Protein AF-0000000084674406 (afdb_homodimer)

Radius of gyration: 26.88 Å; Cα contacts (8 Å, |Δi|>4): 931; chains: 2; bounding box: 112×102×49 Å

pLDDT: mean 89.93, std 14.16, range [32.0, 98.81]

Solvent-accessible surface area (backbone atoms only — not comparable to full-atom values): 25819 Å² total; per-residue (Å²): 137,86,86,68,73,73,71,65,62,62,66,61,62,66,65,69,70,65,56,77,74,70,78,77,63,32,39,34,29,35,40,78,44,54,61,41,24,33,77,40,94,86,65,47,65,38,37,60,52,43,53,51,48,52,54,34,31,57,72,40,70,49,61,67,44,76,45,78,37,50,49,45,59,35,56,52,48,21,68,74,34,50,64,22,29,28,56,69,36,62,63,43,60,76,48,48,56,63,35,33,77,39,68,74,76,42,71,45,51,29,27,34,24,25,46,58,85,52,84,70,71,35,49,46,74,74,70,46,58,94,42,42,26,27,20,50,42,70,37,48,68,43,52,51,43,41,76,73,71,39,49,70,48,68,35,82,41,67,67,56,44,51,52,36,38,74,68,60,76,22,63,30,35,50,44,38,57,63,42,56,70,55,48,82,58,83,72,46,67,34,75,21,30,47,54,33,26,40,47,17,18,33,41,23,11,64,74,38,58,64,68,58,53,45,35,41,38,52,34,48,43,50,34,44,60,72,41,50,53,55,52,50,29,47,75,70,76,43,73,79,78,136,83,86,70,72,73,73,64,63,62,65,62,64,66,65,69,69,65,56,77,76,68,76,77,62,32,41,35,31,36,41,78,44,53,61,40,23,32,75,38,95,86,64,45,66,38,38,61,52,43,55,50,48,52,54,36,31,57,71,39,68,47,61,67,45,76,44,78,37,50,49,45,58,37,57,54,48,20,68,73,33,51,64,22,30,27,54,71,36,61,64,42,60,78,48,47,55,64,35,33,76,39,66,74,77,42,69,45,52,29,26,35,24,26,46,57,86,52,84,71,71,35,48,47,75,73,72,43,58,92,43,43,26,29,20,50,41,69,36,48,65,42,51,53,42,41,76,73,69,38,48,68,49,68,36,81,40,67,68,57,46,51,51,34,40,74,68,60,76,23,63,29,34,48,43,39,57,63,42,56,70,56,48,84,57,84,74,45,66,33,76,22,29,47,53,33,26,39,47,18,17,32,39,23,11,64,73,39,58,63,69,58,53,47,35,41,39,53,36,47,43,48,34,45,60,72,40,50,52,55,52,50,30,47,76,71,75,44,75,79,76

Secondary structure (DSSP, 8-state):
----GGGSHHHHHTTTT--------EEEEE--BTTTBEE-TTS-EESHHHHHHHHHHHHHT--EEEEE--HHHHHHHHHH-TTEEEEEEE--GGGGGG-EEEEEEEEEEEEEEE-TT-----SSGGGGTTSEEEEETT-HHHHHHHHTT-EEEEES-HHHHHHHHHTTS-SEEEEEHHHHHH---SSPPEEEEEEEEEEEEEEE-TTS-HHHHHHHHHHHHHHHHTTHHHHHHHHTT----/----GGGSHHHHTTTTT--------EEEEE--BTTTBEE-TTS-EESHHHHHHHHHHHHHT--EEEEE--HHHHHHHHHH-TTEEEEEEE--GGGGGG-EEEEEEEEEEEEEEE-TT-----SSGGGGTTSEEEEETT-HHHHHHHHTT-EEEEES-HHHHHHHHHTTS-SEEEEEHHHHHH---SSPPEEEEEEEEEEEEEEE-TTS-HHHHHHHHHHHHHHHHTTHHHHHHHHTT----

Sequence (482 aa):
MRRPCVRGISLLLLVLLSGPLAAAELQLFAWERAPLVQQRPDGGAAGLVPEMADELFRRAGLAYRLSFLPLQRALHQVQQQERSCVLLVERQQEREPLFAWVGPLLVSRLGLYAKADDDLQLGSLEQARGLRILSHQGSGAGEYLQTLGLEVIYSNKESLNLSMLQRSRARLWATSSAVVASLSASPAPREVLPFLTLMEDIACHPRMDPGELRRLQDSLRQMYREGWVQALHRKHGLELRMRRPCVRGISLLLLVLLSGPLAAAELQLFAWERAPLVQQRPDGGAAGLVPEMADELFRRAGLAYRLSFLPLQRALHQVQQQERSCVLLVERQQEREPLFAWVGPLLVSRLGLYAKADDDLQLGSLEQARGLRILSHQGSGAGEYLQTLGLEVIYSNKESLNLSMLQRSRARLWATSSAVVASLSASPAPREVLPFLTLMEDIACHPRMDPGELRRLQDSLRQMYREGWVQALHRKHGLELR

Organism: Aquipseudomonas alcaligenes (strain ATCC 14909 / DSM 50342 / CCUG 1425 / JCM 20561 / NBRC 14159 / NCIMB 9945 / NCTC 10367 / 1577) (NCBI:txid1215092)

Foldseek 3Di:
DDPDDPVVVVVVVVVPPPDPPPPPAFEEEEEDQPPQWDADPVRDIDHLFSVLVVQLCVQLVGHHDYDYDQQVVQLVVQLVDQRYKYFWAFDDPVCVVRFDWADQLAKFWKFKWFAPPDPDADPDLVVCAPFEEEEEPRHPQQVVSVVVVHHYDYDRDPVVVVVCRVVPVTGIYIDTPNRQVRDPDVPTTGGRGTDDITGITMTHHHNHDVSSSVSSNVSVVVCVVVCVSQVSQVVNPHGHD/DDPDDPVVVVVVVVPPPPDPPPPPAFEEEEEDQPPQWDADPVRDIDHLFSVLVVQLCVQLVGHHDYDYDQQVVQLVVQLVDQRYKYFWAFDDPVCVVRFDWADQLAKFWKFKWFAPPDPDADPDLVVCAPFEEEEEPRHPQQVVSVVVVHHYDYDRDPVVVVVCRVVPVTGIYIDTPNRQVRDPDVPTTDGRGTDDITGITMTHHHNHDVSSSVSSNVSVVVCVVVCVSQVSQVVNVHGHD

Nearest PDB structures (foldseek):
  3h7m-assembly1_A  TM=8.933E-01  e=1.076E-13  Geobacter sulfurreducens
  3zsf-assembly8_H  TM=6.003E-01  e=3.892E-12  Neisseria gonorrhoeae
  3zsf-assembly2_B  TM=6.055E-01  e=6.001E-12  Neisseria gonorrhoeae
  3zsf-assembly7_G  TM=5.731E-01  e=2.373E-12  Neisseria gonorrhoeae
  3zsf-assembly4_D  TM=5.989E-01  e=6.001E-12  Neisseria gonorrhoeae

Structure (mmCIF, N/CA/C/O backbone):
data_AF-0000000084674406-model_v1
#
loop_
_entity.id
_entity.type
_entity.pdbx_description
1 polymer 'Uncharacterized protein'
#
loop_
_atom_site.group_PDB
_atom_site.id
_atom_site.type_symbol
_atom_site.label_atom_id
_atom_site.label_alt_id
_atom_site.label_comp_id
_atom_site.label_asym_id
_atom_site.label_entity_id
_atom_site.label_seq_id
_atom_site.pdbx_PDB_ins_code
_atom_site.Cartn_x
_atom_site.Cartn_y
_atom_site.Cartn_z
_atom_site.occupancy
_atom_site.B_iso_or_equiv
_atom_site.auth_seq_id
_atom_site.auth_comp_id
_atom_site.auth_asym_id
_atom_site.auth_atom_id
_atom_site.pdbx_PDB_model_num
ATOM 1 N N . MET A 1 1 ? 81.5 19.484 -1.697 1 32 1 MET A N 1
ATOM 2 C CA . MET A 1 1 ? 80.438 19.219 -2.625 1 32 1 MET A CA 1
ATOM 3 C C . MET A 1 1 ? 79.125 19.016 -1.874 1 32 1 MET A C 1
ATOM 5 O O . MET A 1 1 ? 79 18.188 -0.966 1 32 1 MET A O 1
ATOM 9 N N . ARG A 1 2 ? 78.125 20.062 -1.913 1 36.19 2 ARG A N 1
ATOM 10 C CA . ARG A 1 2 ? 76.875 20.484 -1.233 1 36.19 2 ARG A CA 1
ATOM 11 C C . ARG A 1 2 ? 75.812 19.453 -1.423 1 36.19 2 ARG A C 1
ATOM 13 O O . ARG A 1 2 ? 75.5 19.031 -2.549 1 36.19 2 ARG A O 1
ATOM 20 N N . ARG A 1 3 ? 75.562 18.656 -0.378 1 48.19 3 ARG A N 1
ATOM 21 C CA . ARG A 1 3 ? 74.562 17.594 -0.065 1 48.19 3 ARG A CA 1
ATOM 22 C C . ARG A 1 3 ? 73.125 18.109 -0.123 1 48.19 3 ARG A C 1
ATOM 24 O O . ARG A 1 3 ? 72.375 17.891 0.805 1 48.19 3 ARG A O 1
ATOM 31 N N . PRO A 1 4 ? 72.938 19.219 -1.051 1 41.12 4 PRO A N 1
ATOM 32 C CA . PRO A 1 4 ? 71.75 19.969 -0.731 1 41.12 4 PRO A CA 1
ATOM 33 C C . PRO A 1 4 ? 70.5 19.094 -0.76 1 41.12 4 PRO A C 1
ATOM 35 O O . PRO A 1 4 ? 69.688 19.094 0.197 1 41.12 4 PRO A O 1
ATOM 38 N N . CYS A 1 5 ? 69.688 19.016 -1.957 1 42.62 5 CYS A N 1
ATOM 39 C CA . CYS A 1 5 ? 68.312 19.312 -2.242 1 42.62 5 CYS A CA 1
ATOM 40 C C . CYS A 1 5 ? 67.438 18.047 -2.182 1 42.62 5 CYS A C 1
ATOM 42 O O . CYS A 1 5 ? 66.438 17.938 -2.895 1 42.62 5 CYS A O 1
ATOM 44 N N . VAL A 1 6 ? 67.875 16.938 -1.739 1 44.81 6 VAL A N 1
ATOM 45 C CA . VAL A 1 6 ? 67.062 15.75 -1.929 1 44.81 6 VAL A CA 1
ATOM 46 C C . VAL A 1 6 ? 65.812 15.812 -1.015 1 44.81 6 VAL A C 1
ATOM 48 O O . VAL A 1 6 ? 65 14.922 -1.045 1 44.81 6 VAL A O 1
ATOM 51 N N . ARG A 1 7 ? 65.812 16.859 -0.11 1 51.28 7 ARG A N 1
ATOM 52 C CA . ARG A 1 7 ? 64.688 16.781 0.831 1 51.28 7 ARG A CA 1
ATOM 53 C C . ARG A 1 7 ? 63.406 17.25 0.178 1 51.28 7 ARG A C 1
ATOM 55 O O . ARG A 1 7 ? 62.312 17.078 0.745 1 51.28 7 ARG A O 1
ATOM 62 N N . GLY A 1 8 ? 63.625 18.016 -0.985 1 47.69 8 GLY A N 1
ATOM 63 C CA . GLY A 1 8 ? 62.375 18.609 -1.486 1 47.69 8 GLY A CA 1
ATOM 64 C C . GLY A 1 8 ? 61.5 17.594 -2.203 1 47.69 8 GLY A C 1
ATOM 65 O O . GLY A 1 8 ? 60.312 17.828 -2.379 1 47.69 8 GLY A O 1
ATOM 66 N N . ILE A 1 9 ? 62.125 16.531 -2.729 1 53.81 9 ILE A N 1
ATOM 67 C CA . ILE A 1 9 ? 61.344 15.703 -3.643 1 53.81 9 ILE A CA 1
ATOM 68 C C . ILE A 1 9 ? 60.406 14.805 -2.848 1 53.81 9 ILE A C 1
ATOM 70 O O . ILE A 1 9 ? 59.406 14.32 -3.383 1 53.81 9 ILE A O 1
ATOM 74 N N . SER A 1 10 ? 60.625 14.688 -1.521 1 55.5 10 SER A N 1
ATOM 75 C CA . SER A 1 10 ? 59.844 13.664 -0.85 1 55.5 10 SER A CA 1
ATOM 76 C C . SER A 1 10 ? 58.438 14.156 -0.564 1 55.5 10 SER A C 1
ATOM 78 O O . SER A 1 10 ? 57.5 13.359 -0.501 1 55.5 10 SER A O 1
ATOM 80 N N . LEU A 1 11 ? 58.344 15.531 -0.465 1 53.19 11 LEU A N 1
ATOM 81 C CA . LEU A 1 11 ? 57.031 16 -0.031 1 53.19 11 LEU A CA 1
ATOM 82 C C . LEU A 1 11 ? 56.031 15.953 -1.182 1 53.19 11 LEU A C 1
ATOM 84 O O . LEU A 1 11 ? 54.812 15.867 -0.955 1 53.19 11 LEU A O 1
ATOM 88 N N . LEU A 1 12 ? 56.562 15.961 -2.463 1 52.88 12 LEU A N 1
ATOM 89 C CA . LEU A 1 12 ? 55.594 16.047 -3.568 1 52.88 12 LEU A CA 1
ATOM 90 C C . LEU A 1 12 ? 54.938 14.711 -3.824 1 52.88 12 LEU A C 1
ATOM 92 O O . LEU A 1 12 ? 53.781 14.664 -4.238 1 52.88 12 LEU A O 1
ATOM 96 N N . LEU A 1 13 ? 55.594 13.656 -3.432 1 52.75 13 LEU A N 1
ATOM 97 C CA . LEU A 1 13 ? 55.031 12.367 -3.832 1 52.75 13 LEU A CA 1
ATOM 98 C C . LEU A 1 13 ? 53.812 12.016 -2.967 1 52.75 13 LEU A C 1
ATOM 100 O O . LEU A 1 13 ? 52.969 11.188 -3.357 1 52.75 13 LEU A O 1
ATOM 104 N N . LEU A 1 14 ? 53.656 12.695 -1.82 1 52.94 14 LEU A N 1
ATOM 105 C CA . LEU A 1 14 ? 52.562 12.242 -0.954 1 52.94 14 LEU A CA 1
ATOM 106 C C . LEU A 1 14 ? 51.219 12.742 -1.465 1 52.94 14 LEU A C 1
ATOM 108 O O . LEU A 1 14 ? 50.156 12.242 -1.047 1 52.94 14 LEU A O 1
ATOM 112 N N . VAL A 1 15 ? 51.25 13.812 -2.275 1 52.47 15 VAL A N 1
ATOM 113 C CA . VAL A 1 15 ? 49.938 14.383 -2.613 1 52.47 15 VAL A CA 1
ATOM 114 C C . VAL A 1 15 ? 49.25 13.484 -3.631 1 52.47 15 VAL A C 1
ATOM 116 O O . VAL A 1 15 ? 48 13.492 -3.723 1 52.47 15 VAL A O 1
ATOM 119 N N . LEU A 1 16 ? 49.938 12.742 -4.465 1 49.84 16 LEU A N 1
ATOM 120 C CA . LEU A 1 16 ? 49.281 12.195 -5.645 1 49.84 16 LEU A CA 1
ATOM 121 C C . LEU A 1 16 ? 48.406 10.992 -5.273 1 49.84 16 LEU A C 1
ATOM 123 O O . LEU A 1 16 ? 47.625 10.5 -6.098 1 49.84 16 LEU A O 1
ATOM 127 N N . LEU A 1 17 ? 48.719 10.383 -4.18 1 47.44 17 LEU A N 1
ATOM 128 C CA . LEU A 1 17 ? 48.031 9.109 -4.09 1 47.44 17 LEU A CA 1
ATOM 129 C C . LEU A 1 17 ? 46.594 9.312 -3.551 1 47.44 17 LEU A C 1
ATOM 131 O O . LEU A 1 17 ? 46.031 8.406 -2.941 1 47.44 17 LEU A O 1
ATOM 135 N N . SER A 1 18 ? 46.219 10.555 -3.273 1 46.12 18 SER A N 1
ATOM 136 C CA . SER A 1 18 ? 44.812 10.523 -2.889 1 46.12 18 SER A CA 1
ATOM 137 C C . SER A 1 18 ? 43.938 10.148 -4.07 1 46.12 18 SER A C 1
ATOM 139 O O . SER A 1 18 ? 43.5 11.023 -4.828 1 46.12 18 SER A O 1
ATOM 141 N N . GLY A 1 19 ? 44.094 9.125 -4.809 1 45.44 19 GLY A N 1
ATOM 142 C CA . GLY A 1 19 ? 43.062 8.719 -5.75 1 45.44 19 GLY A CA 1
ATOM 143 C C . GLY A 1 19 ? 41.656 8.898 -5.207 1 45.44 19 GLY A C 1
ATOM 144 O O . GLY A 1 19 ? 41.469 8.938 -3.99 1 45.44 19 GLY A O 1
ATOM 145 N N . PRO A 1 20 ? 40.844 9.586 -5.953 1 47.06 20 PRO A N 1
ATOM 146 C CA . PRO A 1 20 ? 39.5 9.648 -5.434 1 47.06 20 PRO A CA 1
ATOM 147 C C . PRO A 1 20 ? 39.031 8.336 -4.809 1 47.06 20 PRO A C 1
ATOM 149 O O . PRO A 1 20 ? 39.312 7.258 -5.348 1 47.06 20 PRO A O 1
ATOM 152 N N . LEU A 1 21 ? 39.156 8.07 -3.543 1 44.91 21 LEU A N 1
ATOM 153 C CA . LEU A 1 21 ? 38.438 6.949 -2.959 1 44.91 21 LEU A CA 1
ATOM 154 C C . LEU A 1 21 ? 37.156 6.68 -3.723 1 44.91 21 LEU A C 1
ATOM 156 O O . LEU A 1 21 ? 36.219 7.488 -3.682 1 44.91 21 LEU A O 1
ATOM 160 N N . ALA A 1 22 ? 37.156 6.262 -4.984 1 47.94 22 ALA A N 1
ATOM 161 C CA . ALA A 1 22 ? 35.938 5.801 -5.652 1 47.94 22 ALA A CA 1
ATOM 162 C C . ALA A 1 22 ? 34.938 5.254 -4.645 1 47.94 22 ALA A C 1
ATOM 164 O O . ALA A 1 22 ? 35.25 4.363 -3.852 1 47.94 22 ALA A O 1
ATOM 165 N N . ALA A 1 23 ? 34 6.035 -4.129 1 59.66 23 ALA A N 1
ATOM 166 C CA . ALA A 1 23 ? 32.969 5.527 -3.229 1 59.66 23 ALA A CA 1
ATOM 167 C C . ALA A 1 23 ? 32.594 4.09 -3.58 1 59.66 23 ALA A C 1
ATOM 169 O O . ALA A 1 23 ? 32.406 3.76 -4.754 1 59.66 23 ALA A O 1
ATOM 170 N N . ALA A 1 24 ? 32.906 2.959 -2.756 1 77.44 24 ALA A N 1
ATOM 171 C CA . ALA A 1 24 ? 32.625 1.533 -2.928 1 77.44 24 ALA A CA 1
ATOM 172 C C . ALA A 1 24 ? 31.234 1.293 -3.482 1 77.44 24 ALA A C 1
ATOM 174 O O . ALA A 1 24 ? 30.281 1.978 -3.1 1 77.44 24 ALA A O 1
ATOM 175 N N . GLU A 1 25 ? 31.109 0.521 -4.609 1 92.44 25 GLU A N 1
ATOM 176 C CA . GLU A 1 25 ? 29.844 0.151 -5.258 1 92.44 25 GLU A CA 1
ATOM 177 C C . GLU A 1 25 ? 28.828 -0.364 -4.246 1 92.44 25 GLU A C 1
ATOM 179 O O . GLU A 1 25 ? 29.188 -1.093 -3.316 1 92.44 25 GLU A O 1
ATOM 184 N N . LEU A 1 26 ? 27.641 0.152 -4.344 1 97.25 26 LEU A N 1
ATOM 185 C CA . LEU A 1 26 ? 26.531 -0.345 -3.543 1 97.25 26 LEU A CA 1
ATOM 186 C C . LEU A 1 26 ? 26.125 -1.743 -3.992 1 97.25 26 LEU A C 1
ATOM 188 O O . LEU A 1 26 ? 26.031 -2.014 -5.191 1 97.25 26 LEU A O 1
ATOM 192 N N . GLN A 1 27 ? 26 -2.662 -3.07 1 98.19 27 GLN A N 1
ATOM 193 C CA . GLN A 1 27 ? 25.469 -3.979 -3.412 1 98.19 27 GLN A CA 1
ATOM 194 C C . GLN A 1 27 ? 23.953 -3.934 -3.584 1 98.19 27 GLN A C 1
ATOM 196 O O . GLN A 1 27 ? 23.219 -3.652 -2.631 1 98.19 27 GLN A O 1
ATOM 201 N N . LEU A 1 28 ? 23.5 -4.199 -4.777 1 98.38 28 LEU A N 1
ATOM 202 C CA . LEU A 1 28 ? 22.062 -4.242 -5.074 1 98.38 28 LEU A CA 1
ATOM 203 C C . LEU A 1 28 ? 21.609 -5.668 -5.359 1 98.38 28 LEU A C 1
ATOM 205 O O . LEU A 1 28 ? 22.078 -6.289 -6.32 1 98.38 28 LEU A O 1
ATOM 209 N N . PHE A 1 29 ? 20.719 -6.148 -4.52 1 98.44 29 PHE A N 1
ATOM 210 C CA . PHE A 1 29 ? 20.188 -7.488 -4.727 1 98.44 29 PHE A CA 1
ATOM 211 C C . PHE A 1 29 ? 18.891 -7.438 -5.504 1 98.44 29 PHE A C 1
ATOM 213 O O . PHE A 1 29 ? 18.109 -6.488 -5.367 1 98.44 29 PHE A O 1
ATOM 220 N N . ALA A 1 30 ? 18.688 -8.453 -6.309 1 97.75 30 ALA A N 1
ATOM 221 C CA . ALA A 1 30 ? 17.438 -8.703 -7.02 1 97.75 30 ALA A CA 1
ATOM 222 C C . ALA A 1 30 ? 17.031 -10.172 -6.918 1 97.75 30 ALA A C 1
ATOM 224 O O . ALA A 1 30 ? 17.844 -11.016 -6.504 1 97.75 30 ALA A O 1
ATOM 225 N N . TRP A 1 31 ? 15.852 -10.43 -7.145 1 96.25 31 TRP A N 1
ATOM 226 C CA . TRP A 1 31 ? 15.305 -11.781 -7.176 1 96.25 31 TRP A CA 1
ATOM 227 C C . TRP A 1 31 ? 14.375 -11.961 -8.375 1 96.25 31 TRP A C 1
ATOM 229 O O . TRP A 1 31 ? 13.797 -10.992 -8.875 1 96.25 31 TRP A O 1
ATOM 239 N N . GLU A 1 32 ? 14.305 -13.203 -8.797 1 93.69 32 GLU A N 1
ATOM 240 C CA . GLU A 1 32 ? 13.562 -13.492 -10.023 1 93.69 32 GLU A CA 1
ATOM 241 C C . GLU A 1 32 ? 12.062 -13.352 -9.797 1 93.69 32 GLU A C 1
ATOM 243 O O . GLU A 1 32 ? 11.484 -14.07 -8.977 1 93.69 32 GLU A O 1
ATOM 248 N N . ARG A 1 33 ? 11.469 -12.453 -10.57 1 93.19 33 ARG A N 1
ATOM 249 C CA . ARG A 1 33 ? 10.023 -12.242 -10.602 1 93.19 33 ARG A CA 1
ATOM 250 C C . ARG A 1 33 ? 9.562 -11.828 -12 1 93.19 33 ARG A C 1
ATOM 252 O O . ARG A 1 33 ? 9.125 -10.695 -12.203 1 93.19 33 ARG A O 1
ATOM 259 N N . ALA A 1 34 ? 9.633 -12.773 -12.844 1 91.12 34 ALA A N 1
ATOM 260 C CA . ALA A 1 34 ? 9.258 -12.477 -14.227 1 91.12 34 ALA A CA 1
ATOM 261 C C . ALA A 1 34 ? 7.82 -11.977 -14.312 1 91.12 34 ALA A C 1
ATOM 263 O O . ALA A 1 34 ? 6.945 -12.461 -13.586 1 91.12 34 ALA A O 1
ATOM 264 N N . PRO A 1 35 ? 7.461 -11.039 -15.211 1 91.31 35 PRO A N 1
ATOM 265 C CA . PRO A 1 35 ? 8.422 -10.43 -16.141 1 91.31 35 PRO A CA 1
ATOM 266 C C . PRO A 1 35 ? 9.078 -9.18 -15.57 1 91.31 35 PRO A C 1
ATOM 268 O O . PRO A 1 35 ? 9.844 -8.508 -16.266 1 91.31 35 PRO A O 1
ATOM 271 N N . LEU A 1 36 ? 8.812 -8.844 -14.359 1 94.44 36 LEU A N 1
ATOM 272 C CA . LEU A 1 36 ? 9.195 -7.562 -13.789 1 94.44 36 LEU A CA 1
ATOM 273 C C . LEU A 1 36 ? 10.695 -7.523 -13.508 1 94.44 36 LEU A C 1
ATOM 275 O O . LEU A 1 36 ? 11.328 -6.469 -13.617 1 94.44 36 LEU A O 1
ATOM 279 N N . VAL A 1 37 ? 11.188 -8.633 -13.148 1 96.12 37 VAL A N 1
ATOM 280 C CA . VAL A 1 37 ? 12.609 -8.812 -12.867 1 96.12 37 VAL A CA 1
ATOM 281 C C . VAL A 1 37 ? 13.07 -10.164 -13.406 1 96.12 37 VAL A C 1
ATOM 283 O O . VAL A 1 37 ? 12.602 -11.211 -12.961 1 96.12 37 VAL A O 1
ATOM 286 N N . GLN A 1 38 ? 13.977 -10.117 -14.297 1 95.38 38 GLN A N 1
ATOM 287 C CA . GLN A 1 38 ? 14.5 -11.344 -14.891 1 95.38 38 GLN A CA 1
ATOM 288 C C . GLN A 1 38 ? 16.031 -11.312 -14.953 1 95.38 38 GLN A C 1
ATOM 290 O O . GLN A 1 38 ? 16.609 -10.281 -15.273 1 95.38 38 GLN A O 1
ATOM 295 N N . GLN A 1 39 ? 16.531 -12.43 -14.586 1 95 39 GLN A N 1
ATOM 296 C CA . GLN A 1 39 ? 17.984 -12.562 -14.727 1 95 39 GLN A CA 1
ATOM 297 C C . GLN A 1 39 ? 18.359 -12.938 -16.156 1 95 39 GLN A C 1
ATOM 299 O O . GLN A 1 39 ? 17.781 -13.844 -16.75 1 95 39 GLN A O 1
ATOM 304 N N . ARG A 1 40 ? 19.328 -12.172 -16.641 1 94.62 40 ARG A N 1
ATOM 305 C CA . ARG A 1 40 ? 19.844 -12.492 -17.969 1 94.62 40 ARG A CA 1
ATOM 306 C C . ARG A 1 40 ? 21.016 -13.477 -17.875 1 94.62 40 ARG A C 1
ATOM 308 O O . ARG A 1 40 ? 21.656 -13.578 -16.828 1 94.62 40 ARG A O 1
ATOM 315 N N . PRO A 1 41 ? 21.219 -14.109 -19.031 1 91.94 41 PRO A N 1
ATOM 316 C CA . PRO A 1 41 ? 22.344 -15.062 -19.047 1 91.94 41 PRO A CA 1
ATOM 317 C C . PRO A 1 41 ? 23.688 -14.406 -18.75 1 91.94 41 PRO A C 1
ATOM 319 O O . PRO A 1 41 ? 24.578 -15.047 -18.172 1 91.94 41 PRO A O 1
ATOM 322 N N . ASP A 1 42 ? 23.844 -13.148 -19 1 90.31 42 ASP A N 1
ATOM 323 C CA . ASP A 1 42 ? 25.109 -12.461 -18.781 1 90.31 42 ASP A CA 1
ATOM 324 C C . ASP A 1 42 ? 25.234 -11.945 -17.359 1 90.31 42 ASP A C 1
ATOM 326 O O . ASP A 1 42 ? 26.188 -11.242 -17.016 1 90.31 42 ASP A O 1
ATOM 330 N N . GLY A 1 43 ? 24.281 -12.234 -16.625 1 87.56 43 GLY A N 1
ATOM 331 C CA . GLY A 1 43 ? 24.312 -11.82 -15.234 1 87.56 43 GLY A CA 1
ATOM 332 C C . GLY A 1 43 ? 23.578 -10.516 -14.984 1 87.56 43 GLY A C 1
ATOM 333 O O . GLY A 1 43 ? 23.375 -10.117 -13.836 1 87.56 43 GLY A O 1
ATOM 334 N N . GLY A 1 44 ? 23.172 -9.961 -16.062 1 92.62 44 GLY A N 1
ATOM 335 C CA . GLY A 1 44 ? 22.406 -8.727 -15.945 1 92.62 44 GLY A CA 1
ATOM 336 C C . GLY A 1 44 ? 20.938 -8.969 -15.664 1 92.62 44 GLY A C 1
ATOM 337 O O . GLY A 1 44 ? 20.531 -10.086 -15.328 1 92.62 44 GLY A O 1
ATOM 338 N N . ALA A 1 45 ? 20.266 -7.883 -15.57 1 96.44 45 ALA A N 1
ATOM 339 C CA . ALA A 1 45 ? 18.828 -7.961 -15.266 1 96.44 45 ALA A CA 1
ATOM 340 C C . ALA A 1 45 ? 18 -7.293 -16.344 1 96.44 45 ALA A C 1
ATOM 342 O O . ALA A 1 45 ? 18.453 -6.348 -17 1 96.44 45 ALA A O 1
ATOM 343 N N . ALA A 1 46 ? 16.891 -7.855 -16.594 1 96.25 46 ALA A N 1
ATOM 344 C CA . ALA A 1 46 ? 15.906 -7.293 -17.531 1 96.25 46 ALA A CA 1
ATOM 345 C C . ALA A 1 46 ? 14.547 -7.133 -16.859 1 96.25 46 ALA A C 1
ATOM 347 O O . ALA A 1 46 ? 14.273 -7.754 -15.828 1 96.25 46 ALA A O 1
ATOM 348 N N . GLY A 1 47 ? 13.672 -6.293 -17.516 1 96.56 47 GLY A N 1
ATOM 349 C CA . GLY A 1 47 ? 12.328 -6.039 -17 1 96.56 47 GLY A CA 1
ATOM 350 C C . GLY A 1 47 ? 12.125 -4.617 -16.516 1 96.56 47 GLY A C 1
ATOM 351 O O . GLY A 1 47 ? 13.07 -3.822 -16.5 1 96.56 47 GLY A O 1
ATOM 352 N N . LEU A 1 48 ? 10.945 -4.328 -16.172 1 96.75 48 LEU A N 1
ATOM 353 C CA . LEU A 1 48 ? 10.555 -2.977 -15.781 1 96.75 48 LEU A CA 1
ATOM 354 C C . LEU A 1 48 ? 11.398 -2.49 -14.602 1 96.75 48 LEU A C 1
ATOM 356 O O . LEU A 1 48 ? 11.938 -1.383 -14.641 1 96.75 48 LEU A O 1
ATOM 360 N N . VAL A 1 49 ? 11.562 -3.355 -13.633 1 97.69 49 VAL A N 1
ATOM 361 C CA . VAL A 1 49 ? 12.133 -2.926 -12.359 1 97.69 49 VAL A CA 1
ATOM 362 C C . VAL A 1 49 ? 13.641 -2.699 -12.516 1 97.69 49 VAL A C 1
ATOM 364 O O . VAL A 1 49 ? 14.156 -1.654 -12.117 1 97.69 49 VAL A O 1
ATOM 367 N N . PRO A 1 50 ? 14.375 -3.602 -13.164 1 98 50 PRO A N 1
ATOM 368 C CA . PRO A 1 50 ? 15.797 -3.326 -13.383 1 98 50 PRO A CA 1
ATOM 369 C C . PRO A 1 50 ? 16.031 -2.1 -14.258 1 98 50 PRO A C 1
ATOM 371 O O . PRO A 1 50 ? 16.984 -1.343 -14.031 1 98 50 PRO A O 1
ATOM 374 N N . GLU A 1 51 ? 15.188 -1.907 -15.25 1 98.19 51 GLU A N 1
ATOM 375 C CA . GLU A 1 51 ? 15.32 -0.717 -16.078 1 98.19 51 GLU A CA 1
ATOM 376 C C . GLU A 1 51 ? 15.109 0.556 -15.266 1 98.19 51 GLU A C 1
ATOM 378 O O . GLU A 1 51 ? 15.859 1.526 -15.422 1 98.19 51 GLU A O 1
ATOM 383 N N . MET A 1 52 ? 14.148 0.527 -14.445 1 98.38 52 MET A N 1
ATOM 384 C CA . MET A 1 52 ? 13.883 1.662 -13.57 1 98.38 52 MET A CA 1
ATOM 385 C C . MET A 1 52 ? 15.039 1.887 -12.602 1 98.38 52 MET A C 1
ATOM 387 O O . MET A 1 52 ? 15.453 3.025 -12.383 1 98.38 52 MET A O 1
ATOM 391 N N . ALA A 1 53 ? 15.539 0.814 -12.055 1 98.31 53 ALA A N 1
ATOM 392 C CA . ALA A 1 53 ? 16.641 0.897 -11.102 1 98.31 53 ALA A CA 1
ATOM 393 C C . ALA A 1 53 ? 17.891 1.465 -11.75 1 98.31 53 ALA A C 1
ATOM 395 O O . ALA A 1 53 ? 18.594 2.293 -11.164 1 98.31 53 ALA A O 1
ATOM 396 N N . ASP A 1 54 ? 18.156 1.043 -12.938 1 98.12 54 ASP A N 1
ATOM 397 C CA . ASP A 1 54 ? 19.328 1.532 -13.656 1 98.12 54 ASP A CA 1
ATOM 398 C C . ASP A 1 54 ? 19.281 3.049 -13.82 1 98.12 54 ASP A C 1
ATOM 400 O O . ASP A 1 54 ? 20.25 3.746 -13.523 1 98.12 54 ASP A O 1
ATOM 404 N N . GLU A 1 55 ? 18.172 3.553 -14.297 1 98.69 55 GLU A N 1
ATOM 405 C CA . GLU A 1 55 ? 18 4.992 -14.484 1 98.69 55 GLU A CA 1
ATOM 406 C C . GLU A 1 55 ? 18.062 5.73 -13.148 1 98.69 55 GLU A C 1
ATOM 408 O O . GLU A 1 55 ? 18.703 6.781 -13.039 1 98.69 55 GLU A O 1
ATOM 413 N N . LEU A 1 56 ? 17.422 5.16 -12.164 1 98.69 56 LEU A N 1
ATOM 414 C CA . LEU A 1 56 ? 17.359 5.75 -10.828 1 98.69 56 LEU A CA 1
ATOM 415 C C . LEU A 1 56 ? 18.766 5.91 -10.25 1 98.69 56 LEU A C 1
ATOM 417 O O . LEU A 1 56 ? 19.141 6.996 -9.789 1 98.69 56 LEU A O 1
ATOM 421 N N . PHE A 1 57 ? 19.547 4.855 -10.289 1 98.5 57 PHE A N 1
ATOM 422 C CA . PHE A 1 57 ? 20.891 4.883 -9.719 1 98.5 57 PHE A CA 1
ATOM 423 C C . PHE A 1 57 ? 21.797 5.789 -10.531 1 98.5 57 PHE A C 1
ATOM 425 O O . PHE A 1 57 ? 22.641 6.496 -9.969 1 98.5 57 PHE A O 1
ATOM 432 N N . ARG A 1 58 ? 21.641 5.785 -11.836 1 98.44 58 ARG A N 1
ATOM 433 C CA . ARG A 1 58 ? 22.406 6.695 -12.688 1 98.44 58 ARG A CA 1
ATOM 434 C C . ARG A 1 58 ? 22.156 8.148 -12.289 1 98.44 58 ARG A C 1
ATOM 436 O O . ARG A 1 58 ? 23.109 8.906 -12.07 1 98.44 58 ARG A O 1
ATOM 443 N N . ARG A 1 59 ? 20.953 8.523 -12.133 1 98.38 59 ARG A N 1
ATOM 444 C CA . ARG A 1 59 ? 20.594 9.898 -11.797 1 98.38 59 ARG A CA 1
ATOM 445 C C . ARG A 1 59 ? 21.062 10.258 -10.391 1 98.38 59 ARG A C 1
ATOM 447 O O . ARG A 1 59 ? 21.422 11.406 -10.133 1 98.38 59 ARG A O 1
ATOM 454 N N . ALA A 1 60 ? 21 9.289 -9.539 1 98.06 60 ALA A N 1
ATOM 455 C CA . ALA A 1 60 ? 21.406 9.523 -8.156 1 98.06 60 ALA A CA 1
ATOM 456 C C . ALA A 1 60 ? 22.922 9.562 -8.031 1 98.06 60 ALA A C 1
ATOM 458 O O . ALA A 1 60 ? 23.469 9.875 -6.961 1 98.06 60 ALA A O 1
ATOM 459 N N . GLY A 1 61 ? 23.625 9.211 -9.07 1 97.75 61 GLY A N 1
ATOM 460 C CA . GLY A 1 61 ? 25.078 9.195 -9.047 1 97.75 61 GLY A CA 1
ATOM 461 C C . GLY A 1 61 ? 25.641 8.078 -8.195 1 97.75 61 GLY A C 1
ATOM 462 O O . GLY A 1 61 ? 26.656 8.258 -7.516 1 97.75 61 GLY A O 1
ATOM 463 N N . LEU A 1 62 ? 25 6.965 -8.18 1 97.69 62 LEU A N 1
ATOM 464 C CA . LEU A 1 62 ? 25.438 5.828 -7.379 1 97.69 62 LEU A CA 1
ATOM 465 C C . LEU A 1 62 ? 25.75 4.625 -8.266 1 97.69 62 LEU A C 1
ATOM 467 O O . LEU A 1 62 ? 24.891 4.191 -9.047 1 97.69 62 LEU A O 1
ATOM 471 N N . ALA A 1 63 ? 26.969 4.176 -8.164 1 97.25 63 ALA A N 1
ATOM 472 C CA . ALA A 1 63 ? 27.312 2.914 -8.812 1 97.25 63 ALA A CA 1
ATOM 473 C C . ALA A 1 63 ? 26.859 1.725 -7.965 1 97.25 63 ALA A C 1
ATOM 475 O O . ALA A 1 63 ? 26.844 1.801 -6.734 1 97.25 63 ALA A O 1
ATOM 476 N N . TYR A 1 64 ? 26.438 0.675 -8.695 1 97.19 64 TYR A N 1
ATOM 477 C CA . TYR A 1 64 ? 26.016 -0.513 -7.957 1 97.19 64 TYR A CA 1
ATOM 478 C C . TYR A 1 64 ? 26.5 -1.782 -8.648 1 97.19 64 TYR A C 1
ATOM 480 O O . TYR A 1 64 ? 26.828 -1.76 -9.836 1 97.19 64 TYR A O 1
ATOM 488 N N . ARG A 1 65 ? 26.609 -2.814 -7.84 1 96.75 65 ARG A N 1
ATOM 489 C CA . ARG A 1 65 ? 26.781 -4.184 -8.32 1 96.75 65 ARG A CA 1
ATOM 490 C C . ARG A 1 65 ? 25.516 -5.012 -8.086 1 96.75 65 ARG A C 1
ATOM 492 O O . ARG A 1 65 ? 25.031 -5.094 -6.957 1 96.75 65 ARG A O 1
ATOM 499 N N . LEU A 1 66 ? 25.094 -5.68 -9.172 1 97.12 66 LEU A N 1
ATOM 500 C CA . LEU A 1 66 ? 23.844 -6.426 -9.109 1 97.12 66 LEU A CA 1
ATOM 501 C C . LEU A 1 66 ? 24.109 -7.902 -8.828 1 97.12 66 LEU A C 1
ATOM 503 O O . LEU A 1 66 ? 25.016 -8.5 -9.406 1 97.12 66 LEU A O 1
ATOM 507 N N . SER A 1 67 ? 23.359 -8.461 -7.883 1 96.75 67 SER A N 1
ATOM 508 C CA . SER A 1 67 ? 23.391 -9.891 -7.617 1 96.75 67 SER A CA 1
ATOM 509 C C . SER A 1 67 ? 21.984 -10.438 -7.383 1 96.75 67 SER A C 1
ATOM 511 O O . SER A 1 67 ? 21.156 -9.789 -6.723 1 96.75 67 SER A O 1
ATOM 513 N N . PHE A 1 68 ? 21.812 -11.625 -7.926 1 97.19 68 PHE A N 1
ATOM 514 C CA . PHE A 1 68 ? 20.531 -12.281 -7.723 1 97.19 68 PHE A CA 1
ATOM 515 C C . PHE A 1 68 ? 20.594 -13.25 -6.543 1 97.19 68 PHE A C 1
ATOM 517 O O . PHE A 1 68 ? 21.531 -14.039 -6.434 1 97.19 68 PHE A O 1
ATOM 524 N N . LEU A 1 69 ? 19.641 -13.156 -5.66 1 96.5 69 LEU A N 1
ATOM 525 C CA . LEU A 1 69 ? 19.406 -14.07 -4.539 1 96.5 69 LEU A CA 1
ATOM 526 C C . LEU A 1 69 ? 17.922 -14.312 -4.332 1 96.5 69 LEU A C 1
ATOM 528 O O . LEU A 1 69 ? 17.094 -13.461 -4.668 1 96.5 69 LEU A O 1
ATOM 532 N N . PRO A 1 70 ? 17.594 -15.516 -3.779 1 96.25 70 PRO A N 1
ATOM 533 C CA . PRO A 1 70 ? 16.203 -15.625 -3.328 1 96.25 70 PRO A CA 1
ATOM 534 C C . PRO A 1 70 ? 15.805 -14.5 -2.377 1 96.25 70 PRO A C 1
ATOM 536 O O . PRO A 1 70 ? 16.609 -14.055 -1.567 1 96.25 70 PRO A O 1
ATOM 539 N N . LEU A 1 71 ? 14.625 -14.094 -2.385 1 97.56 71 LEU A N 1
ATOM 540 C CA . LEU A 1 71 ? 14.18 -12.875 -1.728 1 97.56 71 LEU A CA 1
ATOM 541 C C . LEU A 1 71 ? 14.508 -12.906 -0.238 1 97.56 71 LEU A C 1
ATOM 543 O O . LEU A 1 71 ? 15.094 -11.961 0.295 1 97.56 71 LEU A O 1
ATOM 547 N N . GLN A 1 72 ? 14.148 -13.977 0.408 1 97.5 72 GLN A N 1
ATOM 548 C CA . GLN A 1 72 ? 14.391 -14.047 1.845 1 97.5 72 GLN A CA 1
ATOM 549 C C . GLN A 1 72 ? 15.883 -13.922 2.152 1 97.5 72 GLN A C 1
ATOM 551 O O . GLN A 1 72 ? 16.266 -13.281 3.131 1 97.5 72 GLN A O 1
ATOM 556 N N . ARG A 1 73 ? 16.656 -14.547 1.362 1 97.69 73 ARG A N 1
ATOM 557 C CA . ARG A 1 73 ? 18.109 -14.453 1.545 1 97.69 73 ARG A CA 1
ATOM 558 C C . ARG A 1 73 ? 18.594 -13.023 1.293 1 97.69 73 ARG A C 1
ATOM 560 O O . ARG A 1 73 ? 19.453 -12.523 2.018 1 97.69 73 ARG A O 1
ATOM 567 N N . ALA A 1 74 ? 18.062 -12.406 0.288 1 98.25 74 ALA A N 1
ATOM 568 C CA . ALA A 1 74 ? 18.422 -11.023 -0.011 1 98.25 74 ALA A CA 1
ATOM 569 C C . ALA A 1 74 ? 18.062 -10.102 1.151 1 98.25 74 ALA A C 1
ATOM 571 O O . ALA A 1 74 ? 18.859 -9.242 1.536 1 98.25 74 ALA A O 1
ATOM 572 N N . LEU A 1 75 ? 16.875 -10.258 1.694 1 98.12 75 LEU A N 1
ATOM 573 C CA . LEU A 1 75 ? 16.438 -9.461 2.834 1 98.12 75 LEU A CA 1
ATOM 574 C C . LEU A 1 75 ? 17.391 -9.633 4.016 1 98.12 75 LEU A C 1
ATOM 576 O O . LEU A 1 75 ? 17.766 -8.648 4.648 1 98.12 75 LEU A O 1
ATOM 580 N N . HIS A 1 76 ? 17.766 -10.844 4.273 1 97.88 76 HIS A N 1
ATOM 581 C CA . HIS A 1 76 ? 18.688 -11.117 5.363 1 97.88 76 HIS A CA 1
ATOM 582 C C . HIS A 1 76 ? 20.062 -10.484 5.094 1 97.88 76 HIS A C 1
ATOM 584 O O . HIS A 1 76 ? 20.656 -9.891 5.992 1 97.88 76 HIS A O 1
ATOM 590 N N . GLN A 1 77 ? 20.531 -10.578 3.871 1 98.19 77 GLN A N 1
ATOM 591 C CA . GLN A 1 77 ? 21.828 -10.023 3.516 1 98.19 77 GLN A CA 1
ATOM 592 C C . GLN A 1 77 ? 21.844 -8.508 3.707 1 98.19 77 GLN A C 1
ATOM 594 O O . GLN A 1 77 ? 22.828 -7.957 4.223 1 98.19 77 GLN A O 1
ATOM 599 N N . VAL A 1 78 ? 20.766 -7.863 3.309 1 98.31 78 VAL A N 1
ATOM 600 C CA . VAL A 1 78 ? 20.688 -6.41 3.43 1 98.31 78 VAL A CA 1
ATOM 601 C C . VAL A 1 78 ? 20.766 -6.012 4.898 1 98.31 78 VAL A C 1
ATOM 603 O O . VAL A 1 78 ? 21.375 -4.996 5.242 1 98.31 78 VAL A O 1
ATOM 606 N N . GLN A 1 79 ? 20.188 -6.801 5.762 1 96.81 79 GLN A N 1
ATOM 607 C CA . GLN A 1 79 ? 20.203 -6.504 7.191 1 96.81 79 GLN A CA 1
ATOM 608 C C . GLN A 1 79 ? 21.609 -6.637 7.758 1 96.81 79 GLN A C 1
ATOM 610 O O . GLN A 1 79 ? 21.938 -6.027 8.781 1 96.81 79 GLN A O 1
ATOM 615 N N . GLN A 1 80 ? 22.516 -7.332 7.074 1 96.62 80 GLN A N 1
ATOM 616 C CA . GLN A 1 80 ? 23.844 -7.629 7.598 1 96.62 80 GLN A CA 1
ATOM 617 C C . GLN A 1 80 ? 24.906 -6.746 6.945 1 96.62 80 GLN A C 1
ATOM 619 O O . GLN A 1 80 ? 26 -6.59 7.48 1 96.62 80 GLN A O 1
ATOM 624 N N . GLN A 1 81 ? 24.531 -6.18 5.824 1 96.44 81 GLN A N 1
ATOM 625 C CA . GLN A 1 81 ? 25.5 -5.426 5.047 1 96.44 81 GLN A CA 1
ATOM 626 C C . GLN A 1 81 ? 25.078 -3.969 4.887 1 96.44 81 GLN A C 1
ATOM 628 O O . GLN A 1 81 ? 24.156 -3.666 4.121 1 96.44 81 GLN A O 1
ATOM 633 N N . GLU A 1 82 ? 25.719 -3.064 5.492 1 93.75 82 GLU A N 1
ATOM 634 C CA . GLU A 1 82 ? 25.312 -1.663 5.59 1 93.75 82 GLU A CA 1
ATOM 635 C C . GLU A 1 82 ? 25.141 -1.042 4.207 1 93.75 82 GLU A C 1
ATOM 637 O O . GLU A 1 82 ? 24.219 -0.269 3.979 1 93.75 82 GLU A O 1
ATOM 642 N N . ARG A 1 83 ? 25.969 -1.183 3.221 1 95.38 83 ARG A N 1
ATOM 643 C CA . ARG A 1 83 ? 25.844 -0.554 1.91 1 95.38 83 ARG A CA 1
ATOM 644 C C . ARG A 1 83 ? 25.234 -1.515 0.898 1 95.38 83 ARG A C 1
ATOM 646 O O . ARG A 1 83 ? 25.875 -1.867 -0.097 1 95.38 83 ARG A O 1
ATOM 653 N N . SER A 1 84 ? 23.953 -1.882 1.233 1 98.44 84 SER A N 1
ATOM 654 C CA . SER A 1 84 ? 23.25 -2.846 0.393 1 98.44 84 SER A CA 1
ATOM 655 C C . SER A 1 84 ? 21.75 -2.574 0.375 1 98.44 84 SER A C 1
ATOM 657 O O . SER A 1 84 ? 21.203 -2.002 1.322 1 98.44 84 SER A O 1
ATOM 659 N N . CYS A 1 85 ? 21.141 -2.916 -0.747 1 98.81 85 CYS A N 1
ATOM 660 C CA . CYS A 1 85 ? 19.703 -2.803 -0.955 1 98.81 85 CYS A CA 1
ATOM 661 C C . CYS A 1 85 ? 19.172 -4.012 -1.712 1 98.81 85 CYS A C 1
ATOM 663 O O . CYS A 1 85 ? 19.922 -4.734 -2.355 1 98.81 85 CYS A O 1
ATOM 665 N N . VAL A 1 86 ? 17.922 -4.234 -1.622 1 98.69 86 VAL A N 1
ATOM 666 C CA . VAL A 1 86 ? 17.234 -5.238 -2.428 1 98.69 86 VAL A CA 1
ATOM 667 C C . VAL A 1 86 ? 16.047 -4.609 -3.133 1 98.69 86 VAL A C 1
ATOM 669 O O . VAL A 1 86 ? 15.32 -3.797 -2.545 1 98.69 86 VAL A O 1
ATOM 672 N N . LEU A 1 87 ? 15.922 -4.949 -4.434 1 97.44 87 LEU A N 1
ATOM 673 C CA . LEU A 1 87 ? 14.844 -4.422 -5.262 1 97.44 87 LEU A CA 1
ATOM 674 C C . LEU A 1 87 ? 13.531 -5.148 -4.977 1 97.44 87 LEU A C 1
ATOM 676 O O . LEU A 1 87 ? 13.523 -6.371 -4.801 1 97.44 87 LEU A O 1
ATOM 680 N N . LEU A 1 88 ? 12.453 -4.309 -5.012 1 96.25 88 LEU A N 1
ATOM 681 C CA . LEU A 1 88 ? 11.086 -4.773 -5.18 1 96.25 88 LEU A CA 1
ATOM 682 C C . LEU A 1 88 ? 10.633 -5.59 -3.973 1 96.25 88 LEU A C 1
ATOM 684 O O . LEU A 1 88 ? 10.328 -6.777 -4.102 1 96.25 88 LEU A O 1
ATOM 688 N N . VAL A 1 89 ? 10.602 -4.988 -2.881 1 96.75 89 VAL A N 1
ATOM 689 C CA . VAL A 1 89 ? 10.141 -5.574 -1.624 1 96.75 89 VAL A CA 1
ATOM 690 C C . VAL A 1 89 ? 8.797 -4.973 -1.23 1 96.75 89 VAL A C 1
ATOM 692 O O . VAL A 1 89 ? 8.625 -3.75 -1.256 1 96.75 89 VAL A O 1
ATOM 695 N N . GLU A 1 90 ? 7.84 -5.883 -0.936 1 94.44 90 GLU A N 1
ATOM 696 C CA . GLU A 1 90 ? 6.559 -5.402 -0.431 1 94.44 90 GLU A CA 1
ATOM 697 C C . GLU A 1 90 ? 6.73 -4.668 0.896 1 94.44 90 GLU A C 1
ATOM 699 O O . GLU A 1 90 ? 7.262 -5.227 1.856 1 94.44 90 GLU A O 1
ATOM 704 N N . ARG A 1 91 ? 6.309 -3.436 0.898 1 92.81 91 ARG A N 1
ATOM 705 C CA . ARG A 1 91 ? 6.434 -2.623 2.104 1 92.81 91 ARG A CA 1
ATOM 706 C C . ARG A 1 91 ? 5.262 -2.857 3.047 1 92.81 91 ARG A C 1
ATOM 708 O O . ARG A 1 91 ? 4.109 -2.932 2.609 1 92.81 91 ARG A O 1
ATOM 715 N N . GLN A 1 92 ? 5.625 -3.09 4.344 1 91.62 92 GLN A N 1
ATOM 716 C CA . GLN A 1 92 ? 4.688 -3.322 5.438 1 91.62 92 GLN A CA 1
ATOM 717 C C . GLN A 1 92 ? 5.102 -2.555 6.688 1 91.62 92 GLN A C 1
ATOM 719 O O . GLN A 1 92 ? 6.273 -2.219 6.859 1 91.62 92 GLN A O 1
ATOM 724 N N . GLN A 1 93 ? 4.113 -2.297 7.582 1 92.75 93 GLN A N 1
ATOM 725 C CA . GLN A 1 93 ? 4.434 -1.573 8.805 1 92.75 93 GLN A CA 1
ATOM 726 C C . GLN A 1 93 ? 5.395 -2.373 9.68 1 92.75 93 GLN A C 1
ATOM 728 O O . GLN A 1 93 ? 6.293 -1.804 10.305 1 92.75 93 GLN A O 1
ATOM 733 N N . GLU A 1 94 ? 5.277 -3.664 9.656 1 90.88 94 GLU A N 1
ATOM 734 C CA . GLU A 1 94 ? 6.102 -4.527 10.5 1 90.88 94 GLU A CA 1
ATOM 735 C C . GLU A 1 94 ? 7.559 -4.508 10.047 1 90.88 94 GLU A C 1
ATOM 737 O O . GLU A 1 94 ? 8.461 -4.797 10.828 1 90.88 94 GLU A O 1
ATOM 742 N N . ARG A 1 95 ? 7.75 -4.102 8.797 1 93.12 95 ARG A N 1
ATOM 743 C CA . ARG A 1 95 ? 9.094 -4.121 8.234 1 93.12 95 ARG A CA 1
ATOM 744 C C . ARG A 1 95 ? 9.75 -2.748 8.328 1 93.12 95 ARG A C 1
ATOM 746 O O . ARG A 1 95 ? 10.961 -2.615 8.117 1 93.12 95 ARG A O 1
ATOM 753 N N . GLU A 1 96 ? 9.008 -1.77 8.734 1 94.19 96 GLU A N 1
ATOM 754 C CA . GLU A 1 96 ? 9.484 -0.39 8.664 1 94.19 96 GLU A CA 1
ATOM 755 C C . GLU A 1 96 ? 10.766 -0.204 9.469 1 94.19 96 GLU A C 1
ATOM 757 O O . GLU A 1 96 ? 11.688 0.474 9.023 1 94.19 96 GLU A O 1
ATOM 762 N N . PRO A 1 97 ? 10.875 -0.854 10.664 1 92.88 97 PRO A N 1
ATOM 763 C CA . PRO A 1 97 ? 12.094 -0.629 11.445 1 92.88 97 PRO A CA 1
ATOM 764 C C . PRO A 1 97 ? 13.297 -1.396 10.891 1 92.88 97 PRO A C 1
ATOM 766 O O . PRO A 1 97 ? 14.43 -1.157 11.312 1 92.88 97 PRO A O 1
ATOM 769 N N . LEU A 1 98 ? 13.086 -2.227 9.969 1 95.38 98 LEU A N 1
ATOM 770 C CA . LEU A 1 98 ? 14.117 -3.184 9.594 1 95.38 98 LEU A CA 1
ATOM 771 C C . LEU A 1 98 ? 14.938 -2.664 8.414 1 95.38 98 LEU A C 1
ATOM 773 O O . LEU A 1 98 ? 16.031 -3.152 8.148 1 95.38 98 LEU A O 1
ATOM 777 N N . PHE A 1 99 ? 14.375 -1.598 7.703 1 97.12 99 PHE A N 1
ATOM 778 C CA . PHE A 1 99 ? 15.023 -1.141 6.477 1 97.12 99 PHE A CA 1
ATOM 779 C C . PHE A 1 99 ? 14.867 0.366 6.309 1 97.12 99 PHE A C 1
ATOM 781 O O . PHE A 1 99 ? 14.031 0.985 6.977 1 97.12 99 PHE A O 1
ATOM 788 N N . ALA A 1 100 ? 15.766 0.909 5.516 1 96 100 ALA A N 1
ATOM 789 C CA . ALA A 1 100 ? 15.531 2.205 4.883 1 96 100 ALA A CA 1
ATOM 790 C C . ALA A 1 100 ? 14.906 2.035 3.498 1 96 100 ALA A C 1
ATOM 792 O O . ALA A 1 100 ? 15.336 1.176 2.721 1 96 100 ALA A O 1
ATOM 793 N N . TRP A 1 101 ? 13.945 2.801 3.232 1 96.75 101 TRP A N 1
ATOM 794 C CA . TRP A 1 101 ? 13.109 2.525 2.066 1 96.75 101 TRP A CA 1
ATOM 795 C C . TRP A 1 101 ? 13.242 3.635 1.028 1 96.75 101 TRP A C 1
ATOM 797 O O . TRP A 1 101 ? 13.32 4.816 1.379 1 96.75 101 TRP A O 1
ATOM 807 N N . VAL A 1 102 ? 13.25 3.254 -0.252 1 97.25 102 VAL A N 1
ATOM 808 C CA . VAL A 1 102 ? 13.133 4.145 -1.401 1 97.25 102 VAL A CA 1
ATOM 809 C C . VAL A 1 102 ? 12.016 3.648 -2.322 1 97.25 102 VAL A C 1
ATOM 811 O O . VAL A 1 102 ? 12.062 2.514 -2.801 1 97.25 102 VAL A O 1
ATOM 814 N N . GLY A 1 103 ? 11.07 4.5 -2.592 1 96.12 103 GLY A N 1
ATOM 815 C CA . GLY A 1 103 ? 9.969 4.051 -3.426 1 96.12 103 GLY A CA 1
ATOM 816 C C . GLY A 1 103 ? 8.891 5.102 -3.613 1 96.12 103 GLY A C 1
ATOM 817 O O . GLY A 1 103 ? 9.086 6.27 -3.268 1 96.12 103 GLY A O 1
ATOM 818 N N . PRO A 1 104 ? 7.758 4.703 -4.195 1 95.88 104 PRO A N 1
ATOM 819 C CA . PRO A 1 104 ? 7.531 3.322 -4.629 1 95.88 104 PRO A CA 1
ATOM 820 C C . PRO A 1 104 ? 8.094 3.041 -6.023 1 95.88 104 PRO A C 1
ATOM 822 O O . PRO A 1 104 ? 8.164 3.947 -6.855 1 95.88 104 PRO A O 1
ATOM 825 N N . LEU A 1 105 ? 8.484 1.746 -6.219 1 96.62 105 LEU A N 1
ATOM 826 C CA . LEU A 1 105 ? 8.836 1.302 -7.566 1 96.62 105 LEU A CA 1
ATOM 827 C C . LEU A 1 105 ? 7.602 0.833 -8.32 1 96.62 105 LEU A C 1
ATOM 829 O O . LEU A 1 105 ? 7.457 1.113 -9.516 1 96.62 105 LEU A O 1
ATOM 833 N N . LEU A 1 106 ? 6.828 0.142 -7.586 1 93.38 106 LEU A N 1
ATOM 834 C CA . LEU A 1 106 ? 5.648 -0.475 -8.18 1 93.38 106 LEU A CA 1
ATOM 835 C C . LEU A 1 106 ? 4.531 -0.614 -7.145 1 93.38 106 LEU A C 1
ATOM 837 O O . LEU A 1 106 ? 4.801 -0.706 -5.945 1 93.38 106 LEU A O 1
ATOM 841 N N . VAL A 1 107 ? 3.322 -0.502 -7.629 1 88.81 107 VAL A N 1
ATOM 842 C CA . VAL A 1 107 ? 2.166 -0.96 -6.863 1 88.81 107 VAL A CA 1
ATOM 843 C C . VAL A 1 107 ? 1.651 -2.275 -7.441 1 88.81 107 VAL A C 1
ATOM 845 O O . VAL A 1 107 ? 1.335 -2.355 -8.633 1 88.81 107 VAL A O 1
ATOM 848 N N . SER A 1 108 ? 1.587 -3.281 -6.586 1 89 108 SER A N 1
ATOM 849 C CA . SER A 1 108 ? 1.206 -4.613 -7.043 1 89 108 SER A CA 1
ATOM 850 C C . SER A 1 108 ? -0.159 -5.02 -6.496 1 89 108 SER A C 1
ATOM 852 O O . SER A 1 108 ? -0.463 -4.77 -5.328 1 89 108 SER A O 1
ATOM 854 N N . ARG A 1 109 ? -0.915 -5.625 -7.41 1 86.94 109 ARG A N 1
ATOM 855 C CA . ARG A 1 109 ? -2.182 -6.234 -7.016 1 86.94 109 ARG A CA 1
ATOM 856 C C . ARG A 1 109 ? -2.023 -7.734 -6.785 1 86.94 109 ARG A C 1
ATOM 858 O O . ARG A 1 109 ? -1.664 -8.469 -7.707 1 86.94 109 ARG A O 1
ATOM 865 N N . LEU A 1 110 ? -2.305 -8.133 -5.562 1 91.75 110 LEU A N 1
ATOM 866 C CA . LEU A 1 110 ? -2.148 -9.531 -5.184 1 91.75 110 LEU A CA 1
ATOM 867 C C . LEU A 1 110 ? -3.508 -10.195 -5.004 1 91.75 110 LEU A C 1
ATOM 869 O O . LEU A 1 110 ? -4.449 -9.57 -4.508 1 91.75 110 LEU A O 1
ATOM 873 N N . GLY A 1 111 ? -3.588 -11.414 -5.426 1 93.31 111 GLY A N 1
ATOM 874 C CA . GLY A 1 111 ? -4.777 -12.234 -5.277 1 93.31 111 GLY A CA 1
ATOM 875 C C . GLY A 1 111 ? -4.465 -13.688 -4.957 1 93.31 111 GLY A C 1
ATOM 876 O O . GLY A 1 111 ? -3.303 -14.094 -4.98 1 93.31 111 GLY A O 1
ATOM 877 N N . LEU A 1 112 ? -5.516 -14.312 -4.504 1 95.88 112 LEU A N 1
ATOM 878 C CA . LEU A 1 112 ? -5.473 -15.773 -4.461 1 95.88 112 LEU A CA 1
ATOM 879 C C . LEU A 1 112 ? -5.914 -16.359 -5.797 1 95.88 112 LEU A C 1
ATOM 881 O O . LEU A 1 112 ? -6.938 -15.961 -6.352 1 95.88 112 LEU A O 1
ATOM 885 N N . TYR A 1 113 ? -5.086 -17.281 -6.273 1 96.94 113 TYR A N 1
ATOM 886 C CA . TYR A 1 113 ? -5.348 -17.906 -7.562 1 96.94 113 TYR A CA 1
ATOM 887 C C . TYR A 1 113 ? -5.492 -19.422 -7.41 1 96.94 113 TYR A C 1
ATOM 889 O O . TYR A 1 113 ? -4.805 -20.031 -6.59 1 96.94 113 TYR A O 1
ATOM 897 N N . ALA A 1 114 ? -6.379 -20 -8.141 1 97.75 114 ALA A N 1
ATOM 898 C CA . ALA A 1 114 ? -6.574 -21.453 -8.242 1 97.75 114 ALA A CA 1
ATOM 899 C C . ALA A 1 114 ? -6.328 -21.938 -9.664 1 97.75 114 ALA A C 1
ATOM 901 O O . ALA A 1 114 ? -6.094 -21.125 -10.57 1 97.75 114 ALA A O 1
ATOM 902 N N . LYS A 1 115 ? -6.344 -23.266 -9.758 1 97.12 115 LYS A N 1
ATOM 903 C CA . LYS A 1 115 ? -6.25 -23.812 -11.109 1 97.12 115 LYS A CA 1
ATOM 904 C C . LYS A 1 115 ? -7.363 -23.281 -12 1 97.12 115 LYS A C 1
ATOM 906 O O . LYS A 1 115 ? -8.445 -22.953 -11.516 1 97.12 115 LYS A O 1
ATOM 911 N N . ALA A 1 116 ? -7.062 -23.281 -13.297 1 93.62 116 ALA A N 1
ATOM 912 C CA . ALA A 1 116 ? -8.008 -22.719 -14.258 1 93.62 116 ALA A CA 1
ATOM 913 C C . ALA A 1 116 ? -9.344 -23.453 -14.211 1 93.62 116 ALA A C 1
ATOM 915 O O . ALA A 1 116 ? -10.406 -22.859 -14.352 1 93.62 116 ALA A O 1
ATOM 916 N N . ASP A 1 117 ? -9.328 -24.703 -13.914 1 94.06 117 ASP A N 1
ATOM 917 C CA . ASP A 1 117 ? -10.531 -25.531 -13.977 1 94.06 117 ASP A CA 1
ATOM 918 C C . ASP A 1 117 ? -11.148 -25.719 -12.594 1 94.06 117 ASP A C 1
ATOM 920 O O . ASP A 1 117 ? -12.109 -26.469 -12.422 1 94.06 117 ASP A O 1
ATOM 924 N N . ASP A 1 118 ? -10.523 -25.078 -11.656 1 94.94 118 ASP A N 1
ATOM 925 C CA . ASP A 1 118 ? -11.078 -25.125 -10.305 1 94.94 118 ASP A CA 1
ATOM 926 C C . ASP A 1 118 ? -12.258 -24.172 -10.156 1 94.94 118 ASP A C 1
ATOM 928 O O . ASP A 1 118 ? -12.133 -22.984 -10.438 1 94.94 118 ASP A O 1
ATOM 932 N N . ASP A 1 119 ? -13.375 -24.562 -9.648 1 93 119 ASP A N 1
ATOM 933 C CA . ASP A 1 119 ? -14.594 -23.75 -9.547 1 93 119 ASP A CA 1
ATOM 934 C C . ASP A 1 119 ? -14.641 -23 -8.219 1 93 119 ASP A C 1
ATOM 936 O O . ASP A 1 119 ? -15.617 -22.312 -7.926 1 93 119 ASP A O 1
ATOM 940 N N . LEU A 1 120 ? -13.609 -23.094 -7.523 1 93.94 120 LEU A N 1
ATOM 941 C CA . LEU A 1 120 ? -13.57 -22.422 -6.223 1 93.94 120 LEU A CA 1
ATOM 942 C C . LEU A 1 120 ? -13.719 -20.922 -6.371 1 93.94 120 LEU A C 1
ATOM 944 O O . LEU A 1 120 ? -13.086 -20.312 -7.23 1 93.94 120 LEU A O 1
ATOM 948 N N . GLN A 1 121 ? -14.656 -20.344 -5.605 1 90.25 121 GLN A N 1
ATOM 949 C CA . GLN A 1 121 ? -14.789 -18.906 -5.441 1 90.25 121 GLN A CA 1
ATOM 950 C C . GLN A 1 121 ? -14.914 -18.531 -3.967 1 90.25 121 GLN A C 1
ATOM 952 O O . GLN A 1 121 ? -15.695 -19.125 -3.229 1 90.25 121 GLN A O 1
ATOM 957 N N . LEU A 1 122 ? -14.039 -17.578 -3.611 1 91.19 122 LEU A N 1
ATOM 958 C CA . LEU A 1 122 ? -14.039 -17.141 -2.219 1 91.19 122 LEU A CA 1
ATOM 959 C C . LEU A 1 122 ? -14.625 -15.734 -2.084 1 91.19 122 LEU A C 1
ATOM 961 O O . LEU A 1 122 ? -14.398 -14.883 -2.941 1 91.19 122 LEU A O 1
ATOM 965 N N . GLY A 1 123 ? -15.367 -15.508 -1.049 1 80.88 123 GLY A N 1
ATOM 966 C CA . GLY A 1 123 ? -15.891 -14.188 -0.747 1 80.88 123 GLY A CA 1
ATOM 967 C C . GLY A 1 123 ? -15.039 -13.422 0.252 1 80.88 123 GLY A C 1
ATOM 968 O O . GLY A 1 123 ? -15.172 -12.203 0.385 1 80.88 123 GLY A O 1
ATOM 969 N N . SER A 1 124 ? -14.234 -14.188 0.989 1 83.56 124 SER A N 1
ATOM 970 C CA . SER A 1 124 ? -13.375 -13.609 2.016 1 83.56 124 SER A CA 1
ATOM 971 C C . SER A 1 124 ? -12.156 -14.492 2.273 1 83.56 124 SER A C 1
ATOM 973 O O . SER A 1 124 ? -12.133 -15.656 1.87 1 83.56 124 SER A O 1
ATOM 975 N N . LEU A 1 125 ? -11.195 -13.883 2.955 1 88.25 125 LEU A N 1
ATOM 976 C CA . LEU A 1 125 ? -10.008 -14.641 3.32 1 88.25 125 LEU A CA 1
ATOM 977 C C . LEU A 1 125 ? -10.336 -15.719 4.344 1 88.25 125 LEU A C 1
ATOM 979 O O . LEU A 1 125 ? -9.711 -16.781 4.359 1 88.25 125 LEU A O 1
ATOM 983 N N . GLU A 1 126 ? -11.305 -15.492 5.152 1 87.62 126 GLU A N 1
ATOM 984 C CA . GLU A 1 126 ? -11.727 -16.469 6.148 1 87.62 126 GLU A CA 1
ATOM 985 C C . GLU A 1 126 ? -12.141 -17.781 5.492 1 87.62 126 GLU A C 1
ATOM 987 O O . GLU A 1 126 ? -11.914 -18.859 6.051 1 87.62 126 GLU A O 1
ATOM 992 N N . GLN A 1 127 ? -12.672 -17.656 4.32 1 91.38 127 GLN A N 1
ATOM 993 C CA . GLN A 1 127 ? -13.148 -18.844 3.602 1 91.38 127 GLN A CA 1
ATOM 994 C C . GLN A 1 127 ? -11.984 -19.656 3.057 1 91.38 127 GLN A C 1
ATOM 996 O O . GLN A 1 127 ? -12.18 -20.766 2.564 1 91.38 127 GLN A O 1
ATOM 1001 N N . ALA A 1 128 ? -10.773 -19.141 3.172 1 95.62 128 ALA A N 1
ATOM 1002 C CA . ALA A 1 128 ? -9.594 -19.875 2.725 1 95.62 128 ALA A CA 1
ATOM 1003 C C . ALA A 1 128 ? -9.031 -20.75 3.844 1 95.62 128 ALA A C 1
ATOM 1005 O O . ALA A 1 128 ? -8.07 -21.484 3.641 1 95.62 128 ALA A O 1
ATOM 1006 N N . ARG A 1 129 ? -9.672 -20.672 5.035 1 96.19 129 ARG A N 1
ATOM 1007 C CA . ARG A 1 129 ? -9.227 -21.516 6.141 1 96.19 129 ARG A CA 1
ATOM 1008 C C . ARG A 1 129 ? -9.289 -22.984 5.766 1 96.19 129 ARG A C 1
ATOM 1010 O O . ARG A 1 129 ? -10.258 -23.438 5.148 1 96.19 129 ARG A O 1
ATOM 1017 N N . GLY A 1 130 ? -8.242 -23.719 6.137 1 96.5 130 GLY A N 1
ATOM 1018 C CA . GLY A 1 130 ? -8.164 -25.141 5.836 1 96.5 130 GLY A CA 1
ATOM 1019 C C . GLY A 1 130 ? -7.543 -25.438 4.484 1 96.5 130 GLY A C 1
ATOM 1020 O O . GLY A 1 130 ? -7.207 -26.594 4.188 1 96.5 130 GLY A O 1
ATOM 1021 N N . LEU A 1 131 ? -7.387 -24.422 3.65 1 97.94 131 LEU A N 1
ATOM 1022 C CA . LEU A 1 131 ? -6.723 -24.578 2.361 1 97.94 131 LEU A CA 1
ATOM 1023 C C . LEU A 1 131 ? -5.25 -24.188 2.451 1 97.94 131 LEU A C 1
ATOM 1025 O O . LEU A 1 131 ? -4.902 -23.234 3.166 1 97.94 131 LEU A O 1
ATOM 1029 N N . ARG A 1 132 ? -4.438 -24.938 1.734 1 98.44 132 ARG A N 1
ATOM 1030 C CA . ARG A 1 132 ? -3.025 -24.578 1.635 1 98.44 132 ARG A CA 1
ATOM 1031 C C . ARG A 1 132 ? -2.805 -23.516 0.57 1 98.44 132 ARG A C 1
ATOM 1033 O O . ARG A 1 132 ? -3.338 -23.609 -0.537 1 98.44 132 ARG A O 1
ATOM 1040 N N . ILE A 1 133 ? -2.021 -22.469 0.94 1 98.75 133 ILE A N 1
ATOM 1041 C CA . ILE A 1 133 ? -1.777 -21.328 0.057 1 98.75 133 ILE A CA 1
ATOM 1042 C C . ILE A 1 133 ? -0.285 -21.234 -0.253 1 98.75 133 ILE A C 1
ATOM 1044 O O . ILE A 1 133 ? 0.539 -21.125 0.658 1 98.75 133 ILE A O 1
ATOM 1048 N N . LEU A 1 134 ? 0.056 -21.281 -1.52 1 98.75 134 LEU A N 1
ATOM 1049 C CA . LEU A 1 134 ? 1.438 -21.094 -1.952 1 98.75 134 LEU A CA 1
ATOM 1050 C C . LEU A 1 134 ? 1.808 -19.625 -1.99 1 98.75 134 LEU A C 1
ATOM 1052 O O . LEU A 1 134 ? 0.979 -18.781 -2.34 1 98.75 134 LEU A O 1
ATOM 1056 N N . SER A 1 135 ? 2.98 -19.25 -1.628 1 97.81 135 SER A N 1
ATOM 1057 C CA . SER A 1 135 ? 3.529 -17.906 -1.724 1 97.81 135 SER A CA 1
ATOM 1058 C C . SER A 1 135 ? 5.047 -17.938 -1.869 1 97.81 135 SER A C 1
ATOM 1060 O O . SER A 1 135 ? 5.684 -18.953 -1.582 1 97.81 135 SER A O 1
ATOM 1062 N N . HIS A 1 136 ? 5.535 -16.906 -2.416 1 96.88 136 HIS A N 1
ATOM 1063 C CA . HIS A 1 136 ? 6.984 -16.781 -2.486 1 96.88 136 HIS A CA 1
ATOM 1064 C C . HIS A 1 136 ? 7.582 -16.5 -1.111 1 96.88 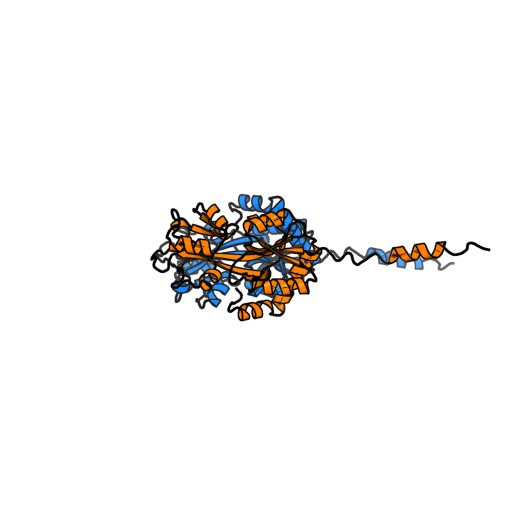136 HIS A C 1
ATOM 1066 O O . HIS A 1 136 ? 7.07 -15.664 -0.369 1 96.88 136 HIS A O 1
ATOM 1072 N N . GLN A 1 137 ? 8.688 -17.219 -0.818 1 97.62 137 GLN A N 1
ATOM 1073 C CA . GLN A 1 137 ? 9.352 -16.984 0.459 1 97.62 137 GLN A CA 1
ATOM 1074 C C . GLN A 1 137 ? 9.891 -15.562 0.542 1 97.62 137 GLN A C 1
ATOM 1076 O O . GLN A 1 137 ? 10.602 -15.109 -0.356 1 97.62 137 GLN A O 1
ATOM 1081 N N . GLY A 1 138 ? 9.508 -14.836 1.63 1 95.81 138 GLY A N 1
ATOM 1082 C CA . GLY A 1 138 ? 9.898 -13.445 1.775 1 95.81 138 GLY A CA 1
ATOM 1083 C C . GLY A 1 138 ? 8.812 -12.477 1.359 1 95.81 138 GLY A C 1
ATOM 1084 O O . GLY A 1 138 ? 8.906 -11.273 1.634 1 95.81 138 GLY A O 1
ATOM 1085 N N . SER A 1 139 ? 7.773 -12.984 0.735 1 94.62 139 SER A N 1
ATOM 1086 C CA . SER A 1 139 ? 6.668 -12.133 0.313 1 94.62 139 SER A CA 1
ATOM 1087 C C . SER A 1 139 ? 5.879 -11.617 1.512 1 94.62 139 SER A C 1
ATOM 1089 O O . SER A 1 139 ? 5.535 -12.391 2.41 1 94.62 139 SER A O 1
ATOM 1091 N N . GLY A 1 140 ? 5.613 -10.383 1.413 1 92.19 140 GLY A N 1
ATOM 1092 C CA . GLY A 1 140 ? 4.742 -9.797 2.422 1 92.19 140 GLY A CA 1
ATOM 1093 C C . GLY A 1 140 ? 3.33 -10.352 2.381 1 92.19 140 GLY A C 1
ATOM 1094 O O . GLY A 1 140 ? 2.672 -10.461 3.418 1 92.19 140 GLY A O 1
ATOM 1095 N N . ALA A 1 141 ? 2.904 -10.727 1.201 1 91.69 141 ALA A N 1
ATOM 1096 C CA . ALA A 1 141 ? 1.567 -11.305 1.061 1 91.69 141 ALA A CA 1
ATOM 1097 C C . ALA A 1 141 ? 1.443 -12.609 1.841 1 91.69 141 ALA A C 1
ATOM 1099 O O . ALA A 1 141 ? 0.465 -12.812 2.562 1 91.69 141 ALA A O 1
ATOM 1100 N N . GLY A 1 142 ? 2.418 -13.438 1.664 1 94.44 142 GLY A N 1
ATOM 1101 C CA . GLY A 1 142 ? 2.416 -14.68 2.428 1 94.44 142 GLY A CA 1
ATOM 1102 C C . GLY A 1 142 ? 2.453 -14.453 3.928 1 94.44 142 GLY A C 1
ATOM 1103 O O . GLY A 1 142 ? 1.71 -15.094 4.676 1 94.44 142 GLY A O 1
ATOM 1104 N N . GLU A 1 143 ? 3.254 -13.578 4.363 1 93.25 143 GLU A N 1
ATOM 1105 C CA . GLU A 1 143 ? 3.373 -13.258 5.785 1 93.25 143 GLU A CA 1
ATOM 1106 C C . GLU A 1 143 ? 2.055 -12.727 6.34 1 93.25 143 GLU A C 1
ATOM 1108 O O . GLU A 1 143 ? 1.641 -13.109 7.438 1 93.25 143 GLU A O 1
ATOM 1113 N N . TYR A 1 144 ? 1.474 -11.891 5.586 1 89.56 144 TYR A N 1
ATOM 1114 C CA . TYR A 1 144 ? 0.183 -11.336 5.98 1 89.56 144 TYR A CA 1
ATOM 1115 C C . TYR A 1 144 ? -0.845 -12.445 6.184 1 89.56 144 TYR A C 1
ATOM 1117 O O . TYR A 1 144 ? -1.544 -12.477 7.199 1 89.56 144 TYR A O 1
ATOM 1125 N N . LEU A 1 145 ? -0.914 -13.359 5.223 1 93.56 145 LEU A N 1
ATOM 1126 C CA . LEU A 1 145 ? -1.854 -14.469 5.312 1 93.56 145 LEU A CA 1
ATOM 1127 C C . LEU A 1 145 ? -1.577 -15.312 6.551 1 93.56 145 LEU A C 1
ATOM 1129 O O . LEU A 1 145 ? -2.51 -15.773 7.219 1 93.56 145 LEU A O 1
ATOM 1133 N N . GLN A 1 146 ? -0.347 -15.445 6.918 1 94.25 146 GLN A N 1
ATOM 1134 C CA . GLN A 1 146 ? 0.022 -16.203 8.109 1 94.25 146 GLN A CA 1
ATOM 1135 C C . GLN A 1 146 ? -0.46 -15.508 9.375 1 94.25 146 GLN A C 1
ATOM 1137 O O . GLN A 1 146 ? -0.89 -16.172 10.328 1 94.25 146 GLN A O 1
ATOM 1142 N N . THR A 1 147 ? -0.373 -14.242 9.406 1 87.81 147 THR A N 1
ATOM 1143 C CA . THR A 1 147 ? -0.818 -13.508 10.586 1 87.81 147 THR A CA 1
ATOM 1144 C C . THR A 1 147 ? -2.318 -13.688 10.797 1 87.81 147 THR A C 1
ATOM 1146 O O . THR A 1 147 ? -2.818 -13.508 11.914 1 87.81 147 THR A O 1
ATOM 1149 N N . LEU A 1 148 ? -3.014 -14.031 9.75 1 87.44 148 LEU A N 1
ATOM 1150 C CA . LEU A 1 148 ? -4.453 -14.266 9.836 1 87.44 148 LEU A CA 1
ATOM 1151 C C . LEU A 1 148 ? -4.75 -15.711 10.203 1 87.44 148 LEU A C 1
ATOM 1153 O O . LEU A 1 148 ? -5.914 -16.109 10.258 1 87.44 148 LEU A O 1
ATOM 1157 N N . GLY A 1 149 ? -3.707 -16.5 10.367 1 94.12 149 GLY A N 1
ATOM 1158 C CA . GLY A 1 149 ? -3.871 -17.891 10.766 1 94.12 149 GLY A CA 1
ATOM 1159 C C . GLY A 1 149 ? -4.059 -18.828 9.594 1 94.12 149 GLY A C 1
ATOM 1160 O O . GLY A 1 149 ? -4.453 -19.984 9.781 1 94.12 149 GLY A O 1
ATOM 1161 N N . LEU A 1 150 ? -3.818 -18.406 8.391 1 96.94 150 LEU A N 1
ATOM 1162 C CA . LEU A 1 150 ? -3.959 -19.25 7.215 1 96.94 150 LEU A CA 1
ATOM 1163 C C . LEU A 1 150 ? -2.686 -20.062 6.969 1 96.94 150 LEU A C 1
ATOM 1165 O O . LEU A 1 150 ? -1.6 -19.656 7.383 1 96.94 150 LEU A O 1
ATOM 1169 N N . GLU A 1 151 ? -2.822 -21.188 6.336 1 98.19 151 GLU A N 1
ATOM 1170 C CA . GLU A 1 151 ? -1.693 -22.078 6.07 1 98.19 151 GLU A CA 1
ATOM 1171 C C . GLU A 1 151 ? -0.972 -21.672 4.785 1 98.19 151 GLU A C 1
ATOM 1173 O O . GLU A 1 151 ? -1.531 -21.797 3.693 1 98.19 151 GLU A O 1
ATOM 1178 N N . VAL A 1 152 ? 0.263 -21.328 4.934 1 98.5 152 VAL A N 1
ATOM 1179 C CA . VAL A 1 152 ? 1.033 -20.875 3.779 1 98.5 152 VAL A CA 1
ATOM 1180 C C . VAL A 1 152 ? 2.229 -21.797 3.561 1 98.5 152 VAL A C 1
ATOM 1182 O O . VAL A 1 152 ? 2.943 -22.125 4.508 1 98.5 152 VAL A O 1
ATOM 1185 N N . ILE A 1 153 ? 2.434 -22.25 2.352 1 98.62 153 ILE A N 1
ATOM 1186 C CA . ILE A 1 153 ? 3.605 -23 1.91 1 98.62 153 ILE A CA 1
ATOM 1187 C C . ILE A 1 153 ? 4.492 -22.109 1.045 1 98.62 153 ILE A C 1
ATOM 1189 O O . ILE A 1 153 ? 4.047 -21.594 0.017 1 98.62 153 ILE A O 1
ATOM 1193 N N . TYR A 1 154 ? 5.707 -22 1.438 1 98.06 154 TYR A N 1
ATOM 1194 C CA . TYR A 1 154 ? 6.602 -21.062 0.773 1 98.06 154 TYR A CA 1
ATOM 1195 C C . TYR A 1 154 ? 7.516 -21.781 -0.211 1 98.06 154 TYR A C 1
ATOM 1197 O O . TYR A 1 154 ? 7.938 -22.906 0.039 1 98.06 154 TYR A O 1
ATOM 1205 N N . SER A 1 155 ? 7.762 -21.125 -1.315 1 97.12 155 SER A N 1
ATOM 1206 C CA . SER A 1 155 ? 8.812 -21.516 -2.246 1 97.12 155 SER A CA 1
ATOM 1207 C C . SER A 1 155 ? 9.68 -20.328 -2.637 1 97.12 155 SER A C 1
ATOM 1209 O O . SER A 1 155 ? 9.367 -19.188 -2.301 1 97.12 155 SER A O 1
ATOM 1211 N N . ASN A 1 156 ? 10.789 -20.672 -3.342 1 95.56 156 ASN A N 1
ATOM 1212 C CA . ASN A 1 156 ? 11.711 -19.609 -3.703 1 95.56 156 ASN A CA 1
ATOM 1213 C C . ASN A 1 156 ? 11.656 -19.297 -5.199 1 95.56 156 ASN A C 1
ATOM 1215 O O . ASN A 1 156 ? 12.477 -18.531 -5.707 1 95.56 156 ASN A O 1
ATOM 1219 N N . LYS A 1 157 ? 10.766 -19.953 -5.84 1 93.5 157 LYS A N 1
ATOM 1220 C CA . LYS A 1 157 ? 10.562 -19.703 -7.266 1 93.5 157 LYS A CA 1
ATOM 1221 C C . LYS A 1 157 ? 9.078 -19.703 -7.617 1 93.5 157 LYS A C 1
ATOM 1223 O O . LYS A 1 157 ? 8.328 -20.578 -7.184 1 93.5 157 LYS A O 1
ATOM 1228 N N . GLU A 1 158 ? 8.75 -18.734 -8.422 1 93.25 158 GLU A N 1
ATOM 1229 C CA . GLU A 1 158 ? 7.355 -18.688 -8.852 1 93.25 158 GLU A CA 1
ATOM 1230 C C . GLU A 1 158 ? 6.98 -19.922 -9.672 1 93.25 158 GLU A C 1
ATOM 1232 O O . GLU A 1 158 ? 5.855 -20.406 -9.578 1 93.25 158 GLU A O 1
ATOM 1237 N N . SER A 1 159 ? 7.965 -20.422 -10.43 1 92.94 159 SER A N 1
ATOM 1238 C CA . SER A 1 159 ? 7.703 -21.609 -11.25 1 92.94 159 SER A CA 1
ATOM 1239 C C . SER A 1 159 ? 7.387 -22.812 -10.391 1 92.94 159 SER A C 1
ATOM 1241 O O . SER A 1 159 ? 6.59 -23.672 -10.781 1 92.94 159 SER A O 1
ATOM 1243 N N . LEU A 1 160 ? 7.992 -22.906 -9.258 1 95.62 160 LEU A N 1
ATOM 1244 C CA . LEU A 1 160 ? 7.703 -23.984 -8.336 1 95.62 160 LEU A CA 1
ATOM 1245 C C . LEU A 1 160 ? 6.293 -23.859 -7.762 1 95.62 160 LEU A C 1
ATOM 1247 O O . LEU A 1 160 ? 5.57 -24.859 -7.648 1 95.62 160 LEU A O 1
ATOM 1251 N N . ASN A 1 161 ? 5.883 -22.656 -7.441 1 96.81 161 ASN A N 1
ATOM 1252 C CA . ASN A 1 161 ? 4.516 -22.422 -6.98 1 96.81 161 ASN A CA 1
ATOM 1253 C C . ASN A 1 161 ? 3.492 -22.844 -8.031 1 96.81 161 ASN A C 1
ATOM 1255 O O . ASN A 1 161 ? 2.521 -23.531 -7.707 1 96.81 161 ASN A O 1
ATOM 1259 N N . LEU A 1 162 ? 3.785 -22.453 -9.258 1 96.06 162 LEU A N 1
ATOM 1260 C CA . LEU A 1 162 ? 2.879 -22.828 -10.344 1 96.06 162 LEU A CA 1
ATOM 1261 C C . LEU A 1 162 ? 2.791 -24.344 -10.484 1 96.06 162 LEU A C 1
ATOM 1263 O O . LEU A 1 162 ? 1.695 -24.891 -10.609 1 96.06 162 LEU A O 1
ATOM 1267 N N . SER A 1 163 ? 3.941 -24.984 -10.438 1 96.25 163 SER A N 1
ATOM 1268 C CA . SER A 1 163 ? 3.979 -26.438 -10.555 1 96.25 163 SER A CA 1
ATOM 1269 C C . SER A 1 163 ? 3.191 -27.094 -9.43 1 96.25 163 SER A C 1
ATOM 1271 O O . SER A 1 163 ? 2.412 -28.016 -9.68 1 96.25 163 SER A O 1
ATOM 1273 N N . MET A 1 164 ? 3.344 -26.625 -8.234 1 97.75 164 MET A N 1
ATOM 1274 C CA . MET A 1 164 ? 2.65 -27.203 -7.082 1 97.75 164 MET A CA 1
ATOM 1275 C C . MET A 1 164 ? 1.147 -26.969 -7.184 1 97.75 164 MET A C 1
ATOM 1277 O O . MET A 1 164 ? 0.354 -27.844 -6.848 1 97.75 164 MET A O 1
ATOM 1281 N N . LEU A 1 165 ? 0.754 -25.797 -7.691 1 97.81 165 LEU A N 1
ATOM 1282 C CA . LEU A 1 165 ? -0.659 -25.5 -7.918 1 97.81 165 LEU A CA 1
ATOM 1283 C C . LEU A 1 165 ? -1.25 -26.469 -8.938 1 97.81 165 LEU A C 1
ATOM 1285 O O . LEU A 1 165 ? -2.311 -27.047 -8.711 1 97.81 165 LEU A O 1
ATOM 1289 N N . GLN A 1 166 ? -0.5 -26.672 -10.016 1 96 166 GLN A N 1
ATOM 1290 C CA . GLN A 1 166 ? -0.968 -27.5 -11.125 1 96 166 GLN A CA 1
ATOM 1291 C C . GLN A 1 166 ? -1.057 -28.969 -10.719 1 96 166 GLN A C 1
ATOM 1293 O O . GLN A 1 166 ? -1.921 -29.703 -11.203 1 96 166 GLN A O 1
ATOM 1298 N N . ARG A 1 167 ? -0.256 -29.375 -9.789 1 96.5 167 ARG A N 1
ATOM 1299 C CA . ARG A 1 167 ? -0.228 -30.75 -9.312 1 96.5 167 ARG A CA 1
ATOM 1300 C C . ARG A 1 167 ? -1.137 -30.922 -8.102 1 96.5 167 ARG A C 1
ATOM 1302 O O . ARG A 1 167 ? -1.166 -32 -7.488 1 96.5 167 ARG A O 1
ATOM 1309 N N . SER A 1 168 ? -1.754 -29.859 -7.676 1 96.81 168 SER A N 1
ATOM 1310 C CA . SER A 1 168 ? -2.75 -29.875 -6.609 1 96.81 168 SER A CA 1
ATOM 1311 C C . SER A 1 168 ? -2.109 -30.172 -5.258 1 96.81 168 SER A C 1
ATOM 1313 O O . SER A 1 168 ? -2.727 -30.797 -4.395 1 96.81 168 SER A O 1
ATOM 1315 N N . ARG A 1 169 ? -0.873 -29.797 -5.121 1 97.88 169 ARG A N 1
ATOM 1316 C CA . ARG A 1 169 ? -0.222 -29.859 -3.816 1 97.88 169 ARG A CA 1
ATOM 1317 C C . ARG A 1 169 ? -0.776 -28.797 -2.875 1 97.88 169 ARG A C 1
ATOM 1319 O O . ARG A 1 169 ? -0.758 -28.969 -1.654 1 97.88 169 ARG A O 1
ATOM 1326 N N . ALA A 1 170 ? -1.192 -27.719 -3.416 1 98.44 170 ALA A N 1
ATOM 1327 C CA . ALA A 1 170 ? -1.958 -26.656 -2.766 1 98.44 170 ALA A CA 1
ATOM 1328 C C . ALA A 1 170 ? -3.061 -26.141 -3.682 1 98.44 170 ALA A C 1
ATOM 1330 O O . ALA A 1 170 ? -2.896 -26.094 -4.902 1 98.44 170 ALA A O 1
ATOM 1331 N N . ARG A 1 171 ? -4.07 -25.719 -3.072 1 98.38 171 ARG A N 1
ATOM 1332 C CA . ARG A 1 171 ? -5.219 -25.344 -3.889 1 98.38 171 ARG A CA 1
ATOM 1333 C C . ARG A 1 171 ? -5.145 -23.875 -4.293 1 98.38 171 ARG A C 1
ATOM 1335 O O . ARG A 1 171 ? -5.777 -23.453 -5.266 1 98.38 171 ARG A O 1
ATOM 1342 N N . LEU A 1 172 ? -4.395 -23.125 -3.488 1 98.56 172 LEU A N 1
ATOM 1343 C CA . LEU A 1 172 ? -4.348 -21.688 -3.73 1 98.56 172 LEU A CA 1
ATOM 1344 C C . LEU A 1 172 ? -2.906 -21.203 -3.861 1 98.56 172 LEU A C 1
ATOM 1346 O O . LEU A 1 172 ? -1.997 -21.781 -3.264 1 98.56 172 LEU A O 1
ATOM 1350 N N . TRP A 1 173 ? -2.732 -20.141 -4.656 1 98.44 173 TRP A N 1
ATOM 1351 C CA . TRP A 1 173 ? -1.467 -19.453 -4.852 1 98.44 173 TRP A CA 1
ATOM 1352 C C . TRP A 1 173 ? -1.643 -17.938 -4.668 1 98.44 173 TRP A C 1
ATOM 1354 O O . TRP A 1 173 ? -2.41 -17.312 -5.398 1 98.44 173 TRP A O 1
ATOM 1364 N N . ALA A 1 174 ? -0.965 -17.422 -3.627 1 97.06 174 ALA A N 1
ATOM 1365 C CA . ALA A 1 174 ? -0.937 -15.977 -3.426 1 97.06 174 ALA A CA 1
ATOM 1366 C C . ALA A 1 174 ? 0.153 -15.328 -4.273 1 97.06 174 ALA A C 1
ATOM 1368 O O . ALA A 1 174 ? 1.344 -15.508 -4.016 1 97.06 174 ALA A O 1
ATOM 1369 N N . THR A 1 175 ? -0.285 -14.586 -5.254 1 95.25 175 THR A N 1
ATOM 1370 C CA . THR A 1 175 ? 0.663 -13.938 -6.152 1 95.25 175 THR A CA 1
ATOM 1371 C C . THR A 1 175 ? 0.034 -12.711 -6.805 1 95.25 175 THR A C 1
ATOM 1373 O O . THR A 1 175 ? -1.073 -12.305 -6.441 1 95.25 175 THR A O 1
ATOM 1376 N N . SER A 1 176 ? 0.821 -12.07 -7.637 1 92.12 176 SER A N 1
ATOM 1377 C CA . SER A 1 176 ? 0.34 -10.852 -8.281 1 92.12 176 SER A CA 1
ATOM 1378 C C . SER A 1 176 ? -0.248 -11.141 -9.656 1 92.12 176 SER A C 1
ATOM 1380 O O . SER A 1 176 ? 0.108 -12.141 -10.289 1 92.12 176 SER A O 1
ATOM 1382 N N . SER A 1 177 ? -1.119 -10.227 -10.102 1 89.75 177 SER A N 1
ATOM 1383 C CA . SER A 1 177 ? -1.696 -10.344 -11.438 1 89.75 177 SER A CA 1
ATOM 1384 C C . SER A 1 177 ? -0.62 -10.258 -12.516 1 89.75 177 SER A C 1
ATOM 1386 O O . SER A 1 177 ? -0.731 -10.891 -13.562 1 89.75 177 SER A O 1
ATOM 1388 N N . ALA A 1 178 ? 0.448 -9.492 -12.234 1 87.88 178 ALA A N 1
ATOM 1389 C CA . ALA A 1 178 ? 1.539 -9.352 -13.195 1 87.88 178 ALA A CA 1
ATOM 1390 C C . ALA A 1 178 ? 2.252 -10.688 -13.406 1 87.88 178 ALA A C 1
ATOM 1392 O O . ALA A 1 178 ? 2.602 -11.039 -14.539 1 87.88 178 ALA A O 1
ATOM 1393 N N . VAL A 1 179 ? 2.428 -11.398 -12.297 1 90.88 179 VAL A N 1
ATOM 1394 C CA . VAL A 1 179 ? 3.074 -12.703 -12.383 1 90.88 179 VAL A CA 1
ATOM 1395 C C . VAL A 1 179 ? 2.201 -13.664 -13.195 1 90.88 179 VAL A C 1
ATOM 1397 O O . VAL A 1 179 ? 2.684 -14.32 -14.117 1 90.88 179 VAL A O 1
ATOM 1400 N N . VAL A 1 180 ? 0.938 -13.742 -12.898 1 92.75 180 VAL A N 1
ATOM 1401 C CA . VAL A 1 180 ? 0.026 -14.664 -13.562 1 92.75 180 VAL A CA 1
ATOM 1402 C C . VAL A 1 180 ? -0.07 -14.32 -15.047 1 92.75 180 VAL A C 1
ATOM 1404 O O . VAL A 1 180 ? -0.081 -15.211 -15.898 1 92.75 180 VAL A O 1
ATOM 1407 N N . ALA A 1 181 ? -0.111 -13.047 -15.367 1 87.81 181 ALA A N 1
ATOM 1408 C CA . ALA A 1 181 ? -0.221 -12.594 -16.75 1 87.81 181 ALA A CA 1
ATOM 1409 C C . ALA A 1 181 ? 1.017 -12.984 -17.562 1 87.81 181 ALA A C 1
ATOM 1411 O O . ALA A 1 181 ? 0.957 -13.109 -18.781 1 87.81 181 ALA A O 1
ATOM 1412 N N . SER A 1 182 ? 2.066 -13.141 -16.875 1 87.31 182 SER A N 1
ATOM 1413 C CA . SER A 1 182 ? 3.33 -13.406 -17.562 1 87.31 182 SER A CA 1
ATOM 1414 C C . SER A 1 182 ? 3.531 -14.898 -17.797 1 87.31 182 SER A C 1
ATOM 1416 O O . SER A 1 182 ? 4.445 -15.305 -18.516 1 87.31 182 SER A O 1
ATOM 1418 N N . LEU A 1 183 ? 2.727 -15.656 -17.156 1 88.88 183 LEU A N 1
ATOM 1419 C CA . LEU A 1 183 ? 2.887 -17.109 -17.25 1 88.88 183 LEU A CA 1
ATOM 1420 C C . LEU A 1 183 ? 2.555 -17.594 -18.656 1 88.88 183 LEU A C 1
ATOM 1422 O O . LEU A 1 183 ? 1.682 -17.031 -19.312 1 88.88 183 LEU A O 1
ATOM 1426 N N . SER A 1 184 ? 3.256 -18.531 -19.125 1 80.06 184 SER A N 1
ATOM 1427 C CA . SER A 1 184 ? 2.98 -19.188 -20.391 1 80.06 184 SER A CA 1
ATOM 1428 C C . SER A 1 184 ? 1.908 -20.266 -20.234 1 80.06 184 SER A C 1
ATOM 1430 O O . SER A 1 184 ? 1.413 -20.797 -21.234 1 80.06 184 SER A O 1
ATOM 1432 N N . ALA A 1 185 ? 1.606 -20.578 -19.047 1 76.62 185 ALA A N 1
ATOM 1433 C CA . ALA A 1 185 ? 0.614 -21.609 -18.766 1 76.62 185 ALA A CA 1
ATOM 1434 C C . ALA A 1 185 ? -0.715 -21.297 -19.438 1 76.62 185 ALA A C 1
ATOM 1436 O O . ALA A 1 185 ? -1.219 -20.172 -19.328 1 76.62 185 ALA A O 1
ATOM 1437 N N . SER A 1 186 ? -1.253 -22.297 -20.188 1 79 186 SER A N 1
ATOM 1438 C CA . SER A 1 186 ? -2.562 -22.219 -20.828 1 79 186 SER A CA 1
ATOM 1439 C C . SER A 1 186 ? -3.402 -23.453 -20.516 1 79 186 SER A C 1
ATOM 1441 O O . SER A 1 186 ? -3.027 -24.578 -20.875 1 79 186 SER A O 1
ATOM 1443 N N . PRO A 1 187 ? -4.469 -23.188 -19.766 1 88 187 PRO A N 1
ATOM 1444 C CA . PRO A 1 187 ? -5.012 -21.906 -19.281 1 88 187 PRO A CA 1
ATOM 1445 C C . PRO A 1 187 ? -4.293 -21.391 -18.047 1 88 187 PRO A C 1
ATOM 1447 O O . PRO A 1 187 ? -3.74 -22.188 -17.266 1 88 187 PRO A O 1
ATOM 1450 N N . ALA A 1 188 ? -4.309 -20.141 -17.766 1 92.81 188 ALA A N 1
ATOM 1451 C CA . ALA A 1 188 ? -3.678 -19.484 -16.625 1 92.81 188 ALA A CA 1
ATOM 1452 C C . ALA A 1 188 ? -4.492 -19.703 -15.352 1 92.81 188 ALA A C 1
ATOM 1454 O O . ALA A 1 188 ? -5.707 -19.906 -15.414 1 92.81 188 ALA A O 1
ATOM 1455 N N . PRO A 1 189 ? -3.783 -19.688 -14.234 1 96.31 189 PRO A N 1
ATOM 1456 C CA . PRO A 1 189 ? -4.531 -19.734 -12.977 1 96.31 189 PRO A CA 1
ATOM 1457 C C . PRO A 1 189 ? -5.594 -18.641 -12.883 1 96.31 189 PRO A C 1
ATOM 1459 O O . PRO A 1 189 ? -5.414 -17.562 -13.438 1 96.31 189 PRO A O 1
ATOM 1462 N N . ARG A 1 190 ? -6.637 -18.969 -12.25 1 94.5 190 ARG A N 1
ATOM 1463 C CA . ARG A 1 190 ? -7.781 -18.062 -12.141 1 94.5 190 ARG A CA 1
ATOM 1464 C C . ARG A 1 190 ? -7.801 -17.375 -10.781 1 94.5 190 ARG A C 1
ATOM 1466 O O . ARG A 1 190 ? -7.645 -18.016 -9.742 1 94.5 190 ARG A O 1
ATOM 1473 N N . GLU A 1 191 ? -8.055 -16.062 -10.844 1 93.69 191 GLU A N 1
ATOM 1474 C CA . GLU A 1 191 ? -8.188 -15.328 -9.586 1 93.69 191 GLU A CA 1
ATOM 1475 C C . GLU A 1 191 ? -9.477 -15.703 -8.859 1 93.69 191 GLU A C 1
ATOM 1477 O O . GLU A 1 191 ? -10.562 -15.664 -9.445 1 93.69 191 GLU A O 1
ATOM 1482 N N . VAL A 1 192 ? -9.32 -16.047 -7.598 1 94.38 192 VAL A N 1
ATOM 1483 C CA . VAL A 1 192 ? -10.523 -16.453 -6.883 1 94.38 192 VAL A CA 1
ATOM 1484 C C . VAL A 1 192 ? -10.844 -15.445 -5.781 1 94.38 192 VAL A C 1
ATOM 1486 O O . VAL A 1 192 ? -11.953 -15.438 -5.246 1 94.38 192 VAL A O 1
ATOM 1489 N N . LEU A 1 193 ? -9.812 -14.594 -5.457 1 92.19 193 LEU A N 1
ATOM 1490 C CA . LEU A 1 193 ? -10.047 -13.555 -4.457 1 92.19 193 LEU A CA 1
ATOM 1491 C C . LEU A 1 193 ? -8.953 -12.492 -4.52 1 92.19 193 LEU A C 1
ATOM 1493 O O . LEU A 1 193 ? -7.816 -12.742 -4.102 1 92.19 193 LEU A O 1
ATOM 1497 N N . PRO A 1 194 ? -9.281 -11.289 -5.105 1 87.88 194 PRO A N 1
ATOM 1498 C CA . PRO A 1 194 ? -8.352 -10.188 -4.836 1 87.88 194 PRO A CA 1
ATOM 1499 C C . PRO A 1 194 ? -8.297 -9.805 -3.355 1 87.88 194 PRO A C 1
ATOM 1501 O O . PRO A 1 194 ? -9.336 -9.781 -2.686 1 87.88 194 PRO A O 1
ATOM 1504 N N . PHE A 1 195 ? -7 -9.555 -2.812 1 81.25 195 PHE A N 1
ATOM 1505 C CA . PHE A 1 195 ? -7.078 -9.312 -1.376 1 81.25 195 PHE A CA 1
ATOM 1506 C C . PHE A 1 195 ? -6.074 -8.258 -0.943 1 81.25 195 PHE A C 1
ATOM 1508 O O . PHE A 1 195 ? -6.191 -7.688 0.143 1 81.25 195 PHE A O 1
ATOM 1515 N N . LEU A 1 196 ? -5.113 -7.984 -1.794 1 77.38 196 LEU A N 1
ATOM 1516 C CA . LEU A 1 196 ? -4.078 -7.078 -1.304 1 77.38 196 LEU A CA 1
ATOM 1517 C C . LEU A 1 196 ? -3.523 -6.227 -2.438 1 77.38 196 LEU A C 1
ATOM 1519 O O . LEU A 1 196 ? -3.322 -6.715 -3.551 1 77.38 196 LEU A O 1
ATOM 1523 N N . THR A 1 197 ? -3.445 -4.941 -2.287 1 81.88 197 THR A N 1
ATOM 1524 C CA . THR A 1 197 ? -2.604 -4.059 -3.084 1 81.88 197 THR A CA 1
ATOM 1525 C C . THR A 1 197 ? -1.483 -3.465 -2.234 1 81.88 197 THR A C 1
ATOM 1527 O O . THR A 1 197 ? -1.732 -2.949 -1.143 1 81.88 197 THR A O 1
ATOM 1530 N N . LEU A 1 198 ? -0.248 -3.672 -2.672 1 85.25 198 LEU A N 1
ATOM 1531 C CA . LEU A 1 198 ? 0.892 -3.229 -1.877 1 85.25 198 LEU A CA 1
ATOM 1532 C C . LEU A 1 198 ? 1.861 -2.414 -2.725 1 85.25 198 LEU A C 1
ATOM 1534 O O . LEU A 1 198 ? 1.996 -2.654 -3.928 1 85.25 198 LEU A O 1
ATOM 1538 N N . MET A 1 199 ? 2.48 -1.464 -1.99 1 90.56 199 MET A N 1
ATOM 1539 C CA . MET A 1 199 ? 3.621 -0.782 -2.596 1 90.56 199 MET A CA 1
ATOM 1540 C C . MET A 1 199 ? 4.891 -1.62 -2.465 1 90.56 199 MET A C 1
ATOM 1542 O O . MET A 1 199 ? 5.125 -2.236 -1.424 1 90.56 199 MET A O 1
ATOM 1546 N N . GLU A 1 200 ? 5.586 -1.687 -3.512 1 95.19 200 GLU A N 1
ATOM 1547 C CA . GLU A 1 200 ? 6.875 -2.371 -3.516 1 95.19 200 GLU A CA 1
ATOM 1548 C C . GLU A 1 200 ? 8.023 -1.389 -3.738 1 95.19 200 GLU A C 1
ATOM 1550 O O . GLU A 1 200 ? 7.984 -0.581 -4.668 1 95.19 200 GLU A O 1
ATOM 1555 N N . ASP A 1 201 ? 8.977 -1.469 -2.869 1 97.19 201 ASP A N 1
ATOM 1556 C CA . ASP A 1 201 ? 10.047 -0.477 -2.766 1 97.19 201 ASP A CA 1
ATOM 1557 C C . ASP A 1 201 ? 11.422 -1.14 -2.83 1 97.19 201 ASP A C 1
ATOM 1559 O O . ASP A 1 201 ? 11.523 -2.361 -2.957 1 97.19 201 ASP A O 1
ATOM 1563 N N . ILE A 1 202 ? 12.398 -0.291 -2.906 1 98.56 202 ILE A N 1
ATOM 1564 C CA . ILE A 1 202 ? 13.758 -0.706 -2.58 1 98.56 202 ILE A CA 1
ATOM 1565 C C . ILE A 1 202 ? 13.953 -0.696 -1.065 1 98.56 202 ILE A C 1
ATOM 1567 O O . ILE A 1 202 ? 13.625 0.289 -0.398 1 98.56 202 ILE A O 1
ATOM 1571 N N . ALA A 1 203 ? 14.359 -1.846 -0.542 1 98.5 203 ALA A N 1
ATOM 1572 C CA . ALA A 1 203 ? 14.711 -1.935 0.872 1 98.5 203 ALA A CA 1
ATOM 1573 C C . ALA A 1 203 ? 16.219 -1.895 1.062 1 98.5 203 ALA A C 1
ATOM 1575 O O . ALA A 1 203 ? 16.938 -2.752 0.544 1 98.5 203 ALA A O 1
ATOM 1576 N N . CYS A 1 204 ? 16.703 -0.902 1.82 1 98.56 204 CYS A N 1
ATOM 1577 C CA . CYS A 1 204 ? 18.125 -0.729 2.066 1 98.56 204 CYS A CA 1
ATOM 1578 C C . CYS A 1 204 ? 18.453 -0.941 3.539 1 98.56 204 CYS A C 1
ATOM 1580 O O . CYS A 1 204 ? 17.562 -0.952 4.387 1 98.56 204 CYS A O 1
ATOM 1582 N N . HIS A 1 205 ? 19.719 -1.178 3.736 1 97.81 205 HIS A N 1
ATOM 1583 C CA . HIS A 1 205 ? 20.156 -1.247 5.125 1 97.81 205 HIS A CA 1
ATOM 1584 C C . HIS A 1 205 ? 19.75 0.008 5.895 1 97.81 205 HIS A C 1
ATOM 1586 O O . HIS A 1 205 ? 19.844 1.119 5.367 1 97.81 205 HIS A O 1
ATOM 1592 N N . PRO A 1 206 ? 19.359 -0.18 7.164 1 93.44 206 PRO A N 1
ATOM 1593 C CA . PRO A 1 206 ? 18.859 0.976 7.918 1 93.44 206 PRO A CA 1
ATOM 1594 C C . PRO A 1 206 ? 19.953 2.018 8.18 1 93.44 206 PRO A C 1
ATOM 1596 O O . PRO A 1 206 ? 19.641 3.184 8.438 1 93.44 206 PRO A O 1
ATOM 1599 N N . ARG A 1 207 ? 21.25 1.695 8.039 1 93.62 207 ARG A N 1
ATOM 1600 C CA . ARG A 1 207 ? 22.344 2.623 8.305 1 93.62 207 ARG A CA 1
ATOM 1601 C C . ARG A 1 207 ? 22.984 3.102 7.004 1 93.62 207 ARG A C 1
ATOM 1603 O O . ARG A 1 207 ? 24.109 3.615 7.004 1 93.62 207 ARG A O 1
ATOM 1610 N N . MET A 1 208 ? 22.312 2.842 5.945 1 94.88 208 MET A N 1
ATOM 1611 C CA . MET A 1 208 ? 22.812 3.416 4.695 1 94.88 208 MET A CA 1
ATOM 1612 C C . MET A 1 208 ? 22.906 4.934 4.797 1 94.88 208 MET A C 1
ATOM 1614 O O . MET A 1 208 ? 22.125 5.566 5.504 1 94.88 208 MET A O 1
ATOM 1618 N N . ASP A 1 209 ? 23.875 5.5 4.113 1 94.69 209 ASP A N 1
ATOM 1619 C CA . ASP A 1 209 ? 24.109 6.941 4.129 1 94.69 209 ASP A CA 1
ATOM 1620 C C . ASP A 1 209 ? 22.844 7.707 3.787 1 94.69 209 ASP A C 1
ATOM 1622 O O . ASP A 1 209 ? 22.266 7.527 2.705 1 94.69 209 ASP A O 1
ATOM 1626 N N . PRO A 1 210 ? 22.391 8.57 4.699 1 91.56 210 PRO A N 1
ATOM 1627 C CA . PRO A 1 210 ? 21.156 9.312 4.453 1 91.56 210 PRO A CA 1
ATOM 1628 C C . PRO A 1 210 ? 21.234 10.18 3.195 1 91.56 210 PRO A C 1
ATOM 1630 O O . PRO A 1 210 ? 20.203 10.398 2.537 1 91.56 210 PRO A O 1
ATOM 1633 N N . GLY A 1 211 ? 22.406 10.68 2.951 1 92.88 211 GLY A N 1
ATOM 1634 C CA . GLY A 1 211 ? 22.562 11.453 1.727 1 92.88 211 GLY A CA 1
ATOM 1635 C C . GLY A 1 211 ? 22.312 10.641 0.472 1 92.88 211 GLY A C 1
ATOM 1636 O O . GLY A 1 211 ? 21.688 11.125 -0.473 1 92.88 211 GLY A O 1
ATOM 1637 N N . GLU A 1 212 ? 22.781 9.406 0.46 1 96 212 GLU A N 1
ATOM 1638 C CA . GLU A 1 212 ? 22.547 8.508 -0.667 1 96 212 GLU A CA 1
ATOM 1639 C C . GLU A 1 212 ? 21.062 8.172 -0.795 1 96 212 GLU A C 1
ATOM 1641 O O . GLU A 1 212 ? 20.516 8.188 -1.896 1 96 212 GLU A O 1
ATOM 1646 N N . LEU A 1 213 ? 20.453 7.891 0.302 1 95.5 213 LEU A N 1
ATOM 1647 C CA . LEU A 1 213 ? 19.031 7.59 0.309 1 95.5 213 LEU A CA 1
ATOM 1648 C C . LEU A 1 213 ? 18.219 8.773 -0.224 1 95.5 213 LEU A C 1
ATOM 1650 O O . LEU A 1 213 ? 17.281 8.586 -1.002 1 95.5 213 LEU A O 1
ATOM 1654 N N . ARG A 1 214 ? 18.625 9.93 0.141 1 92.94 214 ARG A N 1
ATOM 1655 C CA . ARG A 1 214 ? 17.938 11.133 -0.311 1 92.94 214 ARG A CA 1
ATOM 1656 C C . ARG A 1 214 ? 18.078 11.32 -1.817 1 92.94 214 ARG A C 1
ATOM 1658 O O . ARG A 1 214 ? 17.125 11.656 -2.506 1 92.94 214 ARG A O 1
ATOM 1665 N N . ARG A 1 215 ? 19.219 11.141 -2.277 1 96 215 ARG A N 1
ATOM 1666 C CA . ARG A 1 215 ? 19.438 11.289 -3.711 1 96 215 ARG A CA 1
ATOM 1667 C C . ARG A 1 215 ? 18.625 10.273 -4.504 1 96 215 ARG A C 1
ATOM 1669 O O . ARG A 1 215 ? 18.062 10.602 -5.551 1 96 215 ARG A O 1
ATOM 1676 N N . LEU A 1 216 ? 18.547 9.055 -3.965 1 97.56 216 LEU A N 1
ATOM 1677 C CA . LEU A 1 216 ? 17.719 8.039 -4.613 1 97.56 216 LEU A CA 1
ATOM 1678 C C . LEU A 1 216 ? 16.25 8.445 -4.617 1 97.56 216 LEU A C 1
ATOM 1680 O O . LEU A 1 216 ? 15.602 8.438 -5.664 1 97.56 216 LEU A O 1
ATOM 1684 N N . GLN A 1 217 ? 15.773 8.852 -3.49 1 95.62 217 GLN A N 1
ATOM 1685 C CA . GLN A 1 217 ? 14.367 9.211 -3.381 1 95.62 217 GLN A CA 1
ATOM 1686 C C . GLN A 1 217 ? 14.039 10.438 -4.223 1 95.62 217 GLN A C 1
ATOM 1688 O O . GLN A 1 217 ? 13 10.484 -4.887 1 95.62 217 GLN A O 1
ATOM 1693 N N . ASP A 1 218 ? 14.906 11.43 -4.195 1 94.06 218 ASP A N 1
ATOM 1694 C CA . ASP A 1 218 ? 14.695 12.633 -4.988 1 94.06 218 ASP A CA 1
ATOM 1695 C C . ASP A 1 218 ? 14.703 12.32 -6.48 1 94.06 218 ASP A C 1
ATOM 1697 O O . ASP A 1 218 ? 13.906 12.867 -7.246 1 94.06 218 ASP A O 1
ATOM 1701 N N . SER A 1 219 ? 15.602 11.477 -6.859 1 97.88 219 SER A N 1
ATOM 1702 C CA . SER A 1 219 ? 15.672 11.078 -8.258 1 97.88 219 SER A CA 1
ATOM 1703 C C . SER A 1 219 ? 14.406 10.344 -8.688 1 97.88 219 SER A C 1
ATOM 1705 O O . SER A 1 219 ? 13.883 10.578 -9.781 1 97.88 219 SER A O 1
ATOM 1707 N N . LEU A 1 220 ? 13.922 9.461 -7.832 1 97.62 220 LEU A N 1
ATOM 1708 C CA . LEU A 1 220 ? 12.695 8.742 -8.148 1 97.62 220 LEU A CA 1
ATOM 1709 C C . LEU A 1 220 ? 11.523 9.711 -8.281 1 97.62 220 LEU A C 1
ATOM 1711 O O . LEU A 1 220 ? 10.719 9.586 -9.211 1 97.62 220 LEU A O 1
ATOM 1715 N N . ARG A 1 221 ? 11.477 10.656 -7.402 1 94.44 221 ARG A N 1
ATOM 1716 C CA . ARG A 1 221 ? 10.43 11.664 -7.477 1 94.44 221 ARG A CA 1
ATOM 1717 C C . ARG A 1 221 ? 10.492 12.414 -8.805 1 94.44 221 ARG A C 1
ATOM 1719 O O . ARG A 1 221 ? 9.453 12.672 -9.43 1 94.44 221 ARG A O 1
ATOM 1726 N N . GLN A 1 222 ? 11.672 12.758 -9.203 1 96.38 222 GLN A N 1
ATOM 1727 C CA . GLN A 1 222 ? 11.852 13.469 -10.469 1 96.38 222 GLN A CA 1
ATOM 1728 C C . GLN A 1 222 ? 11.414 12.594 -11.641 1 96.38 222 GLN A C 1
ATOM 1730 O O . GLN A 1 222 ? 10.812 13.094 -12.602 1 96.38 222 GLN A O 1
ATOM 1735 N N . MET A 1 223 ? 11.719 11.352 -11.539 1 98.25 223 MET A N 1
ATOM 1736 C CA . MET A 1 223 ? 11.328 10.422 -12.594 1 98.25 223 MET A CA 1
ATOM 1737 C C . MET A 1 223 ? 9.805 10.328 -12.703 1 98.25 223 MET A C 1
ATOM 1739 O O . MET A 1 223 ? 9.273 10.203 -13.805 1 98.25 223 MET A O 1
ATOM 1743 N N . T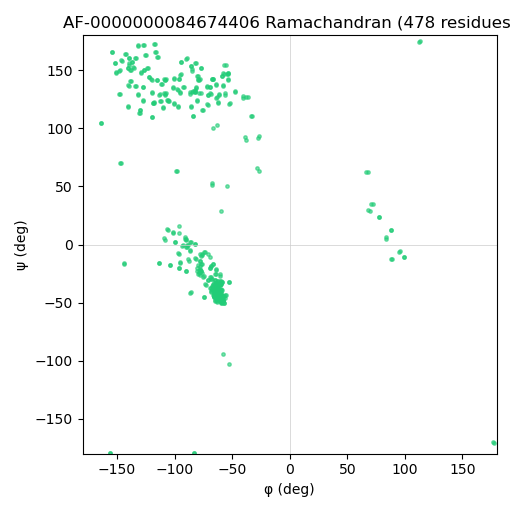YR A 1 224 ? 9.117 10.375 -11.594 1 96.62 224 TYR A N 1
ATOM 1744 C CA . TYR A 1 224 ? 7.66 10.422 -11.609 1 96.62 224 TYR A CA 1
ATOM 1745 C C . TYR A 1 224 ? 7.164 11.734 -12.203 1 96.62 224 TYR A C 1
ATOM 1747 O O . TYR A 1 224 ? 6.273 11.734 -13.055 1 96.62 224 TYR A O 1
ATOM 1755 N N . ARG A 1 225 ? 7.746 12.805 -11.844 1 94.94 225 ARG A N 1
ATOM 1756 C CA . ARG A 1 225 ? 7.297 14.133 -12.242 1 94.94 225 ARG A CA 1
ATOM 1757 C C . ARG A 1 225 ? 7.465 14.344 -13.75 1 94.94 225 ARG A C 1
ATOM 1759 O O . ARG A 1 225 ? 6.625 14.984 -14.391 1 94.94 225 ARG A O 1
ATOM 1766 N N . GLU A 1 226 ? 8.477 13.758 -14.273 1 97 226 GLU A N 1
ATOM 1767 C CA . GLU A 1 226 ? 8.797 13.953 -15.688 1 97 226 GLU A CA 1
ATOM 1768 C C . GLU A 1 226 ? 8.023 12.961 -16.562 1 97 226 GLU A C 1
ATOM 1770 O O . GLU A 1 226 ? 8.102 13.023 -17.797 1 97 226 GLU A O 1
ATOM 1775 N N . GLY A 1 227 ? 7.328 12.078 -15.953 1 96.69 227 GLY A N 1
ATOM 1776 C CA . GLY A 1 227 ? 6.562 11.094 -16.703 1 96.69 227 GLY A CA 1
ATOM 1777 C C . GLY A 1 227 ? 7.391 9.906 -17.141 1 96.69 227 GLY A C 1
ATOM 1778 O O . GLY A 1 227 ? 6.926 9.078 -17.938 1 96.69 227 GLY A O 1
ATOM 1779 N N . TRP A 1 228 ? 8.609 9.875 -16.688 1 98.12 228 TRP A N 1
ATOM 1780 C CA . TRP A 1 228 ? 9.5 8.781 -17.062 1 98.12 228 TRP A CA 1
ATOM 1781 C C . TRP A 1 228 ? 8.945 7.441 -16.594 1 98.12 228 TRP A C 1
ATOM 1783 O O . TRP A 1 228 ? 8.93 6.469 -17.359 1 98.12 228 TRP A O 1
ATOM 1793 N N . VAL A 1 229 ? 8.484 7.32 -15.352 1 97.56 229 VAL A N 1
ATOM 1794 C CA . VAL A 1 229 ? 7.961 6.082 -14.781 1 97.56 229 VAL A CA 1
ATOM 1795 C C . VAL A 1 229 ? 6.719 5.645 -15.555 1 97.56 229 VAL A C 1
ATOM 1797 O O . VAL A 1 229 ? 6.559 4.461 -15.867 1 97.56 229 VAL A O 1
ATOM 1800 N N . GLN A 1 230 ? 5.855 6.574 -15.891 1 95.62 230 GLN A N 1
ATOM 1801 C CA . GLN A 1 230 ? 4.656 6.281 -16.672 1 95.62 230 GLN A CA 1
ATOM 1802 C C . GLN A 1 230 ? 5.016 5.715 -18.031 1 95.62 230 GLN A C 1
ATOM 1804 O O . GLN A 1 230 ? 4.426 4.727 -18.484 1 95.62 230 GLN A O 1
ATOM 1809 N N . ALA A 1 231 ? 5.957 6.395 -18.703 1 97.44 231 ALA A N 1
ATOM 1810 C CA . ALA A 1 231 ? 6.391 5.934 -20.016 1 97.44 231 ALA A CA 1
ATOM 1811 C C . ALA A 1 231 ? 6.973 4.523 -19.938 1 97.44 231 ALA A C 1
ATOM 1813 O O . ALA A 1 231 ? 6.734 3.699 -20.828 1 97.44 231 ALA A O 1
ATOM 1814 N N . LEU A 1 232 ? 7.703 4.262 -18.906 1 97.5 232 LEU A N 1
ATOM 1815 C CA . LEU A 1 232 ? 8.289 2.938 -18.719 1 97.5 232 LEU A CA 1
ATOM 1816 C C . LEU A 1 232 ? 7.199 1.885 -18.531 1 97.5 232 LEU A C 1
ATOM 1818 O O . LEU A 1 232 ? 7.289 0.786 -19.078 1 97.5 232 LEU A O 1
ATOM 1822 N N . HIS A 1 233 ? 6.188 2.188 -17.672 1 94.75 233 HIS A N 1
ATOM 1823 C CA . HIS A 1 233 ? 5.066 1.271 -17.484 1 94.75 233 HIS A CA 1
ATOM 1824 C C . HIS A 1 233 ? 4.395 0.943 -18.812 1 94.75 233 HIS A C 1
ATOM 1826 O O . HIS A 1 233 ? 4.148 -0.226 -19.125 1 94.75 233 HIS A O 1
ATOM 1832 N N . ARG A 1 234 ? 4.191 1.939 -19.625 1 94.19 234 ARG A N 1
ATOM 1833 C CA . ARG A 1 234 ? 3.557 1.751 -20.922 1 94.19 234 ARG A CA 1
ATOM 1834 C C . ARG A 1 234 ? 4.414 0.872 -21.828 1 94.19 234 ARG A C 1
ATOM 1836 O O . ARG A 1 234 ? 3.895 -0.007 -22.516 1 94.19 234 ARG A O 1
ATOM 1843 N N . LYS A 1 235 ? 5.699 1.186 -21.828 1 95.75 235 LYS A N 1
ATOM 1844 C CA . LYS A 1 235 ? 6.633 0.388 -22.609 1 95.75 235 LYS A CA 1
ATOM 1845 C C . LYS A 1 235 ? 6.508 -1.096 -22.281 1 95.75 235 LYS A C 1
ATOM 1847 O O . LYS A 1 235 ? 6.676 -1.95 -23.156 1 95.75 235 LYS A O 1
ATOM 1852 N N . HIS A 1 236 ? 6.18 -1.433 -21.047 1 94.06 236 HIS A N 1
ATOM 1853 C CA . HIS A 1 236 ? 6.102 -2.818 -20.609 1 94.06 236 HIS A CA 1
ATOM 1854 C C . HIS A 1 236 ? 4.656 -3.299 -20.547 1 94.06 236 HIS A C 1
ATOM 1856 O O . HIS A 1 236 ? 4.363 -4.332 -19.953 1 94.06 236 HIS A O 1
ATOM 1862 N N . GLY A 1 237 ? 3.732 -2.539 -21.078 1 89.06 237 GLY A N 1
ATOM 1863 C CA . GLY A 1 237 ? 2.338 -2.934 -21.188 1 89.06 237 GLY A CA 1
ATOM 1864 C C . GLY A 1 237 ? 1.58 -2.809 -19.875 1 89.06 237 GLY A C 1
ATOM 1865 O O . GLY A 1 237 ? 0.625 -3.549 -19.641 1 89.06 237 GLY A O 1
ATOM 1866 N N . LEU A 1 238 ? 2.105 -1.933 -19 1 86.94 238 LEU A N 1
ATOM 1867 C CA . LEU A 1 238 ? 1.473 -1.718 -17.703 1 86.94 238 LEU A CA 1
ATOM 1868 C C . LEU A 1 238 ? 0.981 -0.281 -17.562 1 86.94 238 LEU A C 1
ATOM 1870 O O . LEU A 1 238 ? 1.229 0.549 -18.438 1 86.94 238 LEU A O 1
ATOM 1874 N N . GLU A 1 239 ? 0.133 -0.082 -16.547 1 83.06 239 GLU A N 1
ATOM 1875 C CA . GLU A 1 239 ? -0.325 1.254 -16.172 1 83.06 239 GLU A CA 1
ATOM 1876 C C . GLU A 1 239 ? -0.016 1.559 -14.711 1 83.06 239 GLU A C 1
ATOM 1878 O O . GLU A 1 239 ? 0.066 0.647 -13.883 1 83.06 239 GLU A O 1
ATOM 1883 N N . LEU A 1 240 ? 0.152 2.865 -14.508 1 83.5 240 LEU A N 1
ATOM 1884 C CA . LEU A 1 240 ? 0.344 3.27 -13.125 1 83.5 240 LEU A CA 1
ATOM 1885 C C . LEU A 1 240 ? -0.924 3.039 -12.305 1 83.5 240 LEU A C 1
ATOM 1887 O O . LEU A 1 240 ? -2.033 3.24 -12.805 1 83.5 240 LEU A O 1
ATOM 1891 N N . ARG A 1 241 ? -0.659 2.633 -11.125 1 79.44 241 ARG A N 1
ATOM 1892 C CA . ARG A 1 241 ? -1.784 2.367 -10.234 1 79.44 241 ARG A CA 1
ATOM 1893 C C . ARG A 1 241 ? -1.83 3.377 -9.094 1 79.44 241 ARG A C 1
ATOM 1895 O O . ARG A 1 241 ? -0.792 3.881 -8.664 1 79.44 241 ARG A O 1
ATOM 1902 N N . MET B 1 1 ? 31.812 72.5 26.312 1 33.69 1 MET B N 1
ATOM 1903 C CA . MET B 1 1 ? 30.844 71.5 26.656 1 33.69 1 MET B CA 1
ATOM 1904 C C . MET B 1 1 ? 30.656 70.5 25.516 1 33.69 1 MET B C 1
ATOM 1906 O O . MET B 1 1 ? 30.125 70.875 24.453 1 33.69 1 MET B O 1
ATOM 1910 N N . ARG B 1 2 ? 31.578 69.438 25.359 1 40.72 2 ARG B N 1
ATOM 1911 C CA . AR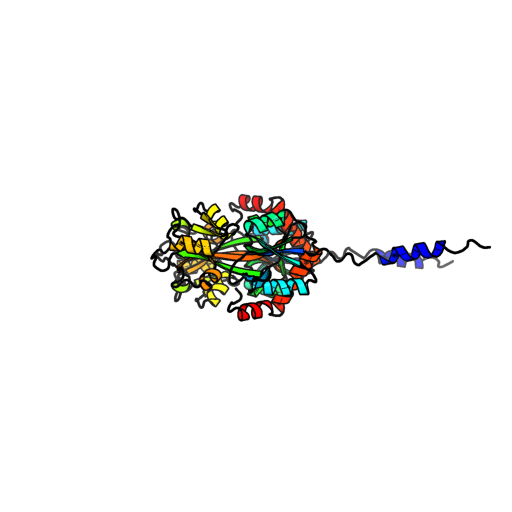G B 1 2 ? 31.891 68.438 24.344 1 40.72 2 ARG B CA 1
ATOM 1912 C C . ARG B 1 2 ? 30.734 67.438 24.172 1 40.72 2 ARG B C 1
ATOM 1914 O O . ARG B 1 2 ? 30.203 66.938 25.156 1 40.72 2 ARG B O 1
ATOM 1921 N N . ARG B 1 3 ? 29.984 67.688 23.141 1 52.25 3 ARG B N 1
ATOM 1922 C CA . ARG B 1 3 ? 28.859 66.938 22.594 1 52.25 3 ARG B CA 1
ATOM 1923 C C . ARG B 1 3 ? 29.234 65.5 22.297 1 52.25 3 ARG B C 1
ATOM 1925 O O . ARG B 1 3 ? 29.719 65.188 21.203 1 52.25 3 ARG B O 1
ATOM 1932 N N . PRO B 1 4 ? 29.875 64.812 23.375 1 43.38 4 PRO B N 1
ATOM 1933 C CA . PRO B 1 4 ? 30.484 63.5 23.062 1 43.38 4 PRO B CA 1
ATOM 1934 C C . PRO B 1 4 ? 29.531 62.531 22.375 1 43.38 4 PRO B C 1
ATOM 1936 O O . PRO B 1 4 ? 29.844 62 21.297 1 43.38 4 PRO B O 1
ATOM 1939 N N . CYS B 1 5 ? 28.969 61.5 23.156 1 45.62 5 CYS B N 1
ATOM 1940 C CA . CYS B 1 5 ? 28.922 60.031 23.078 1 45.62 5 CYS B CA 1
ATOM 1941 C C . CYS B 1 5 ? 27.625 59.562 22.422 1 45.62 5 CYS B C 1
ATOM 1943 O O . CYS B 1 5 ? 27.047 58.562 22.859 1 45.62 5 CYS B O 1
ATOM 1945 N N . VAL B 1 6 ? 26.875 60.375 21.75 1 50 6 VAL B N 1
ATOM 1946 C CA . VAL B 1 6 ? 25.578 59.844 21.328 1 50 6 VAL B CA 1
ATOM 1947 C C . VAL B 1 6 ? 25.781 58.781 20.25 1 50 6 VAL B C 1
ATOM 1949 O O . VAL B 1 6 ? 24.828 58.125 19.844 1 50 6 VAL B O 1
ATOM 1952 N N . ARG B 1 7 ? 27.062 58.688 19.719 1 55.31 7 ARG B N 1
ATOM 1953 C CA . ARG B 1 7 ? 27.141 57.844 18.547 1 55.31 7 ARG B CA 1
ATOM 1954 C C . ARG B 1 7 ? 27.188 56.375 18.953 1 55.31 7 ARG B C 1
ATOM 1956 O O . ARG B 1 7 ? 27.109 55.469 18.109 1 55.31 7 ARG B O 1
ATOM 1963 N N . GLY B 1 8 ? 27.547 56.125 20.312 1 51.06 8 GLY B N 1
ATOM 1964 C CA . GLY B 1 8 ? 27.75 54.719 20.625 1 51.06 8 GLY B CA 1
ATOM 1965 C C . GLY B 1 8 ? 26.453 53.969 20.797 1 51.06 8 GLY B C 1
ATOM 1966 O O . GLY B 1 8 ? 26.438 52.75 20.734 1 51.06 8 GLY B O 1
ATOM 1967 N N . ILE B 1 9 ? 25.359 54.688 21.188 1 54.94 9 ILE B N 1
ATOM 1968 C CA . ILE B 1 9 ? 24.172 53.969 21.625 1 54.94 9 ILE B CA 1
ATOM 1969 C C . ILE B 1 9 ? 23.422 53.438 20.406 1 54.94 9 ILE B C 1
ATOM 1971 O O . ILE B 1 9 ? 22.609 52.531 20.531 1 54.94 9 ILE B O 1
ATOM 1975 N N . SER B 1 10 ? 23.797 53.969 19.156 1 56.09 10 SER B N 1
ATOM 1976 C CA . SER B 1 10 ? 22.922 53.562 18.062 1 56.09 10 SER B CA 1
ATOM 1977 C C . SER B 1 10 ? 23.234 52.156 17.594 1 56.09 10 SER B C 1
ATOM 1979 O O . SER B 1 10 ? 22.344 51.438 17.125 1 56.09 10 SER B O 1
ATOM 1981 N N . LEU B 1 11 ? 24.516 51.75 17.859 1 54.62 11 LEU B N 1
ATOM 1982 C CA . LEU B 1 11 ? 24.875 50.469 17.234 1 54.62 11 LEU B CA 1
ATOM 1983 C C . LEU B 1 11 ? 24.328 49.312 18.062 1 54.62 11 LEU B C 1
ATOM 1985 O O . LEU B 1 11 ? 24.109 48.219 17.531 1 54.62 11 LEU B O 1
ATOM 1989 N N . LEU B 1 12 ? 24.062 49.531 19.375 1 53.09 12 LEU B N 1
ATOM 1990 C CA . LEU B 1 12 ? 23.656 48.406 20.203 1 53.09 12 LEU B CA 1
ATOM 1991 C C . LEU B 1 12 ? 22.188 48.031 19.953 1 53.09 12 LEU B C 1
ATOM 1993 O O . LEU B 1 12 ? 21.812 46.875 20.078 1 53.09 12 LEU B O 1
ATOM 1997 N N . LEU B 1 13 ? 21.406 48.969 19.453 1 53.47 13 LEU B N 1
ATOM 1998 C CA . LEU B 1 13 ? 19.984 48.688 19.359 1 53.47 13 LEU B CA 1
ATOM 1999 C C . LEU B 1 13 ? 19.703 47.781 18.172 1 53.47 13 LEU B C 1
ATOM 2001 O O . LEU B 1 13 ? 18.609 47.219 18.062 1 53.47 13 LEU B O 1
ATOM 2005 N N . LEU B 1 14 ? 20.656 47.656 17.219 1 52.97 14 LEU B N 1
ATOM 2006 C CA . LEU B 1 14 ? 20.281 46.906 16.031 1 52.97 14 LEU B CA 1
ATOM 2007 C C . LEU B 1 14 ? 20.391 45.406 16.297 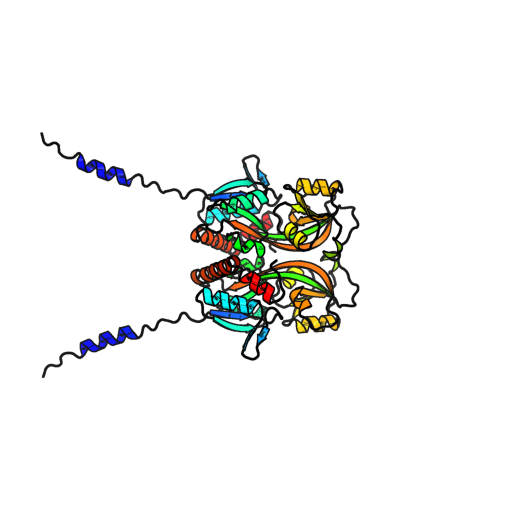1 52.97 14 LEU B C 1
ATOM 2009 O O . LEU B 1 14 ? 19.891 44.594 15.508 1 52.97 14 LEU B O 1
ATOM 2013 N N . VAL B 1 15 ? 21.172 45.031 17.328 1 52.22 15 VAL B N 1
ATOM 2014 C CA . VAL B 1 15 ? 21.391 43.594 17.453 1 52.22 15 VAL B CA 1
ATOM 2015 C C . VAL B 1 15 ? 20.141 42.906 18 1 52.22 15 VAL B C 1
ATOM 2017 O O . VAL B 1 15 ? 19.906 41.719 17.766 1 52.22 15 VAL B O 1
ATOM 2020 N N . LEU B 1 16 ? 19.297 43.594 18.781 1 49.72 16 LEU B N 1
ATOM 2021 C CA . LEU B 1 16 ? 18.344 42.844 19.578 1 49.72 16 LEU B CA 1
ATOM 2022 C C . LEU B 1 16 ? 17.172 42.375 18.734 1 49.72 16 LEU B C 1
ATOM 2024 O O . LEU B 1 16 ? 16.312 41.625 19.219 1 49.72 16 LEU B O 1
ATOM 2028 N N . LEU B 1 17 ? 16.938 43.031 17.641 1 47 17 LEU B N 1
ATOM 2029 C CA . LEU B 1 17 ? 15.641 42.656 17.078 1 47 17 LEU B CA 1
ATOM 2030 C C . LEU B 1 17 ? 15.75 41.375 16.266 1 47 17 LEU B C 1
ATOM 2032 O O . LEU B 1 17 ? 14.969 41.156 15.328 1 47 17 LEU B O 1
ATOM 2036 N N . SER B 1 18 ? 16.938 40.781 16.188 1 45.72 18 SER B N 1
ATOM 2037 C CA . SER B 1 18 ? 16.781 39.531 15.469 1 45.72 18 SER B CA 1
ATOM 2038 C C . SER B 1 18 ? 15.961 38.531 16.266 1 45.72 18 SER B C 1
ATOM 2040 O O . SER B 1 18 ? 16.516 37.781 17.062 1 45.72 18 SER B O 1
ATOM 2042 N N . GLY B 1 19 ? 14.797 38.781 16.797 1 45.41 19 GLY B N 1
ATOM 2043 C CA . GLY B 1 19 ? 13.984 37.719 17.328 1 45.41 19 GLY B CA 1
ATOM 2044 C C . GLY B 1 19 ? 14.086 36.438 16.516 1 45.41 19 GLY B C 1
ATOM 2045 O O . GLY B 1 19 ? 14.43 36.469 15.336 1 45.41 19 GLY B O 1
ATOM 2046 N N . PRO B 1 20 ? 14.391 35.344 17.172 1 47.91 20 PRO B N 1
ATOM 2047 C CA . PRO B 1 20 ? 14.367 34.125 16.359 1 47.91 20 PRO B CA 1
ATOM 2048 C C . PRO B 1 20 ? 13.227 34.125 15.352 1 47.91 20 PRO B C 1
ATOM 2050 O O . PRO B 1 20 ? 12.102 34.5 15.672 1 47.91 20 PRO B O 1
ATOM 2053 N N . LEU B 1 21 ? 13.359 34.594 14.164 1 45.97 21 LEU B N 1
ATOM 2054 C CA . LEU B 1 21 ? 12.359 34.281 13.156 1 45.97 21 LEU B CA 1
ATOM 2055 C C . LEU B 1 21 ? 11.664 32.938 13.469 1 45.97 21 LEU B C 1
ATOM 2057 O O . LEU B 1 21 ? 12.273 31.891 13.383 1 45.97 21 LEU B O 1
ATOM 2061 N N . ALA B 1 22 ? 10.93 32.781 14.586 1 49.47 22 ALA B N 1
ATOM 2062 C CA . ALA B 1 22 ? 10.117 31.609 14.812 1 49.47 22 ALA B CA 1
ATOM 2063 C C . ALA B 1 22 ? 9.664 30.984 13.5 1 49.47 22 ALA B C 1
ATOM 2065 O O . ALA B 1 22 ? 9.07 31.656 12.656 1 49.47 22 ALA B O 1
ATOM 2066 N N . ALA B 1 23 ? 10.352 30.062 12.93 1 60.31 23 ALA B N 1
ATOM 2067 C CA . ALA B 1 23 ? 9.914 29.375 11.719 1 60.31 23 ALA B CA 1
ATOM 2068 C C . ALA B 1 23 ? 8.391 29.234 11.688 1 60.31 23 ALA B C 1
ATOM 2070 O O . ALA B 1 23 ? 7.777 28.859 12.695 1 60.31 23 ALA B O 1
ATOM 2071 N N . ALA B 1 24 ? 7.598 29.953 10.773 1 77.69 24 ALA B N 1
ATOM 2072 C CA . ALA B 1 24 ? 6.148 29.969 10.594 1 77.69 24 ALA B CA 1
ATOM 2073 C C . ALA B 1 24 ? 5.574 28.562 10.719 1 77.69 24 ALA B C 1
ATOM 2075 O O . ALA B 1 24 ? 6.184 27.578 10.258 1 77.69 24 ALA B O 1
ATOM 2076 N N . GLU B 1 25 ? 4.543 28.375 11.586 1 92.5 25 GLU B N 1
ATOM 2077 C CA . GLU B 1 25 ? 3.836 27.125 11.812 1 92.5 25 GLU B CA 1
ATOM 2078 C C . GLU B 1 25 ? 3.438 26.453 10.5 1 92.5 25 GLU B C 1
ATOM 2080 O O . GLU B 1 25 ? 3.023 27.141 9.555 1 92.5 25 GLU B O 1
ATOM 2085 N N . LEU B 1 26 ? 3.727 25.203 10.398 1 97.19 26 LEU B N 1
ATOM 2086 C CA . LEU B 1 26 ? 3.277 24.391 9.266 1 97.19 26 LEU B CA 1
ATOM 2087 C C . LEU B 1 26 ? 1.767 24.203 9.305 1 97.19 26 LEU B C 1
ATOM 2089 O O . LEU B 1 26 ? 1.199 23.922 10.359 1 97.19 26 LEU B O 1
ATOM 2093 N N . GLN B 1 27 ? 1.088 24.469 8.211 1 98.19 27 GLN B N 1
ATOM 2094 C CA . GLN B 1 27 ? -0.337 24.156 8.133 1 98.19 27 GLN B CA 1
ATOM 2095 C C . GLN B 1 27 ? -0.568 22.672 7.941 1 98.19 27 GLN B C 1
ATOM 2097 O O . GLN B 1 27 ? -0.18 22.109 6.914 1 98.19 27 GLN B O 1
ATOM 2102 N N . LEU B 1 28 ? -1.183 22.047 8.906 1 98.38 28 LEU B N 1
ATOM 2103 C CA . LEU B 1 28 ? -1.519 20.625 8.836 1 98.38 28 LEU B CA 1
ATOM 2104 C C . LEU B 1 28 ? -3.025 20.438 8.695 1 98.38 28 LEU B C 1
ATOM 2106 O O . LEU B 1 28 ? -3.787 20.812 9.586 1 98.38 28 LEU B O 1
ATOM 2110 N N . PHE B 1 29 ? -3.412 19.844 7.594 1 98.38 29 PHE B N 1
ATOM 2111 C CA . PHE B 1 29 ? -4.828 19.562 7.391 1 98.38 29 PHE B CA 1
ATOM 2112 C C . PHE B 1 29 ? -5.168 18.141 7.82 1 98.38 29 PHE B C 1
ATOM 2114 O O . PHE B 1 29 ? -4.34 17.234 7.703 1 98.38 29 PHE B O 1
ATOM 2121 N N . ALA B 1 30 ? -6.359 17.984 8.336 1 97.75 30 ALA B N 1
ATOM 2122 C CA . ALA B 1 30 ? -6.961 16.703 8.648 1 97.75 30 ALA B CA 1
ATOM 2123 C C . ALA B 1 30 ? -8.406 16.625 8.156 1 97.75 30 ALA B C 1
ATOM 2125 O O . ALA B 1 30 ? -8.984 17.656 7.781 1 97.75 30 ALA B O 1
ATOM 2126 N N . TRP B 1 31 ? -8.891 15.492 8.031 1 96.19 31 TRP B N 1
ATOM 2127 C CA . TRP B 1 31 ? -10.281 15.234 7.656 1 96.19 31 TRP B CA 1
ATOM 2128 C C . TRP B 1 31 ? -10.891 14.148 8.531 1 96.19 31 TRP B C 1
ATOM 2130 O O . TRP B 1 31 ? -10.172 13.297 9.07 1 96.19 31 TRP B O 1
ATOM 2140 N N . GLU B 1 32 ? -12.188 14.266 8.672 1 93.56 32 GLU B N 1
ATOM 2141 C CA . GLU B 1 32 ? -12.875 13.367 9.602 1 93.56 32 GLU B CA 1
ATOM 2142 C C . GLU B 1 32 ? -12.922 11.938 9.055 1 93.56 32 GLU B C 1
ATOM 2144 O O . GLU B 1 32 ? -13.5 11.695 7.988 1 93.56 32 GLU B O 1
ATOM 2149 N N . ARG B 1 33 ? -12.336 11.031 9.812 1 92.94 33 ARG B N 1
ATOM 2150 C CA . ARG B 1 33 ? -12.352 9.602 9.539 1 92.94 33 ARG B CA 1
ATOM 2151 C C . ARG B 1 33 ? -12.367 8.797 10.836 1 92.94 33 ARG B C 1
ATOM 2153 O O . ARG B 1 33 ? -11.406 8.102 11.156 1 92.94 33 ARG B O 1
ATOM 2160 N N . ALA B 1 34 ? -13.453 8.883 11.469 1 90.81 34 ALA B N 1
ATOM 2161 C CA . ALA B 1 34 ? -13.562 8.195 12.75 1 90.81 34 ALA B CA 1
ATOM 2162 C C . ALA B 1 34 ? -13.328 6.691 12.586 1 90.81 34 ALA B C 1
ATOM 2164 O O . ALA B 1 34 ? -13.75 6.098 11.594 1 90.81 34 ALA B O 1
ATOM 2165 N N . PRO B 1 35 ? -12.711 5.977 13.539 1 91 35 PRO B N 1
ATOM 2166 C CA . PRO B 1 35 ? -12.211 6.586 14.773 1 91 35 PRO B CA 1
ATOM 2167 C C . PRO B 1 35 ? -10.766 7.078 14.648 1 91 35 PRO B C 1
ATOM 2169 O O . PRO B 1 35 ? -10.18 7.539 15.633 1 91 35 PRO B O 1
ATOM 2172 N N . LEU B 1 36 ? -10.195 6.984 13.508 1 94.31 36 LEU B N 1
ATOM 2173 C CA . LEU B 1 36 ? -8.766 7.211 13.312 1 94.31 36 LEU B CA 1
ATOM 2174 C C . LEU B 1 36 ? -8.438 8.695 13.414 1 94.31 36 LEU B C 1
ATOM 2176 O O . LEU B 1 36 ? -7.352 9.062 13.883 1 94.31 36 LEU B O 1
ATOM 2180 N N . VAL B 1 37 ? -9.336 9.469 12.969 1 96.06 37 VAL B N 1
ATOM 2181 C CA . VAL B 1 37 ? -9.227 10.922 13.008 1 96.06 37 VAL B CA 1
ATOM 2182 C C . VAL B 1 37 ? -10.586 11.531 13.359 1 96.06 37 VAL B C 1
ATOM 2184 O O . VAL B 1 37 ? -11.555 11.383 12.609 1 96.06 37 VAL B O 1
ATOM 2187 N N . GLN B 1 38 ? -10.625 12.211 14.438 1 95.25 38 GLN B N 1
ATOM 2188 C CA . GLN B 1 38 ? -11.859 12.844 14.875 1 95.25 38 GLN B CA 1
ATOM 2189 C C . GLN B 1 38 ? -11.617 14.289 15.305 1 95.25 38 GLN B C 1
ATOM 2191 O O . GLN B 1 38 ? -10.617 14.586 15.961 1 95.25 38 GLN B O 1
ATOM 2196 N N . GLN B 1 39 ? -12.516 15.062 14.852 1 94.94 39 GLN B N 1
ATOM 2197 C CA . GLN B 1 39 ? -12.461 16.453 15.305 1 94.94 39 GLN B CA 1
ATOM 2198 C C . GLN B 1 39 ? -13.109 16.609 16.672 1 94.94 39 GLN B C 1
ATOM 2200 O O . GLN B 1 39 ? -14.219 16.125 16.906 1 94.94 39 GLN B O 1
ATOM 2205 N N . ARG B 1 40 ? -12.359 17.281 17.516 1 94.44 40 ARG B N 1
ATOM 2206 C CA . ARG B 1 40 ? -12.906 17.594 18.828 1 94.44 40 ARG B CA 1
ATOM 2207 C C . ARG B 1 40 ? -13.648 18.922 18.828 1 94.44 40 ARG B C 1
ATOM 2209 O O . ARG B 1 40 ? -13.391 19.766 17.969 1 94.44 40 ARG B O 1
ATOM 2216 N N . PRO B 1 41 ? -14.5 19.031 19.859 1 91.75 41 PRO B N 1
ATOM 2217 C CA . PRO B 1 41 ? -15.25 20.281 19.953 1 91.75 41 PRO B CA 1
ATOM 2218 C C . PRO B 1 41 ? -14.344 21.5 20.109 1 91.75 41 PRO B C 1
ATOM 2220 O O . PRO B 1 41 ? -14.68 22.594 19.656 1 91.75 41 PRO B O 1
ATOM 2223 N N . ASP B 1 42 ? -13.18 21.344 20.656 1 90.25 42 ASP B N 1
ATOM 2224 C CA . ASP B 1 42 ? -12.273 22.453 20.906 1 90.25 42 ASP B CA 1
ATOM 2225 C C . ASP B 1 42 ? -11.414 22.75 19.672 1 90.25 42 ASP B C 1
ATOM 2227 O O . ASP B 1 42 ? -10.516 23.594 19.734 1 90.25 42 ASP B O 1
ATOM 2231 N N . GLY B 1 43 ? -11.672 22.047 18.703 1 87.56 43 GLY B N 1
ATOM 2232 C CA . GLY B 1 43 ? -10.93 22.266 17.469 1 87.56 43 GLY B CA 1
ATOM 2233 C C . GLY B 1 43 ? -9.727 21.344 17.312 1 87.56 43 GLY B C 1
ATOM 2234 O O . GLY B 1 43 ? -9.102 21.312 16.266 1 87.56 43 GLY B O 1
ATOM 2235 N N . GLY B 1 44 ? -9.523 20.641 18.344 1 92.62 44 GLY B N 1
ATOM 2236 C CA . GLY B 1 44 ? -8.43 19.688 18.297 1 92.62 44 GLY B CA 1
ATOM 2237 C C . GLY B 1 44 ? -8.805 18.375 17.641 1 92.62 44 GLY B C 1
ATOM 2238 O O . GLY B 1 44 ? -9.859 18.281 17 1 92.62 44 GLY B O 1
ATOM 2239 N N . ALA B 1 45 ? -7.844 17.531 17.609 1 96.31 45 ALA B N 1
ATOM 2240 C CA . ALA B 1 45 ? -8.062 16.234 16.953 1 96.31 45 ALA B CA 1
ATOM 2241 C C . ALA B 1 45 ? -7.809 15.086 17.922 1 96.31 45 ALA B C 1
ATOM 2243 O O . ALA B 1 45 ? -6.988 15.203 18.828 1 96.31 45 ALA B O 1
ATOM 2244 N N . ALA B 1 46 ? -8.578 14.078 17.781 1 96.19 46 ALA B N 1
ATOM 2245 C CA . ALA B 1 46 ? -8.414 12.844 18.547 1 96.19 46 ALA B CA 1
ATOM 2246 C C . ALA B 1 46 ? -8.305 11.641 17.625 1 96.19 46 ALA B C 1
ATOM 2248 O O . ALA B 1 46 ? -8.688 11.711 16.453 1 96.19 46 ALA B O 1
ATOM 2249 N N . GLY B 1 47 ? -7.793 10.492 18.188 1 96.5 47 GLY B N 1
ATOM 2250 C CA . GLY B 1 47 ? -7.633 9.258 17.438 1 96.5 47 GLY B CA 1
ATOM 2251 C C . GLY B 1 47 ? -6.18 8.875 17.234 1 96.5 47 GLY B C 1
ATOM 2252 O O . GLY B 1 47 ? -5.273 9.617 17.594 1 96.5 47 GLY B O 1
ATOM 2253 N N . LEU B 1 48 ? -5.996 7.754 16.672 1 96.62 48 LEU B N 1
ATOM 2254 C CA . LEU B 1 48 ? -4.664 7.188 16.484 1 96.62 48 LEU B CA 1
ATOM 2255 C C . LEU B 1 48 ? -3.785 8.125 15.664 1 96.62 48 LEU B C 1
ATOM 2257 O O . LEU B 1 48 ? -2.65 8.414 16.047 1 96.62 48 LEU B O 1
ATOM 2261 N N . VAL B 1 49 ? -4.348 8.656 14.602 1 97.69 49 VAL B N 1
ATOM 2262 C CA . VAL B 1 49 ? -3.537 9.367 13.625 1 97.69 49 VAL B CA 1
ATOM 2263 C C . VAL B 1 49 ? -3.127 10.727 14.172 1 97.69 49 VAL B C 1
ATOM 2265 O O . VAL B 1 49 ? -1.951 11.094 14.133 1 97.69 49 VAL B O 1
ATOM 2268 N N . PRO B 1 50 ? -4.047 11.492 14.781 1 97.94 50 PRO B N 1
ATOM 2269 C CA . PRO B 1 50 ? -3.617 12.758 15.391 1 97.94 50 PRO B CA 1
ATOM 2270 C C . PRO B 1 50 ? -2.621 12.555 16.531 1 97.94 50 PRO B C 1
ATOM 2272 O O . PRO B 1 50 ? -1.694 13.352 16.688 1 97.94 50 PRO B O 1
ATOM 2275 N N . GLU B 1 51 ? -2.807 11.5 17.312 1 98.12 51 GLU B N 1
ATOM 2276 C CA . GLU B 1 51 ? -1.849 11.219 18.375 1 98.12 51 GLU B CA 1
ATOM 2277 C C . GLU B 1 51 ? -0.464 10.922 17.797 1 98.12 51 GLU B C 1
ATOM 2279 O O . GLU B 1 51 ? 0.543 11.406 18.312 1 98.12 51 GLU B O 1
ATOM 2284 N N . MET B 1 52 ? -0.442 10.172 16.781 1 98.31 52 MET B N 1
ATOM 2285 C CA . MET B 1 52 ? 0.817 9.859 16.109 1 98.31 52 MET B CA 1
ATOM 2286 C C . MET B 1 52 ? 1.445 11.117 15.516 1 98.31 52 MET B C 1
ATOM 2288 O O . MET B 1 52 ? 2.652 11.328 15.641 1 98.31 52 MET B O 1
ATOM 2292 N N . ALA B 1 53 ? 0.628 11.93 14.898 1 98.25 53 ALA B N 1
ATOM 2293 C CA . ALA B 1 53 ? 1.108 13.156 14.273 1 98.25 53 ALA B CA 1
ATOM 2294 C C . ALA B 1 53 ? 1.688 14.109 15.312 1 98.25 53 ALA B C 1
ATOM 2296 O O . ALA B 1 53 ? 2.732 14.727 15.086 1 98.25 53 ALA B O 1
ATOM 2297 N N . ASP B 1 54 ? 1.034 14.203 16.422 1 98.06 54 ASP B N 1
ATOM 2298 C CA . ASP B 1 54 ? 1.51 15.086 17.484 1 98.06 54 ASP B CA 1
ATOM 2299 C C . ASP B 1 54 ? 2.912 14.695 17.938 1 98.06 54 ASP B C 1
ATOM 2301 O O . ASP B 1 54 ? 3.805 15.539 18.016 1 98.06 54 ASP B O 1
ATOM 2305 N N . GLU B 1 55 ? 3.109 13.43 18.219 1 98.69 55 GLU B N 1
ATOM 2306 C CA . GLU B 1 55 ? 4.418 12.938 18.656 1 98.69 55 GLU B CA 1
ATOM 2307 C C . GLU B 1 55 ? 5.457 13.117 17.547 1 98.69 55 GLU B C 1
ATOM 2309 O O . GLU B 1 55 ? 6.586 13.531 17.812 1 98.69 55 GLU B O 1
ATOM 2314 N N . LEU B 1 56 ? 5.059 12.82 16.344 1 98.69 56 LEU B N 1
ATOM 2315 C CA . LEU B 1 56 ? 5.941 12.914 15.188 1 98.69 56 LEU B CA 1
ATOM 2316 C C . LEU B 1 56 ? 6.453 14.336 15 1 98.69 56 LEU B C 1
ATOM 2318 O O . LEU B 1 56 ? 7.66 14.562 14.883 1 98.69 56 LEU B O 1
ATOM 2322 N N . PHE B 1 57 ? 5.547 15.297 15.016 1 98.5 57 PHE B N 1
ATOM 2323 C CA . PHE B 1 57 ? 5.918 16.688 14.797 1 98.5 57 PHE B CA 1
ATOM 2324 C C . PHE B 1 57 ? 6.73 17.219 15.969 1 98.5 57 PHE B C 1
ATOM 2326 O O . PHE B 1 57 ? 7.676 17.984 15.781 1 98.5 57 PHE B O 1
ATOM 2333 N N . ARG B 1 58 ? 6.383 16.812 17.172 1 98.38 58 ARG B N 1
ATOM 2334 C CA . ARG B 1 58 ? 7.164 17.188 18.344 1 98.38 58 ARG B CA 1
ATOM 2335 C C . ARG B 1 58 ? 8.609 16.734 18.203 1 98.38 58 ARG B C 1
ATOM 2337 O O . ARG B 1 58 ? 9.539 17.516 18.375 1 98.38 58 ARG B O 1
ATOM 2344 N N . ARG B 1 59 ? 8.82 15.523 17.844 1 98.38 59 ARG B N 1
ATOM 2345 C CA . ARG B 1 59 ? 10.164 14.969 17.719 1 98.38 59 ARG B CA 1
ATOM 2346 C C . ARG B 1 59 ? 10.922 15.625 16.578 1 98.38 59 ARG B C 1
ATOM 2348 O O . ARG B 1 59 ? 12.148 15.789 16.656 1 98.38 59 ARG B O 1
ATOM 2355 N N . ALA B 1 60 ? 10.203 15.945 15.562 1 98 60 ALA B N 1
ATOM 2356 C CA . ALA B 1 60 ? 10.828 16.562 14.391 1 98 60 ALA B CA 1
ATOM 2357 C C . ALA B 1 60 ? 11.125 18.031 14.648 1 98 60 ALA B C 1
ATOM 2359 O O . ALA B 1 60 ? 11.766 18.703 13.828 1 98 60 ALA B O 1
ATOM 2360 N N . GLY B 1 61 ? 10.633 18.578 15.719 1 97.69 61 GLY B N 1
ATOM 2361 C CA . GLY B 1 61 ? 10.836 19.969 16.047 1 97.69 61 GLY B CA 1
ATOM 2362 C C . GLY B 1 61 ? 10.055 20.922 15.156 1 97.69 61 GLY B C 1
ATOM 2363 O O . GLY B 1 61 ? 10.547 21.984 14.797 1 97.69 61 GLY B O 1
ATOM 2364 N N . LEU B 1 62 ? 8.914 20.516 14.766 1 97.62 62 LEU B N 1
ATOM 2365 C CA . LEU B 1 62 ? 8.086 21.328 13.883 1 97.62 62 LEU B CA 1
ATOM 2366 C C . LEU B 1 62 ? 6.766 21.688 14.555 1 97.62 62 LEU B C 1
ATOM 2368 O O . LEU B 1 62 ? 6.031 20.812 15 1 97.62 62 LEU B O 1
ATOM 2372 N N . ALA B 1 63 ? 6.543 22.984 14.664 1 97.25 63 ALA B N 1
ATOM 2373 C CA . ALA B 1 63 ? 5.223 23.438 15.109 1 97.25 63 ALA B CA 1
ATOM 2374 C C . ALA B 1 63 ? 4.223 23.406 13.953 1 97.25 63 ALA B C 1
ATOM 2376 O O . ALA B 1 63 ? 4.594 23.625 12.797 1 97.25 63 ALA B O 1
ATOM 2377 N N . TYR B 1 64 ? 2.971 23.062 14.328 1 97.12 64 TYR B N 1
ATOM 2378 C CA . TYR B 1 64 ? 1.951 23.047 13.281 1 97.12 64 TYR B CA 1
ATOM 2379 C C . TYR B 1 64 ? 0.638 23.625 13.797 1 97.12 64 TYR B C 1
ATOM 2381 O O . TYR B 1 64 ? 0.416 23.703 15.008 1 97.12 64 TYR B O 1
ATOM 2389 N N . ARG B 1 65 ? -0.129 24.125 12.852 1 96.69 65 ARG B N 1
ATOM 2390 C CA . ARG B 1 65 ? -1.529 24.469 13.062 1 96.69 65 ARG B CA 1
ATOM 2391 C C . ARG B 1 65 ? -2.457 23.484 12.367 1 96.69 65 ARG B C 1
ATOM 2393 O O . ARG B 1 65 ? -2.326 23.25 11.164 1 96.69 65 ARG B O 1
ATOM 2400 N N . LEU B 1 66 ? -3.43 23.016 13.141 1 97.06 66 LEU B N 1
ATOM 2401 C CA . LEU B 1 66 ? -4.324 21.984 12.625 1 97.06 66 LEU B CA 1
ATOM 2402 C C . LEU B 1 66 ? -5.625 22.594 12.117 1 97.06 66 LEU B C 1
ATOM 2404 O O . LEU B 1 66 ? -6.199 23.469 12.766 1 97.06 66 LEU B O 1
ATOM 2408 N N . SER B 1 67 ? -6.051 22.172 10.938 1 96.75 67 SER B N 1
ATOM 2409 C CA . SER B 1 67 ? -7.355 22.531 10.398 1 96.75 67 SER B CA 1
ATOM 2410 C C . SER B 1 67 ? -8.031 21.344 9.727 1 96.75 67 SER B C 1
ATOM 2412 O O . SER B 1 67 ? -7.379 20.562 9.047 1 96.75 67 SER B O 1
ATOM 2414 N N . PHE B 1 68 ? -9.32 21.312 9.961 1 97.12 68 PHE B N 1
ATOM 2415 C CA . PHE B 1 68 ? -10.102 20.25 9.328 1 97.12 68 PHE B CA 1
ATOM 2416 C C . PHE B 1 68 ? -10.727 20.734 8.031 1 97.12 68 PHE B C 1
ATOM 2418 O O . PHE B 1 68 ? -11.312 21.828 7.988 1 97.12 68 PHE B O 1
ATOM 2425 N N . LEU B 1 69 ? -10.578 20 6.98 1 96.44 69 LEU B N 1
ATOM 2426 C CA . LEU B 1 69 ? -11.211 20.188 5.68 1 96.44 69 LEU B CA 1
ATOM 2427 C C . LEU B 1 69 ? -11.625 18.844 5.074 1 96.44 69 LEU B C 1
ATOM 2429 O O . LEU B 1 69 ? -11.016 17.812 5.367 1 96.44 69 LEU B O 1
ATOM 2433 N N . PRO B 1 70 ? -12.695 18.875 4.23 1 96.25 70 PRO B N 1
ATOM 2434 C CA . PRO B 1 70 ? -12.906 17.656 3.445 1 96.25 70 PRO B CA 1
ATOM 2435 C C . PRO B 1 70 ? -11.656 17.234 2.672 1 96.25 70 PRO B C 1
ATOM 2437 O O . PRO B 1 70 ? -10.906 18.078 2.189 1 96.25 70 PRO B O 1
ATOM 2440 N N . LEU B 1 71 ? -11.453 16.016 2.482 1 97.5 71 LEU B N 1
ATOM 2441 C CA . LEU B 1 71 ? -10.188 15.477 2.002 1 97.5 71 LEU B CA 1
ATOM 2442 C C . LEU B 1 71 ? -9.805 16.094 0.661 1 97.5 71 LEU B C 1
ATOM 2444 O O . LEU B 1 71 ? -8.68 16.562 0.489 1 97.5 71 LEU B O 1
ATOM 2448 N N . GLN B 1 72 ? -10.719 16.094 -0.264 1 97.44 72 GLN B N 1
ATOM 2449 C CA . GLN B 1 72 ? -10.398 16.625 -1.579 1 97.44 72 GLN B CA 1
ATOM 2450 C C . GLN B 1 72 ? -9.977 18.094 -1.484 1 97.44 72 GLN B C 1
ATOM 2452 O O . GLN B 1 72 ? -9.062 18.531 -2.188 1 97.44 72 GLN B O 1
ATOM 2457 N N . ARG B 1 73 ? -10.672 18.812 -0.68 1 97.69 73 ARG B N 1
ATOM 2458 C CA . ARG B 1 73 ? -10.312 20.219 -0.482 1 97.69 73 ARG B CA 1
ATOM 2459 C C . ARG B 1 73 ? -8.938 20.344 0.165 1 97.69 73 ARG B C 1
ATOM 2461 O O . ARG B 1 73 ? -8.148 21.203 -0.213 1 97.69 73 ARG B O 1
ATOM 2468 N N . ALA B 1 74 ? -8.664 19.5 1.118 1 98.25 74 ALA B N 1
ATOM 2469 C CA . ALA B 1 74 ? -7.359 19.5 1.771 1 98.25 74 ALA B CA 1
ATOM 2470 C C . ALA B 1 74 ? -6.246 19.219 0.772 1 98.25 74 ALA B C 1
ATOM 2472 O O . ALA B 1 74 ? -5.211 19.875 0.774 1 98.25 74 ALA B O 1
ATOM 2473 N N . LEU B 1 75 ? -6.438 18.203 -0.055 1 98.19 75 LEU B N 1
ATOM 2474 C CA . LEU B 1 75 ? -5.461 17.844 -1.081 1 98.19 75 LEU B CA 1
ATOM 2475 C C . LEU B 1 75 ? -5.191 19.031 -2.004 1 98.19 75 LEU B C 1
ATOM 2477 O O . LEU B 1 75 ? -4.039 19.328 -2.316 1 98.19 75 LEU B O 1
ATOM 2481 N N . HIS B 1 76 ? -6.234 19.703 -2.408 1 97.88 76 HIS B N 1
ATOM 2482 C CA . HIS B 1 76 ? -6.094 20.875 -3.271 1 97.88 76 HIS B CA 1
ATOM 2483 C C . HIS B 1 76 ? -5.348 22 -2.561 1 97.88 76 HIS B C 1
ATOM 2485 O O . HIS B 1 76 ? -4.473 22.625 -3.15 1 97.88 76 HIS B O 1
ATOM 2491 N N . GLN B 1 77 ? -5.66 22.234 -1.308 1 98.19 77 GLN B N 1
ATOM 2492 C CA . GLN B 1 77 ? -5.016 23.297 -0.543 1 98.19 77 GLN B CA 1
ATOM 2493 C C . GLN B 1 77 ? -3.518 23.047 -0.413 1 98.19 77 GLN B C 1
ATOM 2495 O O . GLN B 1 77 ? -2.715 23.969 -0.554 1 98.19 77 GLN B O 1
ATOM 2500 N N . VAL B 1 78 ? -3.16 21.797 -0.155 1 98.31 78 VAL B N 1
ATOM 2501 C CA . VAL B 1 78 ? -1.753 21.453 0.003 1 98.31 78 VAL B CA 1
ATOM 2502 C C . VAL B 1 78 ? -0.999 21.734 -1.293 1 98.31 78 VAL B C 1
ATOM 2504 O O . VAL B 1 78 ? 0.149 22.188 -1.264 1 98.31 78 VAL B O 1
ATOM 2507 N N . GLN B 1 79 ? -1.631 21.516 -2.408 1 96.81 79 GLN B N 1
ATOM 2508 C CA . GLN B 1 79 ? -0.994 21.766 -3.697 1 96.81 79 GLN B CA 1
ATOM 2509 C C . GLN B 1 79 ? -0.77 23.25 -3.922 1 96.81 79 GLN B C 1
ATOM 2511 O O . GLN B 1 79 ? 0.108 23.641 -4.691 1 96.81 79 GLN B O 1
ATOM 2516 N N . GLN B 1 80 ? -1.467 24.125 -3.189 1 96.56 80 GLN B N 1
ATOM 2517 C CA . GLN B 1 80 ? -1.423 25.562 -3.424 1 96.56 80 GLN B CA 1
ATOM 2518 C C . GLN B 1 80 ? -0.573 26.266 -2.369 1 96.56 80 GLN B C 1
ATOM 2520 O O . GLN B 1 80 ? -0.134 27.391 -2.572 1 96.56 80 GLN B O 1
ATOM 2525 N N . GLN B 1 81 ? -0.354 25.562 -1.278 1 96.44 81 GLN B N 1
ATOM 2526 C CA . GLN B 1 81 ? 0.331 26.188 -0.151 1 96.44 81 GLN B CA 1
ATOM 2527 C C . GLN B 1 81 ? 1.623 25.453 0.184 1 96.44 81 GLN B C 1
ATOM 2529 O O . GLN B 1 81 ? 1.59 24.344 0.743 1 96.44 81 GLN B O 1
ATOM 2534 N N . GLU B 1 82 ? 2.732 26 -0.062 1 94.06 82 GLU B N 1
ATOM 2535 C CA . GLU B 1 82 ? 4.039 25.359 0.024 1 94.06 82 GLU B CA 1
ATOM 2536 C C . GLU B 1 82 ? 4.277 24.781 1.416 1 94.06 82 GLU B C 1
ATOM 2538 O O . GLU B 1 82 ? 4.812 23.672 1.553 1 94.06 82 GLU B O 1
ATOM 2543 N N . ARG B 1 83 ? 4.039 25.391 2.525 1 95.44 83 ARG B N 1
ATOM 2544 C CA . ARG B 1 83 ? 4.312 24.859 3.861 1 95.44 83 ARG B CA 1
ATOM 2545 C C . ARG B 1 83 ? 3.055 24.266 4.484 1 95.44 83 ARG B C 1
ATOM 2547 O O . ARG B 1 83 ? 2.58 24.75 5.516 1 95.44 83 ARG B O 1
ATOM 2554 N N . SER B 1 84 ? 2.576 23.188 3.789 1 98.38 84 SER B N 1
ATOM 2555 C CA . SER B 1 84 ? 1.341 22.547 4.227 1 98.38 84 SER B CA 1
ATOM 2556 C C . SER B 1 84 ? 1.364 21.047 3.932 1 98.38 84 SER B C 1
ATOM 2558 O O . SER B 1 84 ? 2.057 20.609 3.014 1 98.38 84 SER B O 1
ATOM 2560 N N . CYS B 1 85 ? 0.671 20.312 4.777 1 98.81 85 CYS B N 1
ATOM 2561 C CA . CYS B 1 85 ? 0.506 18.875 4.648 1 98.81 85 CYS B CA 1
ATOM 2562 C C . CYS B 1 85 ? -0.918 18.453 4.992 1 98.81 85 CYS B C 1
ATOM 2564 O O . CYS B 1 85 ? -1.651 19.203 5.641 1 98.81 85 CYS B O 1
ATOM 2566 N N . VAL B 1 86 ? -1.305 17.328 4.566 1 98.62 86 VAL B N 1
ATOM 2567 C CA . VAL B 1 86 ? -2.568 16.719 4.965 1 98.62 86 VAL B CA 1
ATOM 2568 C C . VAL B 1 86 ? -2.318 15.305 5.473 1 98.62 86 VAL B C 1
ATOM 2570 O O . VAL B 1 86 ? -1.511 14.57 4.902 1 98.62 86 VAL B O 1
ATOM 2573 N N . LEU B 1 87 ? -2.982 14.992 6.605 1 97.31 87 LEU B N 1
ATOM 2574 C CA . LEU B 1 87 ? -2.84 13.688 7.238 1 97.31 87 LEU B CA 1
ATOM 2575 C C . LEU B 1 87 ? -3.672 12.641 6.512 1 97.31 87 LEU B C 1
ATOM 2577 O O . LEU B 1 87 ? -4.801 12.906 6.102 1 97.31 87 LEU B O 1
ATOM 2581 N N . LEU B 1 88 ? -3.031 11.438 6.438 1 96.06 88 LEU B N 1
ATOM 2582 C CA . LEU B 1 88 ? -3.727 10.18 6.18 1 96.06 88 LEU B CA 1
ATOM 2583 C C . LEU B 1 88 ? -4.285 10.148 4.758 1 96.06 88 LEU B C 1
ATOM 2585 O O . LEU B 1 88 ? -5.5 10.078 4.566 1 96.06 88 LEU B O 1
ATOM 2589 N N . VAL B 1 89 ? -3.453 10.211 3.836 1 96.69 89 VAL B N 1
ATOM 2590 C CA . VAL B 1 89 ? -3.779 10.148 2.416 1 96.69 89 VAL B CA 1
ATOM 2591 C C . VAL B 1 89 ? -3.309 8.812 1.84 1 96.69 89 VAL B C 1
ATOM 2593 O O . VAL B 1 89 ? -2.172 8.391 2.07 1 96.69 89 VAL B O 1
ATOM 2596 N N . GLU B 1 90 ? -4.246 8.133 1.141 1 94.38 90 GLU B N 1
ATOM 2597 C CA . GLU B 1 90 ? -3.85 6.906 0.447 1 94.38 90 GLU B CA 1
ATOM 2598 C C . GLU B 1 90 ? -2.795 7.195 -0.617 1 94.38 90 GLU B C 1
ATOM 2600 O O . GLU B 1 90 ? -3.008 8.023 -1.505 1 94.38 90 GLU B O 1
ATOM 2605 N N . ARG B 1 91 ? -1.683 6.539 -0.478 1 92.75 91 ARG B N 1
ATOM 2606 C CA . ARG B 1 91 ? -0.595 6.738 -1.43 1 92.75 91 ARG B CA 1
ATOM 2607 C C . ARG B 1 91 ? -0.779 5.859 -2.662 1 92.75 91 ARG B C 1
ATOM 2609 O O . ARG B 1 91 ? -1.14 4.684 -2.547 1 92.75 91 ARG B O 1
ATOM 2616 N N . GLN B 1 92 ? -0.625 6.516 -3.844 1 91.5 92 GLN B N 1
ATOM 2617 C CA . GLN B 1 92 ? -0.731 5.887 -5.156 1 91.5 92 GLN B CA 1
ATOM 2618 C C . GLN B 1 92 ? 0.375 6.375 -6.09 1 91.5 92 GLN B C 1
ATOM 2620 O O . GLN B 1 92 ? 0.924 7.461 -5.898 1 91.5 92 GLN B O 1
ATOM 2625 N N . GLN B 1 93 ? 0.68 5.547 -7.117 1 92.69 93 GLN B N 1
ATOM 2626 C CA . GLN B 1 93 ? 1.719 5.949 -8.062 1 92.69 93 GLN B CA 1
ATOM 2627 C C . GLN B 1 93 ? 1.315 7.211 -8.82 1 92.69 93 GLN B C 1
ATOM 2629 O O . GLN B 1 93 ? 2.15 8.086 -9.07 1 92.69 93 GLN B O 1
ATOM 2634 N N . GLU B 1 94 ? 0.044 7.355 -9.086 1 90.69 94 GLU B N 1
ATOM 2635 C CA . GLU B 1 94 ? -0.447 8.492 -9.852 1 90.69 94 GLU B CA 1
ATOM 2636 C C . GLU B 1 94 ? -0.317 9.797 -9.062 1 90.69 94 GLU B C 1
ATOM 2638 O O . GLU B 1 94 ? -0.264 10.883 -9.648 1 90.69 94 GLU B O 1
ATOM 2643 N N . ARG B 1 95 ? -0.209 9.641 -7.758 1 93.06 95 ARG B N 1
ATOM 2644 C CA . ARG B 1 95 ? -0.16 10.82 -6.895 1 93.06 95 ARG B CA 1
ATOM 2645 C C . ARG B 1 95 ? 1.28 11.188 -6.555 1 93.06 95 ARG B C 1
ATOM 2647 O O . ARG B 1 95 ? 1.542 12.281 -6.039 1 93.06 95 ARG B O 1
ATOM 2654 N N . GLU B 1 96 ? 2.205 10.367 -6.918 1 94.19 96 GLU B N 1
ATOM 2655 C CA . GLU B 1 96 ? 3.58 10.516 -6.453 1 94.19 96 GLU B CA 1
ATOM 2656 C C . GLU B 1 96 ? 4.156 11.867 -6.867 1 94.19 96 GLU B C 1
ATOM 2658 O O . GLU B 1 96 ? 4.84 12.523 -6.082 1 94.19 96 GLU B O 1
ATOM 2663 N N . PRO B 1 97 ? 3.84 12.359 -8.102 1 92.94 97 PRO B N 1
ATOM 2664 C CA . PRO B 1 97 ? 4.438 13.633 -8.5 1 92.94 97 PRO B CA 1
ATOM 2665 C C . PRO B 1 97 ? 3.746 14.828 -7.848 1 92.94 97 PRO B C 1
ATOM 2667 O O . PRO B 1 97 ? 4.254 15.953 -7.922 1 92.94 97 PRO B O 1
ATOM 2670 N N . LEU B 1 98 ? 2.693 14.609 -7.199 1 95.44 98 LEU B N 1
ATOM 2671 C CA . LEU B 1 98 ? 1.844 15.727 -6.789 1 95.44 98 LEU B CA 1
ATOM 2672 C C . LEU B 1 98 ? 2.172 16.156 -5.367 1 95.44 98 LEU B C 1
ATOM 2674 O O . LEU B 1 98 ? 1.81 17.266 -4.953 1 95.44 98 LEU B O 1
ATOM 2678 N N . PHE B 1 99 ? 2.934 15.266 -4.602 1 97.19 99 PHE B N 1
ATOM 2679 C CA . PHE B 1 99 ? 3.174 15.555 -3.191 1 97.19 99 PHE B CA 1
ATOM 2680 C C . PHE B 1 99 ? 4.551 15.055 -2.768 1 97.19 99 PHE B C 1
ATOM 2682 O O . PHE B 1 99 ? 5.176 14.258 -3.473 1 97.19 99 PHE B O 1
ATOM 2689 N N . ALA B 1 100 ? 5.023 15.656 -1.683 1 96.12 100 ALA B N 1
ATOM 2690 C CA . ALA B 1 100 ? 6.074 15.039 -0.877 1 96.12 100 ALA B CA 1
ATOM 2691 C C . ALA B 1 100 ? 5.48 14.195 0.251 1 96.12 100 ALA B C 1
ATOM 2693 O O . ALA B 1 100 ? 4.531 14.625 0.917 1 96.12 100 ALA B O 1
ATOM 2694 N N . TRP B 1 101 ? 6.008 13.055 0.427 1 96.88 101 TRP B N 1
ATOM 2695 C CA . TRP B 1 101 ? 5.332 12.078 1.276 1 96.88 101 TRP B CA 1
ATOM 2696 C C . TRP B 1 101 ? 6.164 11.773 2.516 1 96.88 101 TRP B C 1
ATOM 2698 O O . TRP B 1 101 ? 7.391 11.672 2.439 1 96.88 101 TRP B O 1
ATOM 2708 N N . VAL B 1 102 ? 5.488 11.602 3.652 1 97.25 102 VAL B N 1
ATOM 2709 C CA . VAL B 1 102 ? 6.039 11.078 4.895 1 97.25 102 VAL B CA 1
ATOM 2710 C C . VAL B 1 102 ? 5.172 9.922 5.395 1 97.25 102 VAL B C 1
ATOM 2712 O O . VAL B 1 102 ? 3.973 10.102 5.629 1 97.25 102 VAL B O 1
ATOM 2715 N N . GLY B 1 103 ? 5.781 8.789 5.59 1 96.19 103 GLY B N 1
ATOM 2716 C CA . GLY B 1 103 ? 4.977 7.656 6.02 1 96.19 103 GLY B CA 1
ATOM 2717 C C . GLY B 1 103 ? 5.777 6.371 6.148 1 96.19 103 GLY B C 1
ATOM 2718 O O . GLY B 1 103 ? 7.008 6.395 6.113 1 96.19 103 GLY B O 1
ATOM 2719 N N . PRO B 1 104 ? 5.082 5.242 6.348 1 95.94 104 PRO B N 1
ATOM 2720 C CA . PRO B 1 104 ? 3.621 5.211 6.43 1 95.94 104 PRO B CA 1
ATOM 2721 C C . PRO B 1 104 ? 3.102 5.527 7.832 1 95.94 104 PRO B C 1
ATOM 2723 O O . PRO B 1 104 ? 3.777 5.238 8.82 1 95.94 104 PRO B O 1
ATOM 2726 N N . LEU B 1 105 ? 1.88 6.145 7.848 1 96.62 105 LEU B N 1
ATOM 2727 C CA . LEU B 1 105 ? 1.185 6.301 9.125 1 96.62 105 LEU B CA 1
ATOM 2728 C C . LEU B 1 105 ? 0.366 5.059 9.453 1 96.62 105 LEU B C 1
ATOM 2730 O O . LEU B 1 105 ? 0.324 4.625 10.602 1 96.62 105 LEU B O 1
ATOM 2734 N N . LEU B 1 106 ? -0.235 4.594 8.422 1 93.38 106 LEU B N 1
ATOM 2735 C CA . LEU B 1 106 ? -1.141 3.459 8.57 1 93.38 106 LEU B CA 1
ATOM 2736 C C . LEU B 1 106 ? -1.194 2.633 7.293 1 93.38 106 LEU B C 1
ATOM 2738 O O . LEU B 1 106 ? -0.952 3.152 6.199 1 93.38 106 LEU B O 1
ATOM 2742 N N . VAL B 1 107 ? -1.402 1.356 7.473 1 88.81 107 VAL B N 1
ATOM 2743 C CA . VAL B 1 107 ? -1.836 0.502 6.371 1 88.81 107 VAL B CA 1
ATOM 2744 C C . VAL B 1 107 ? -3.312 0.152 6.539 1 88.81 107 VAL B C 1
ATOM 2746 O O . VAL B 1 107 ? -3.717 -0.38 7.574 1 88.81 107 VAL B O 1
ATOM 2749 N N . SER B 1 108 ? -4.082 0.472 5.512 1 89.06 108 SER B N 1
ATOM 2750 C CA . SER B 1 108 ? -5.527 0.278 5.598 1 89.06 108 SER B CA 1
ATOM 2751 C C . SER B 1 108 ? -5.992 -0.838 4.668 1 89.06 108 SER B C 1
ATOM 2753 O O . SER B 1 108 ? -5.52 -0.945 3.533 1 89.06 108 SER B O 1
ATOM 2755 N N . ARG B 1 109 ? -6.906 -1.624 5.23 1 87 109 ARG B N 1
ATOM 2756 C CA . ARG B 1 109 ? -7.586 -2.637 4.434 1 87 109 ARG B CA 1
ATOM 2757 C C . ARG B 1 109 ? -8.945 -2.135 3.953 1 87 109 ARG B C 1
ATOM 2759 O O . ARG B 1 109 ? -9.82 -1.835 4.762 1 87 109 ARG B O 1
ATOM 2766 N N . LEU B 1 110 ? -9.062 -2.074 2.652 1 91.69 110 LEU B N 1
ATOM 2767 C CA . LEU B 1 110 ? -10.289 -1.567 2.051 1 91.69 110 LEU B CA 1
ATOM 2768 C C . LEU B 1 110 ? -11.094 -2.699 1.417 1 91.69 110 LEU B C 1
ATOM 2770 O O . LEU B 1 110 ? -10.523 -3.637 0.86 1 91.69 110 LEU B O 1
ATOM 2774 N N . GLY B 1 111 ? -12.383 -2.605 1.535 1 93.25 111 GLY B N 1
ATOM 2775 C CA . GLY B 1 111 ? -13.312 -3.551 0.944 1 93.25 111 GLY B CA 1
ATOM 2776 C C . GLY B 1 111 ? -14.578 -2.895 0.425 1 93.25 111 GLY B C 1
ATOM 2777 O O . GLY B 1 111 ? -14.805 -1.703 0.651 1 93.25 111 GLY B O 1
ATOM 2778 N N . LEU B 1 112 ? -15.219 -3.678 -0.38 1 95.88 112 LEU B N 1
ATOM 2779 C CA . LEU B 1 112 ? -16.594 -3.332 -0.705 1 95.88 112 LEU B CA 1
ATOM 2780 C C . LEU B 1 112 ? -17.562 -3.9 0.334 1 95.88 112 LEU B C 1
ATOM 2782 O O . LEU B 1 112 ? -17.469 -5.074 0.699 1 95.88 112 LEU B O 1
ATOM 2786 N N . TYR B 1 113 ? -18.406 -3.021 0.806 1 97 113 TYR B N 1
ATOM 2787 C CA . TYR B 1 113 ? -19.375 -3.402 1.839 1 97 113 TYR B CA 1
ATOM 2788 C C . TYR B 1 113 ? -20.797 -3.203 1.356 1 97 113 TYR B C 1
ATOM 2790 O O . TYR B 1 113 ? -21.094 -2.254 0.625 1 97 113 TYR B O 1
ATOM 2798 N N . ALA B 1 114 ? -21.672 -4.09 1.709 1 97.75 114 ALA B N 1
ATOM 2799 C CA . ALA B 1 114 ? -23.109 -4.004 1.474 1 97.75 114 ALA B CA 1
ATOM 2800 C C . ALA B 1 114 ? -23.875 -3.961 2.791 1 97.75 114 ALA B C 1
ATOM 2802 O O . ALA B 1 114 ? -23.281 -4.082 3.867 1 97.75 114 ALA B O 1
ATOM 2803 N N . LYS B 1 115 ? -25.188 -3.715 2.617 1 97.12 115 LYS B N 1
ATOM 2804 C CA . LYS B 1 115 ? -26.031 -3.785 3.809 1 97.12 115 LYS B CA 1
ATOM 2805 C C . LYS B 1 115 ? -25.891 -5.141 4.496 1 97.12 115 LYS B C 1
ATOM 2807 O O . LYS B 1 115 ? -25.625 -6.152 3.84 1 97.12 115 LYS B O 1
ATOM 2812 N N . ALA B 1 116 ? -26.156 -5.117 5.793 1 93.69 116 ALA B N 1
ATOM 2813 C CA . ALA B 1 116 ? -25.984 -6.336 6.586 1 93.69 116 ALA B CA 1
ATOM 2814 C C . ALA B 1 116 ? -26.891 -7.449 6.07 1 93.69 116 ALA B C 1
ATOM 2816 O O . ALA B 1 116 ? -26.5 -8.617 6.066 1 93.69 116 ALA B O 1
ATOM 2817 N N . ASP B 1 117 ? -28.016 -7.133 5.551 1 94.06 117 ASP B N 1
ATOM 2818 C CA . ASP B 1 117 ? -29 -8.133 5.156 1 94.06 117 ASP B CA 1
ATOM 2819 C C . ASP B 1 117 ? -28.938 -8.398 3.652 1 94.06 117 ASP B C 1
ATOM 2821 O O . ASP B 1 117 ? -29.766 -9.133 3.111 1 94.06 117 ASP B O 1
ATOM 2825 N N . ASP B 1 118 ? -28.016 -7.742 3.043 1 95 118 ASP B N 1
ATOM 2826 C CA . ASP B 1 118 ? -27.812 -7.98 1.616 1 95 118 ASP B CA 1
ATOM 2827 C C . ASP B 1 118 ? -27.062 -9.289 1.377 1 95 118 ASP B C 1
ATOM 2829 O O . ASP B 1 118 ? -25.969 -9.484 1.923 1 95 118 ASP B O 1
ATOM 2833 N N . ASP B 1 119 ? -27.469 -10.172 0.537 1 92.94 119 ASP B N 1
ATOM 2834 C CA . ASP B 1 119 ? -26.875 -11.484 0.303 1 92.94 119 ASP B CA 1
ATOM 2835 C C . ASP B 1 119 ? -25.828 -11.414 -0.814 1 92.94 119 ASP B C 1
ATOM 2837 O O . ASP B 1 119 ? -25.25 -12.438 -1.192 1 92.94 119 ASP B O 1
ATOM 2841 N N . LEU B 1 120 ? -25.594 -10.266 -1.249 1 93.94 120 LEU B N 1
ATOM 2842 C CA . LEU B 1 120 ? -24.641 -10.102 -2.338 1 93.94 120 LEU B CA 1
ATOM 2843 C C . LEU B 1 120 ? -23.25 -10.586 -1.925 1 93.94 120 LEU B C 1
ATOM 2845 O O . LEU B 1 120 ? -22.781 -10.273 -0.83 1 93.94 120 LEU B O 1
ATOM 2849 N N . GLN B 1 121 ? -22.641 -11.438 -2.758 1 90.38 121 GLN B N 1
ATOM 2850 C CA . GLN B 1 121 ? -21.234 -11.828 -2.654 1 90.38 121 GLN B CA 1
ATOM 2851 C C . GLN B 1 121 ? -20.547 -11.719 -4.004 1 90.38 121 GLN B C 1
ATOM 2853 O O . GLN B 1 121 ? -21.062 -12.195 -5.02 1 90.38 121 GLN B O 1
ATOM 2858 N N . LEU B 1 122 ? -19.406 -11.016 -3.939 1 91.19 122 LEU B N 1
ATOM 2859 C CA . LEU B 1 122 ? -18.656 -10.82 -5.172 1 91.19 122 LEU B CA 1
ATOM 2860 C C . LEU B 1 122 ? -17.375 -11.641 -5.156 1 91.19 122 LEU B C 1
ATOM 2862 O O . LEU B 1 122 ? -16.719 -11.766 -4.117 1 91.19 122 LEU B O 1
ATOM 2866 N N . GLY B 1 123 ? -17 -12.188 -6.273 1 80.62 123 GLY B N 1
ATOM 2867 C CA . GLY B 1 123 ? -15.742 -12.883 -6.422 1 80.62 123 GLY B CA 1
ATOM 2868 C C . GLY B 1 123 ? -14.641 -12.023 -7.008 1 80.62 123 GLY B C 1
ATOM 2869 O O . GLY B 1 123 ? -13.461 -12.359 -6.918 1 80.62 123 GLY B O 1
ATOM 2870 N N . SER B 1 124 ? -15.078 -10.953 -7.66 1 83.38 124 SER B N 1
ATOM 2871 C CA . SER B 1 124 ? -14.148 -10.031 -8.312 1 83.38 124 SER B CA 1
ATOM 2872 C C . SER B 1 124 ? -14.75 -8.641 -8.438 1 83.38 124 SER B C 1
ATOM 2874 O O . SER B 1 124 ? -15.961 -8.461 -8.289 1 83.38 124 SER B O 1
ATOM 2876 N N . LEU B 1 125 ? -13.859 -7.703 -8.734 1 88.12 125 LEU B N 1
ATOM 2877 C CA . LEU B 1 125 ? -14.32 -6.332 -8.945 1 88.12 125 LEU B CA 1
ATOM 2878 C C . LEU B 1 125 ? -15.156 -6.23 -10.219 1 88.12 125 LEU B C 1
ATOM 2880 O O . LEU B 1 125 ? -16.078 -5.414 -10.297 1 88.12 125 LEU B O 1
ATOM 2884 N N . GLU B 1 126 ? -14.883 -7.043 -11.172 1 87.44 126 GLU B N 1
ATOM 2885 C CA . GLU B 1 126 ? -15.641 -7.051 -12.422 1 87.44 126 GLU B CA 1
ATOM 2886 C C . GLU B 1 126 ? -17.125 -7.316 -12.164 1 87.44 126 GLU B C 1
ATOM 2888 O O . GLU B 1 126 ? -17.984 -6.773 -12.859 1 87.44 126 GLU B O 1
ATOM 2893 N N . GLN B 1 127 ? -17.359 -8.094 -11.156 1 91.19 127 GLN B N 1
ATOM 2894 C CA . GLN B 1 127 ? -18.734 -8.461 -10.828 1 91.19 127 GLN B CA 1
ATOM 2895 C C . GLN B 1 127 ? -19.484 -7.289 -10.195 1 91.19 127 GLN B C 1
ATOM 2897 O O . GLN B 1 127 ? -20.703 -7.352 -10 1 91.19 127 GLN B O 1
ATOM 2902 N N . ALA B 1 128 ? -18.781 -6.215 -9.922 1 95.56 128 ALA B N 1
ATOM 2903 C CA . ALA B 1 128 ? -19.422 -5.027 -9.359 1 95.56 128 ALA B CA 1
ATOM 2904 C C . ALA B 1 128 ? -19.906 -4.09 -10.461 1 95.56 128 ALA B C 1
ATOM 2906 O O . ALA B 1 128 ? -20.516 -3.059 -10.18 1 95.56 128 ALA B O 1
ATOM 2907 N N . ARG B 1 129 ? -19.641 -4.469 -11.719 1 96.19 129 ARG B N 1
ATOM 2908 C CA . ARG B 1 129 ? -20.109 -3.65 -12.828 1 96.19 129 ARG B CA 1
ATOM 2909 C C . ARG B 1 129 ? -21.625 -3.488 -12.789 1 96.19 129 ARG B C 1
ATOM 2911 O O . ARG B 1 129 ? -22.359 -4.449 -12.516 1 96.19 129 ARG B O 1
ATOM 2918 N N . GLY B 1 130 ? -22.078 -2.256 -13.031 1 96.5 130 GLY B N 1
ATOM 2919 C CA . GLY B 1 130 ? -23.5 -1.958 -13.008 1 96.5 130 GLY B CA 1
ATOM 2920 C C . GLY B 1 130 ? -24.016 -1.57 -11.633 1 96.5 130 GLY B C 1
ATOM 2921 O O . GLY B 1 130 ? -25.141 -1.071 -11.5 1 96.5 130 GLY B O 1
ATOM 2922 N N . LEU B 1 131 ? -23.219 -1.791 -10.602 1 97.94 131 LEU B N 1
ATOM 2923 C CA . LEU B 1 131 ? -23.578 -1.381 -9.258 1 97.94 131 LEU B CA 1
ATOM 2924 C C . LEU B 1 131 ? -22.953 -0.033 -8.906 1 97.94 131 LEU B C 1
ATOM 2926 O O . LEU B 1 131 ? -21.828 0.259 -9.312 1 97.94 131 LEU B O 1
ATOM 2930 N N . ARG B 1 132 ? -23.719 0.764 -8.18 1 98.38 132 ARG B N 1
ATOM 2931 C CA . ARG B 1 132 ? -23.188 2.025 -7.676 1 98.38 132 ARG B CA 1
ATOM 2932 C C . ARG B 1 132 ? -22.391 1.808 -6.395 1 98.38 132 ARG B C 1
ATOM 2934 O O . ARG B 1 132 ? -22.844 1.1 -5.488 1 98.38 132 ARG B O 1
ATOM 2941 N N . ILE B 1 133 ? -21.188 2.406 -6.344 1 98.69 133 ILE B N 1
ATOM 2942 C CA . ILE B 1 133 ? -20.281 2.234 -5.219 1 98.69 133 ILE B CA 1
ATOM 2943 C C . ILE B 1 133 ? -20.031 3.582 -4.543 1 98.69 133 ILE B C 1
ATOM 2945 O O . ILE B 1 133 ? -19.578 4.535 -5.191 1 98.69 133 ILE B O 1
ATOM 2949 N N . LEU B 1 134 ? -20.328 3.674 -3.266 1 98.75 134 LEU B N 1
ATOM 2950 C CA . LEU B 1 134 ? -20.047 4.875 -2.484 1 98.75 134 LEU B CA 1
ATOM 2951 C C . LEU B 1 134 ? -18.594 4.926 -2.062 1 98.75 134 LEU B C 1
ATOM 2953 O O . LEU B 1 134 ? -17.984 3.891 -1.756 1 98.75 134 LEU B O 1
ATOM 2957 N N . SER B 1 135 ? -17.984 6.035 -2.059 1 97.75 135 SER B N 1
ATOM 2958 C CA . SER B 1 135 ? -16.625 6.27 -1.566 1 97.75 135 SER B CA 1
ATOM 2959 C C . SER B 1 135 ? -16.453 7.703 -1.073 1 97.75 135 SER B C 1
ATOM 2961 O O . SER B 1 135 ? -17.266 8.578 -1.396 1 97.75 135 SER B O 1
ATOM 2963 N N . HIS B 1 136 ? -15.531 7.859 -0.231 1 96.75 136 HIS B N 1
ATOM 2964 C CA . HIS B 1 136 ? -15.219 9.219 0.207 1 96.75 136 HIS B CA 1
ATOM 2965 C C . HIS B 1 136 ? -14.523 10.008 -0.899 1 96.75 136 HIS B C 1
ATOM 2967 O O . HIS B 1 136 ? -13.617 9.492 -1.56 1 96.75 136 HIS B O 1
ATOM 2973 N N . GLN B 1 137 ? -14.969 11.258 -1.048 1 97.62 137 GLN B N 1
ATOM 2974 C CA . GLN B 1 137 ? -14.336 12.109 -2.057 1 97.62 137 GLN B CA 1
ATOM 2975 C C . GLN B 1 137 ? -12.867 12.359 -1.721 1 97.62 137 GLN B C 1
ATOM 2977 O O . GLN B 1 137 ? -12.547 12.773 -0.607 1 97.62 137 GLN B O 1
ATOM 2982 N N . GLY B 1 138 ? -11.984 12.062 -2.697 1 95.75 138 GLY B N 1
ATOM 2983 C CA . GLY B 1 138 ? -10.555 12.195 -2.467 1 95.75 138 GLY B CA 1
ATOM 2984 C C . GLY B 1 138 ? -9.883 10.875 -2.137 1 95.75 138 GLY B C 1
ATOM 2985 O O . GLY B 1 138 ? -8.656 10.781 -2.135 1 95.75 138 GLY B O 1
ATOM 2986 N N . SER B 1 139 ? -10.688 9.852 -1.895 1 94.5 139 SER B N 1
ATOM 2987 C CA . SER B 1 139 ? -10.133 8.531 -1.585 1 94.5 139 SER B CA 1
ATOM 2988 C C . SER B 1 139 ? -9.469 7.91 -2.809 1 94.5 139 SER B C 1
ATOM 2990 O O . SER B 1 139 ? -10.047 7.91 -3.9 1 94.5 139 SER B O 1
ATOM 2992 N N . GLY B 1 140 ? -8.344 7.387 -2.527 1 92 140 GLY B N 1
ATOM 2993 C CA . GLY B 1 140 ? -7.68 6.633 -3.576 1 92 140 GLY B CA 1
ATOM 2994 C C . GLY B 1 140 ? -8.438 5.387 -3.988 1 92 140 GLY B C 1
ATOM 2995 O O . GLY B 1 140 ? -8.391 4.984 -5.152 1 92 140 GLY B O 1
ATOM 2996 N N . ALA B 1 141 ? -9.148 4.816 -3.047 1 91.5 141 ALA B N 1
ATOM 2997 C CA . ALA B 1 141 ? -9.93 3.623 -3.35 1 91.5 141 ALA B CA 1
ATOM 2998 C C . ALA B 1 141 ? -11.008 3.926 -4.387 1 91.5 141 ALA B C 1
ATOM 3000 O O . ALA B 1 141 ? -11.188 3.174 -5.348 1 91.5 141 ALA B O 1
ATOM 3001 N N . GLY B 1 142 ? -11.703 4.984 -4.148 1 94.31 142 GLY B N 1
ATOM 3002 C CA . GLY B 1 142 ? -12.703 5.387 -5.125 1 94.31 142 GLY B CA 1
ATOM 3003 C C . GLY B 1 142 ? -12.117 5.676 -6.496 1 94.31 142 GLY B C 1
ATOM 3004 O O . GLY B 1 142 ? -12.664 5.246 -7.512 1 94.31 142 GLY B O 1
ATOM 3005 N N . GLU B 1 143 ? -11.055 6.363 -6.543 1 93.06 143 GLU B N 1
ATOM 3006 C CA . GLU B 1 143 ? -10.391 6.695 -7.797 1 93.06 143 GLU B CA 1
ATOM 3007 C C . GLU B 1 143 ? -9.945 5.438 -8.531 1 93.06 143 GLU B C 1
ATOM 3009 O O . GLU B 1 143 ? -10.109 5.336 -9.75 1 93.06 143 GLU B O 1
ATOM 3014 N N . TYR B 1 144 ? -9.414 4.555 -7.785 1 89.25 144 TYR B N 1
ATOM 3015 C CA . TYR B 1 144 ? -8.984 3.285 -8.359 1 89.25 144 TYR B CA 1
ATOM 3016 C C . TYR B 1 144 ? -10.148 2.564 -9.023 1 89.25 144 TYR B C 1
ATOM 3018 O O . TYR B 1 144 ? -10.039 2.102 -10.156 1 89.25 144 TYR B O 1
ATOM 3026 N N . LEU B 1 145 ? -11.266 2.496 -8.305 1 93.38 145 LEU B N 1
ATOM 3027 C CA . LEU B 1 145 ? -12.453 1.838 -8.844 1 93.38 145 LEU B CA 1
ATOM 3028 C C . LEU B 1 145 ? -12.922 2.521 -10.125 1 93.38 145 LEU B C 1
ATOM 3030 O O . LEU B 1 145 ? -13.336 1.854 -11.07 1 93.38 145 LEU B O 1
ATOM 3034 N N . GLN B 1 146 ? -12.773 3.795 -10.195 1 94.12 146 GLN B N 1
ATOM 3035 C CA . GLN B 1 146 ? -13.156 4.539 -11.391 1 94.12 146 GLN B CA 1
ATOM 3036 C C . GLN B 1 146 ? -12.25 4.195 -12.57 1 94.12 146 GLN B C 1
ATOM 3038 O O . GLN B 1 146 ? -12.711 4.102 -13.711 1 94.12 146 GLN B O 1
ATOM 3043 N N . THR B 1 147 ? -11.008 4.023 -12.328 1 87.44 147 THR B N 1
ATOM 3044 C CA . THR B 1 147 ? -10.094 3.689 -13.406 1 87.44 147 THR B CA 1
ATOM 3045 C C . THR B 1 147 ? -10.43 2.328 -14.008 1 87.44 147 THR B C 1
ATOM 3047 O O . THR B 1 147 ? -10.062 2.033 -15.148 1 87.44 147 THR B O 1
ATOM 3050 N N . LEU B 1 148 ? -11.133 1.527 -13.25 1 87.25 148 LEU B N 1
ATOM 3051 C CA . LEU B 1 148 ? -11.547 0.213 -13.727 1 87.25 148 LEU B CA 1
ATOM 3052 C C . LEU B 1 148 ? -12.891 0.293 -14.438 1 87.25 148 LEU B C 1
ATOM 3054 O O . LEU B 1 148 ? -13.445 -0.731 -14.844 1 87.25 148 LEU B O 1
ATOM 3058 N N . GLY B 1 149 ? -13.445 1.482 -14.5 1 94.06 149 GLY B N 1
ATOM 3059 C CA . GLY B 1 149 ? -14.703 1.688 -15.195 1 94.06 149 GLY B CA 1
ATOM 3060 C C . GLY B 1 149 ? -15.922 1.462 -14.32 1 94.06 149 GLY B C 1
ATOM 3061 O O . GLY B 1 149 ? -17.047 1.354 -14.82 1 94.06 149 GLY B O 1
ATOM 3062 N N . LEU B 1 150 ? -15.766 1.367 -13.031 1 96.81 150 LEU B N 1
ATOM 3063 C CA . LEU B 1 150 ? -16.891 1.167 -12.117 1 96.81 150 LEU B CA 1
ATOM 3064 C C . LEU B 1 150 ? -17.516 2.5 -11.742 1 96.81 150 LEU B C 1
ATOM 3066 O O . LEU B 1 150 ? -16.859 3.543 -11.789 1 96.81 150 LEU B O 1
ATOM 3070 N N . GLU B 1 151 ? -18.781 2.467 -11.406 1 98.12 151 GLU B N 1
ATOM 3071 C CA . GLU B 1 151 ? -19.516 3.676 -11.062 1 98.12 151 GLU B CA 1
ATOM 3072 C C . GLU B 1 151 ? -19.344 4.031 -9.586 1 98.12 151 GLU B C 1
ATOM 3074 O O . GLU B 1 151 ? -19.797 3.299 -8.711 1 98.12 151 GLU B O 1
ATOM 3079 N N . VAL B 1 152 ? -18.797 5.172 -9.352 1 98.5 152 VAL B N 1
ATOM 3080 C CA . VAL B 1 152 ? -18.516 5.586 -7.98 1 98.5 152 VAL B CA 1
ATOM 3081 C C . VAL B 1 152 ? -19.281 6.875 -7.672 1 98.5 152 VAL B C 1
ATOM 3083 O O . VAL B 1 152 ? -19.266 7.82 -8.469 1 98.5 152 VAL B O 1
ATOM 3086 N N . ILE B 1 153 ? -19.984 6.918 -6.57 1 98.56 153 ILE B N 1
ATOM 3087 C CA . ILE B 1 153 ? -20.625 8.102 -6.016 1 98.56 153 ILE B CA 1
ATOM 3088 C C . ILE B 1 153 ? -19.844 8.602 -4.805 1 98.56 153 ILE B C 1
ATOM 3090 O O . ILE B 1 153 ? -19.672 7.863 -3.83 1 98.56 153 ILE B O 1
ATOM 3094 N N . TYR B 1 154 ? -19.453 9.82 -4.859 1 98.06 154 TYR B N 1
ATOM 3095 C CA . TYR B 1 154 ? -18.578 10.359 -3.822 1 98.06 154 TYR B CA 1
ATOM 3096 C C . TYR B 1 154 ? -19.375 11.188 -2.814 1 98.06 154 TYR B C 1
ATOM 3098 O O . TYR B 1 154 ? -20.328 11.859 -3.18 1 98.06 154 TYR B O 1
ATOM 3106 N N . SER B 1 155 ? -18.969 11.07 -1.589 1 97.12 155 SER B N 1
ATOM 3107 C CA . SER B 1 155 ? -19.406 11.977 -0.532 1 97.12 155 SER B CA 1
ATOM 3108 C C . SER B 1 155 ? -18.234 12.492 0.287 1 97.12 155 SER B C 1
ATOM 3110 O O . SER B 1 155 ? -17.109 12.031 0.122 1 97.12 155 SER B O 1
ATOM 3112 N N . ASN B 1 156 ? -18.578 13.477 1.161 1 95.56 156 ASN B N 1
ATOM 3113 C CA . ASN B 1 156 ? -17.5 14.07 1.942 1 95.56 156 ASN B CA 1
ATOM 3114 C C . ASN B 1 156 ? -17.578 13.656 3.408 1 95.56 156 ASN B C 1
ATOM 3116 O O . ASN B 1 156 ? -16.828 14.18 4.246 1 95.56 156 ASN B O 1
ATOM 3120 N N . LYS B 1 157 ? -18.484 12.797 3.676 1 93.62 157 LYS B N 1
ATOM 3121 C CA . LYS B 1 157 ? -18.609 12.266 5.027 1 93.62 157 LYS B CA 1
ATOM 3122 C C . LYS B 1 157 ? -18.922 10.773 5.004 1 93.62 157 LYS B C 1
ATOM 3124 O O . LYS B 1 157 ? -19.766 10.312 4.234 1 93.62 157 LYS B O 1
ATOM 3129 N N . GLU B 1 158 ? -18.234 10.102 5.883 1 93.12 158 GLU B N 1
ATOM 3130 C CA . GLU B 1 158 ? -18.5 8.664 5.965 1 93.12 158 GLU B CA 1
ATOM 3131 C C . GLU B 1 158 ? -19.922 8.391 6.406 1 93.12 158 GLU B C 1
ATOM 3133 O O . GLU B 1 158 ? -20.547 7.43 5.949 1 93.12 158 GLU B O 1
ATOM 3138 N N . SER B 1 159 ? -20.438 9.281 7.266 1 92.88 159 SER B N 1
ATOM 3139 C CA . SER B 1 159 ? -21.797 9.109 7.754 1 92.88 159 SER B CA 1
ATOM 3140 C C . SER B 1 159 ? -22.812 9.227 6.617 1 92.88 159 SER B C 1
ATOM 3142 O O . SER B 1 159 ? -23.844 8.555 6.629 1 92.88 159 SER B O 1
ATOM 3144 N N . LEU B 1 160 ? -22.531 10.055 5.672 1 95.56 160 LEU B N 1
ATOM 3145 C CA . LEU B 1 160 ? -23.406 10.18 4.512 1 95.56 160 LEU B CA 1
ATOM 3146 C C . LEU B 1 160 ? -23.359 8.922 3.652 1 95.56 160 LEU B C 1
ATOM 3148 O O . LEU B 1 160 ? -24.391 8.461 3.164 1 95.56 160 LEU B O 1
ATOM 3152 N N . ASN B 1 161 ? -22.172 8.352 3.486 1 96.75 161 ASN B N 1
ATOM 3153 C CA . ASN B 1 161 ? -22.047 7.086 2.766 1 96.75 161 ASN B CA 1
ATOM 3154 C C . ASN B 1 161 ? -22.875 5.98 3.424 1 96.75 161 ASN B C 1
ATOM 3156 O O . ASN B 1 161 ? -23.609 5.254 2.746 1 96.75 161 ASN B O 1
ATOM 3160 N N . LEU B 1 162 ? -22.734 5.926 4.738 1 95.94 162 LEU B N 1
ATOM 3161 C CA . LEU B 1 162 ? -23.484 4.914 5.473 1 95.94 162 LEU B CA 1
ATOM 3162 C C . LEU B 1 162 ? -24.984 5.109 5.277 1 95.94 162 LEU B C 1
ATOM 3164 O O . LEU B 1 162 ? -25.719 4.148 5.027 1 95.94 162 LEU B O 1
ATOM 3168 N N . SER B 1 163 ? -25.406 6.352 5.395 1 96.19 163 SER B N 1
ATOM 3169 C CA . SER B 1 163 ? -26.828 6.66 5.227 1 96.19 163 SER B CA 1
ATOM 3170 C C . SER B 1 163 ? -27.312 6.262 3.836 1 96.19 163 SER B C 1
ATOM 3172 O O . SER B 1 163 ? -28.391 5.656 3.695 1 96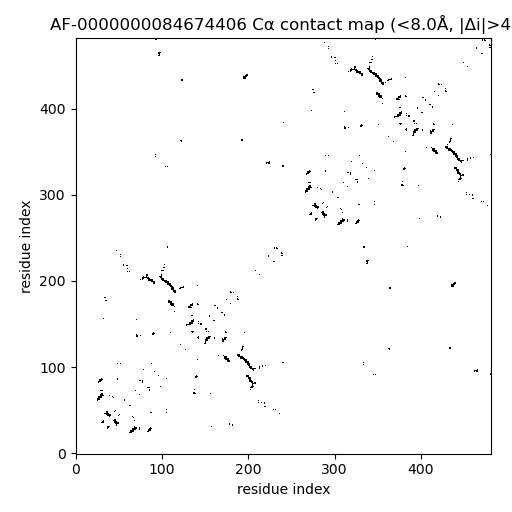.19 163 SER B O 1
ATOM 3174 N N . MET B 1 164 ? -26.578 6.562 2.832 1 97.75 164 MET B N 1
ATOM 3175 C CA . MET B 1 164 ? -26.953 6.246 1.457 1 97.75 164 MET B CA 1
ATOM 3176 C C . MET B 1 164 ? -26.969 4.738 1.234 1 97.75 164 MET B C 1
ATOM 3178 O O . MET B 1 164 ? -27.859 4.223 0.551 1 97.75 164 MET B O 1
ATOM 3182 N N . LEU B 1 165 ? -26.031 4.016 1.857 1 97.81 165 LEU B N 1
ATOM 3183 C CA . LEU B 1 165 ? -26.031 2.561 1.789 1 97.81 165 LEU B CA 1
ATOM 3184 C C . LEU B 1 165 ? -27.281 1.983 2.428 1 97.81 165 LEU B C 1
ATOM 3186 O O . LEU B 1 165 ? -27.953 1.132 1.837 1 97.81 165 LEU B O 1
ATOM 3190 N N . GLN B 1 166 ? -27.625 2.529 3.586 1 95.94 166 GLN B N 1
ATOM 3191 C CA . GLN B 1 166 ? -28.75 2.027 4.359 1 95.94 166 GLN B CA 1
ATOM 3192 C C . GLN B 1 166 ? -30.062 2.322 3.66 1 95.94 166 GLN B C 1
ATOM 3194 O O . GLN B 1 166 ? -31.016 1.547 3.768 1 95.94 166 GLN B O 1
ATOM 3199 N N . ARG B 1 167 ? -30.109 3.359 2.896 1 96.5 167 ARG B N 1
ATOM 3200 C CA . ARG B 1 167 ? -31.312 3.762 2.17 1 96.5 167 ARG B CA 1
ATOM 3201 C C . ARG B 1 167 ? -31.328 3.166 0.767 1 96.5 167 ARG B C 1
ATOM 3203 O O . ARG B 1 167 ? -32.219 3.473 -0.033 1 96.5 167 ARG B O 1
ATOM 3210 N N . SER B 1 168 ? -30.312 2.434 0.425 1 96.81 168 SER B N 1
ATOM 3211 C CA . SER B 1 168 ? -30.203 1.695 -0.829 1 96.81 168 SER B CA 1
ATOM 3212 C C . SER B 1 168 ? -30.078 2.641 -2.02 1 96.81 168 SER B C 1
ATOM 3214 O O . SER B 1 168 ? -30.578 2.348 -3.109 1 96.81 168 SER B O 1
ATOM 3216 N N . ARG B 1 169 ? -29.5 3.789 -1.771 1 97.81 169 ARG B N 1
ATOM 3217 C CA . ARG B 1 169 ? -29.156 4.688 -2.865 1 97.81 169 ARG B CA 1
ATOM 3218 C C . ARG B 1 169 ? -28 4.129 -3.682 1 97.81 169 ARG B C 1
ATOM 3220 O O . ARG B 1 169 ? -27.875 4.422 -4.875 1 97.81 169 ARG B O 1
ATOM 3227 N N . ALA B 1 170 ? -27.141 3.402 -3.061 1 98.44 170 ALA B N 1
ATOM 3228 C CA . ALA B 1 170 ? -26.094 2.582 -3.65 1 98.44 170 ALA B CA 1
ATOM 3229 C C . ALA B 1 170 ? -25.984 1.236 -2.941 1 98.44 170 ALA B C 1
ATOM 3231 O O . ALA B 1 170 ? -26.219 1.143 -1.734 1 98.44 170 ALA B O 1
ATOM 3232 N N . ARG B 1 171 ? -25.578 0.303 -3.682 1 98.38 171 ARG B N 1
ATOM 3233 C CA . ARG B 1 171 ? -25.594 -1.038 -3.105 1 98.38 171 ARG B CA 1
ATOM 3234 C C . ARG B 1 171 ? -24.266 -1.345 -2.404 1 98.38 171 ARG B C 1
ATOM 3236 O O . ARG B 1 171 ? -24.203 -2.23 -1.549 1 98.38 171 ARG B O 1
ATOM 3243 N N . LEU B 1 172 ? -23.25 -0.617 -2.838 1 98.56 172 LEU B N 1
ATOM 3244 C CA . LEU B 1 172 ? -21.922 -0.913 -2.307 1 98.56 172 LEU B CA 1
ATOM 3245 C C . LEU B 1 172 ? -21.266 0.343 -1.736 1 98.56 172 LEU B C 1
ATOM 3247 O O . LEU B 1 172 ? -21.547 1.453 -2.201 1 98.56 172 LEU B O 1
ATOM 3251 N N . TRP B 1 173 ? -20.422 0.138 -0.727 1 98.44 173 TRP B N 1
ATOM 3252 C CA . TRP B 1 173 ? -19.609 1.169 -0.097 1 98.44 173 TRP B CA 1
ATOM 3253 C C . TRP B 1 173 ? -18.141 0.729 -0.011 1 98.44 173 TRP B C 1
ATOM 3255 O O . TRP B 1 173 ? -17.828 -0.282 0.622 1 98.44 173 TRP B O 1
ATOM 3265 N N . ALA B 1 174 ? -17.297 1.479 -0.729 1 97.06 174 ALA B N 1
ATOM 3266 C CA . ALA B 1 174 ? -15.859 1.251 -0.623 1 97.06 174 ALA B CA 1
ATOM 3267 C C . ALA B 1 174 ? -15.273 1.992 0.575 1 97.06 174 ALA B C 1
ATOM 3269 O O . ALA B 1 174 ? -15.203 3.225 0.578 1 97.06 174 ALA B O 1
ATOM 3270 N N . THR B 1 175 ? -14.875 1.23 1.544 1 95.19 175 THR B N 1
ATOM 3271 C CA . THR B 1 175 ? -14.32 1.828 2.752 1 95.19 175 THR B CA 1
ATOM 3272 C C . THR B 1 175 ? -13.398 0.843 3.471 1 95.19 175 THR B C 1
ATOM 3274 O O . THR B 1 175 ? -13.094 -0.228 2.941 1 95.19 175 THR B O 1
ATOM 3277 N N . SER B 1 176 ? -12.859 1.299 4.578 1 92 176 SER B N 1
ATOM 3278 C CA . SER B 1 176 ? -11.914 0.463 5.316 1 92 176 SER B CA 1
ATOM 3279 C C . SER B 1 176 ? -12.617 -0.319 6.418 1 92 176 SER B C 1
ATOM 3281 O O . SER B 1 176 ? -13.672 0.096 6.906 1 92 176 SER B O 1
ATOM 3283 N N . SER B 1 177 ? -11.984 -1.424 6.82 1 89.62 177 SER B N 1
ATOM 3284 C CA . SER B 1 177 ? -12.508 -2.223 7.926 1 89.62 177 SER B CA 1
ATOM 3285 C C . SER B 1 177 ? -12.523 -1.423 9.227 1 89.62 177 SER B C 1
ATOM 3287 O O . SER B 1 177 ? -13.406 -1.611 10.062 1 89.62 177 SER B O 1
ATOM 3289 N N . ALA B 1 178 ? -11.57 -0.501 9.383 1 87.75 178 ALA B N 1
ATOM 3290 C CA . ALA B 1 178 ? -11.508 0.324 10.586 1 87.75 178 ALA B CA 1
ATOM 3291 C C . ALA B 1 178 ? -12.727 1.234 10.688 1 87.75 178 ALA B C 1
ATOM 3293 O O . ALA B 1 178 ? -13.289 1.411 11.773 1 87.75 178 ALA B O 1
ATOM 3294 N N . VAL B 1 179 ? -13.109 1.776 9.523 1 90.69 179 VAL B N 1
ATOM 3295 C CA . VAL B 1 179 ? -14.281 2.643 9.5 1 90.69 179 VAL B CA 1
ATOM 3296 C C . VAL B 1 179 ? -15.531 1.836 9.859 1 90.69 179 VAL B C 1
ATOM 3298 O O . VAL B 1 179 ? -16.312 2.246 10.727 1 90.69 179 VAL B O 1
ATOM 3301 N N . VAL B 1 180 ? -15.711 0.7 9.266 1 92.62 180 VAL B N 1
ATOM 3302 C CA . VAL B 1 180 ? -16.906 -0.121 9.484 1 92.62 180 VAL B CA 1
ATOM 3303 C C . VAL B 1 180 ? -16.938 -0.584 10.945 1 92.62 180 VAL B C 1
ATOM 3305 O O . VAL B 1 180 ? -18 -0.588 11.57 1 92.62 180 VAL B O 1
ATOM 3308 N N . ALA B 1 181 ? -15.805 -0.952 11.492 1 87.69 181 ALA B N 1
ATOM 3309 C CA . ALA B 1 181 ? -15.727 -1.43 12.867 1 87.69 181 ALA B CA 1
ATOM 3310 C C . ALA B 1 181 ? -16.109 -0.328 13.852 1 87.69 181 ALA B C 1
ATOM 3312 O O . ALA B 1 181 ? -16.531 -0.61 14.977 1 87.69 181 ALA B O 1
ATOM 3313 N N . SER B 1 182 ? -15.938 0.851 13.445 1 86.88 182 SER B N 1
ATOM 3314 C CA . SER B 1 182 ? -16.156 1.978 14.344 1 86.88 182 SER B CA 1
ATOM 3315 C C . SER B 1 182 ? -17.625 2.424 14.32 1 86.88 182 SER B C 1
ATOM 3317 O O . SER B 1 182 ? -18.031 3.238 15.141 1 86.88 182 SER B O 1
ATOM 3319 N N . LEU B 1 183 ? -18.297 1.936 13.344 1 88.38 183 LEU B N 1
ATOM 3320 C CA . LEU B 1 183 ? -19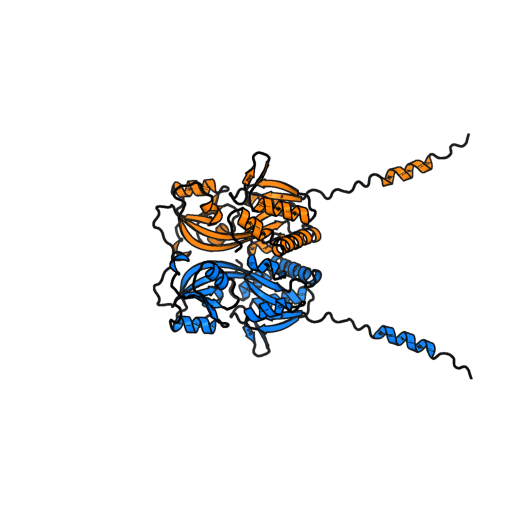.672 2.363 13.188 1 88.38 183 LEU B CA 1
ATOM 3321 C C . LEU B 1 183 ? -20.531 1.861 14.344 1 88.38 183 LEU B C 1
ATOM 3323 O O . LEU B 1 183 ? -20.297 0.779 14.883 1 88.38 183 LEU B O 1
ATOM 3327 N N . SER B 1 184 ? -21.438 2.637 14.773 1 79.38 184 SER B N 1
ATOM 3328 C CA . SER B 1 184 ? -22.422 2.252 15.781 1 79.38 184 SER B CA 1
ATOM 3329 C C . SER B 1 184 ? -23.578 1.47 15.164 1 79.38 184 SER B C 1
ATOM 3331 O O . SER B 1 184 ? -24.406 0.9 15.875 1 79.38 184 SER B O 1
ATOM 3333 N N . ALA B 1 185 ? -23.625 1.499 13.891 1 75.88 185 ALA B N 1
ATOM 3334 C CA . ALA B 1 185 ? -24.719 0.812 13.188 1 75.88 185 ALA B CA 1
ATOM 3335 C C . ALA B 1 185 ? -24.766 -0.664 13.57 1 75.88 185 ALA B C 1
ATOM 3337 O O . ALA B 1 185 ? -23.734 -1.352 13.57 1 75.88 185 ALA B O 1
ATOM 3338 N N . SER B 1 186 ? -25.984 -1.14 13.945 1 78.62 186 SER B N 1
ATOM 3339 C CA . SER B 1 186 ? -26.266 -2.541 14.25 1 78.62 186 SER B CA 1
ATOM 3340 C C . SER B 1 186 ? -27.516 -3.029 13.508 1 78.62 186 SER B C 1
ATOM 3342 O O . SER B 1 186 ? -28.609 -2.516 13.719 1 78.62 186 SER B O 1
ATOM 3344 N N . PRO B 1 187 ? -27.234 -3.947 12.578 1 88 187 PRO B N 1
ATOM 3345 C CA . PRO B 1 187 ? -25.984 -4.633 12.242 1 88 187 PRO B CA 1
ATOM 3346 C C . PRO B 1 187 ? -25.078 -3.795 11.344 1 88 187 PRO B C 1
ATOM 3348 O O . PRO B 1 187 ? -25.562 -2.947 10.586 1 88 187 PRO B O 1
ATOM 3351 N N . ALA B 1 188 ? -23.812 -4.023 11.336 1 92.81 188 ALA B N 1
ATOM 3352 C 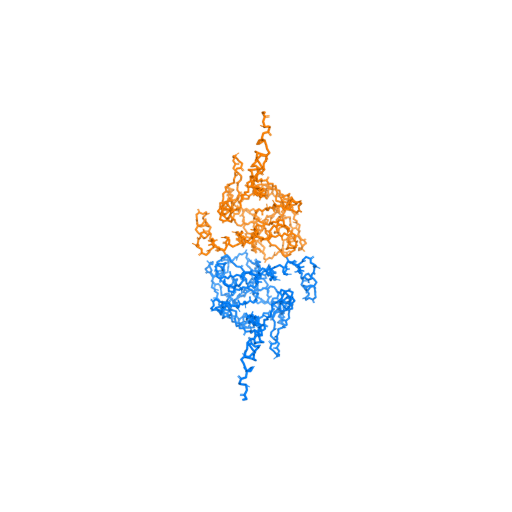CA . ALA B 1 188 ? -22.812 -3.32 10.531 1 92.81 188 ALA B CA 1
ATOM 3353 C C . ALA B 1 188 ? -22.844 -3.801 9.078 1 92.81 188 ALA B C 1
ATOM 3355 O O . ALA B 1 188 ? -23.25 -4.93 8.805 1 92.81 188 ALA B O 1
ATOM 3356 N N . PRO B 1 189 ? -22.453 -2.893 8.195 1 96.38 189 PRO B N 1
ATOM 3357 C CA . PRO B 1 189 ? -22.312 -3.346 6.812 1 96.38 189 PRO B CA 1
ATOM 3358 C C . PRO B 1 189 ? -21.391 -4.566 6.688 1 96.38 189 PRO B C 1
ATOM 3360 O O . PRO B 1 189 ? -20.469 -4.727 7.477 1 96.38 189 PRO B O 1
ATOM 3363 N N . ARG B 1 190 ? -21.703 -5.375 5.766 1 94.56 190 ARG B N 1
ATOM 3364 C CA . ARG B 1 190 ? -21 -6.629 5.566 1 94.56 190 ARG B CA 1
ATOM 3365 C C . ARG B 1 190 ? -20 -6.52 4.414 1 94.56 190 ARG B C 1
ATOM 3367 O O . ARG B 1 190 ? -20.344 -6.031 3.334 1 94.56 190 ARG B O 1
ATOM 3374 N N . GLU B 1 191 ? -18.812 -7.043 4.668 1 93.75 191 GLU B N 1
ATOM 3375 C CA . GLU B 1 191 ? -17.828 -7.066 3.596 1 93.75 191 GLU B CA 1
ATOM 3376 C C . GLU B 1 191 ? -18.203 -8.078 2.516 1 93.75 191 GLU B C 1
ATOM 3378 O O . GLU B 1 191 ? -18.453 -9.242 2.816 1 93.75 191 GLU B O 1
ATOM 3383 N N . VAL B 1 192 ? -18.203 -7.598 1.289 1 94.56 192 VAL B N 1
ATOM 3384 C CA . VAL B 1 192 ? -18.609 -8.516 0.234 1 94.56 192 VAL B CA 1
ATOM 3385 C C . VAL B 1 192 ? -17.422 -8.812 -0.685 1 94.56 192 VAL B C 1
ATOM 3387 O O . VAL B 1 192 ? -17.469 -9.766 -1.465 1 94.56 192 VAL B O 1
ATOM 3390 N N . LEU B 1 193 ? -16.375 -7.949 -0.577 1 92.19 193 LEU B N 1
ATOM 3391 C CA . LEU B 1 193 ? -15.172 -8.18 -1.371 1 92.19 193 LEU B CA 1
ATOM 3392 C C . LEU B 1 193 ? -14 -7.359 -0.833 1 92.19 193 LEU B C 1
ATOM 3394 O O . LEU B 1 193 ? -13.969 -6.137 -0.99 1 92.19 193 LEU B O 1
ATOM 3398 N N . PRO B 1 194 ? -13.031 -8.047 -0.121 1 87.69 194 PRO B N 1
ATOM 3399 C CA . PRO B 1 194 ? -11.773 -7.32 0.07 1 87.69 194 PRO B CA 1
ATOM 3400 C C . PRO B 1 194 ? -11.047 -7.043 -1.243 1 87.69 194 PRO B C 1
ATOM 3402 O O . PRO B 1 194 ? -11.031 -7.895 -2.137 1 87.69 194 PRO B O 1
ATOM 3405 N N . PHE B 1 195 ? -10.469 -5.746 -1.39 1 80.88 195 PHE B N 1
ATOM 3406 C CA . PHE B 1 195 ? -9.906 -5.574 -2.725 1 80.88 195 PHE B CA 1
ATOM 3407 C C . PHE B 1 195 ? -8.633 -4.734 -2.672 1 80.88 195 PHE B C 1
ATOM 3409 O O . PHE B 1 195 ? -7.84 -4.742 -3.615 1 80.88 195 PHE B O 1
ATOM 3416 N N . LEU B 1 196 ? -8.438 -4.043 -1.571 1 77.06 196 LEU B N 1
ATOM 3417 C CA . LEU B 1 196 ? -7.297 -3.129 -1.612 1 77.06 196 LEU B CA 1
ATOM 3418 C C . LEU B 1 196 ? -6.668 -2.984 -0.232 1 77.06 196 LEU B C 1
ATOM 3420 O O . LEU B 1 196 ? -7.375 -2.889 0.772 1 77.06 196 LEU B O 1
ATOM 3424 N N . THR B 1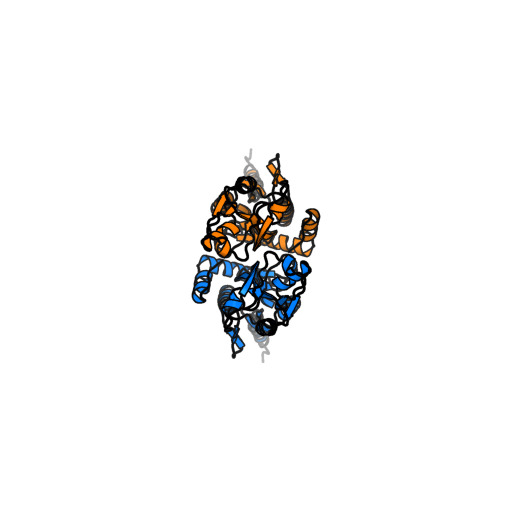 197 ? -5.383 -3.145 -0.102 1 81.69 197 THR B N 1
ATOM 3425 C CA . THR B 1 197 ? -4.594 -2.676 1.033 1 81.69 197 THR B CA 1
ATOM 3426 C C . THR B 1 197 ? -3.652 -1.552 0.61 1 81.69 197 THR B C 1
ATOM 3428 O O . THR B 1 197 ? -2.934 -1.679 -0.383 1 81.69 197 THR B O 1
ATOM 3431 N N . LEU B 1 198 ? -3.777 -0.415 1.28 1 85.25 198 LEU B N 1
ATOM 3432 C CA . LEU B 1 198 ? -2.99 0.749 0.888 1 85.25 198 LEU B CA 1
ATOM 3433 C C . LEU B 1 198 ? -2.266 1.346 2.09 1 85.25 198 LEU B C 1
ATOM 3435 O O . LEU B 1 198 ? -2.766 1.283 3.215 1 85.25 198 LEU B O 1
ATOM 3439 N N . MET B 1 199 ? -1.089 1.893 1.735 1 90.56 199 MET B N 1
ATOM 3440 C CA . MET B 1 199 ? -0.407 2.725 2.723 1 90.56 199 MET B CA 1
ATOM 3441 C C . MET B 1 199 ? -0.983 4.137 2.736 1 90.56 199 MET B C 1
ATOM 3443 O O . MET B 1 199 ? -1.282 4.699 1.682 1 90.56 199 MET B O 1
ATOM 3447 N N . GLU B 1 200 ? -1.199 4.602 3.885 1 95.25 200 GLU B N 1
ATOM 3448 C CA . GLU B 1 200 ? -1.657 5.977 4.062 1 95.25 200 GLU B CA 1
ATOM 3449 C C . GLU B 1 200 ? -0.592 6.828 4.742 1 95.25 200 GLU B C 1
ATOM 3451 O O . GLU B 1 200 ? -0.047 6.441 5.777 1 95.25 200 GLU B O 1
ATOM 3456 N N . ASP B 1 201 ? -0.316 7.945 4.137 1 97.19 201 ASP B N 1
ATOM 3457 C CA . ASP B 1 201 ? 0.822 8.789 4.492 1 97.19 201 ASP B CA 1
ATOM 3458 C C . ASP B 1 201 ? 0.382 10.227 4.75 1 97.19 201 ASP B C 1
ATOM 3460 O O . ASP B 1 201 ? -0.801 10.547 4.629 1 97.19 201 ASP B O 1
ATOM 3464 N N . ILE B 1 202 ? 1.323 10.977 5.238 1 98.56 202 ILE B N 1
ATOM 3465 C CA . ILE B 1 202 ? 1.211 12.43 5.176 1 98.56 202 ILE B CA 1
ATOM 3466 C C . ILE B 1 202 ? 1.614 12.922 3.787 1 98.56 202 ILE B C 1
ATOM 3468 O O . ILE B 1 202 ? 2.668 12.539 3.27 1 98.56 202 ILE B O 1
ATOM 3472 N N . ALA B 1 203 ? 0.704 13.641 3.16 1 98.5 203 ALA B N 1
ATOM 3473 C CA . ALA B 1 203 ? 1.015 14.281 1.885 1 98.5 203 ALA B CA 1
ATOM 3474 C C . ALA B 1 203 ? 1.331 15.766 2.078 1 98.5 203 ALA B C 1
ATOM 3476 O O . ALA B 1 203 ? 0.495 16.531 2.568 1 98.5 203 ALA B O 1
ATOM 3477 N N . CYS B 1 204 ? 2.525 16.172 1.67 1 98.56 204 CYS B N 1
ATOM 3478 C CA . CYS B 1 204 ? 2.969 17.562 1.818 1 98.56 204 CYS B CA 1
ATOM 3479 C C . CYS B 1 204 ? 3.174 18.219 0.458 1 98.56 204 CYS B C 1
ATOM 3481 O O . CYS B 1 204 ? 3.232 17.531 -0.564 1 98.56 204 CYS B O 1
ATOM 3483 N N . HIS B 1 205 ? 3.186 19.5 0.53 1 97.88 205 HIS B N 1
ATOM 3484 C CA . HIS B 1 205 ? 3.521 20.219 -0.697 1 97.88 205 HIS B CA 1
ATOM 3485 C C . HIS B 1 205 ? 4.848 19.734 -1.272 1 97.88 205 HIS B C 1
ATOM 3487 O O . HIS B 1 205 ? 5.801 19.5 -0.529 1 97.88 205 HIS B O 1
ATOM 3493 N N . PRO B 1 206 ? 4.914 19.641 -2.609 1 93.5 206 PRO B N 1
ATOM 3494 C CA . PRO B 1 206 ? 6.125 19.078 -3.215 1 93.5 206 PRO B CA 1
ATOM 3495 C C . PRO B 1 206 ? 7.352 19.969 -2.992 1 93.5 206 PRO B C 1
ATOM 3497 O O . PRO B 1 206 ? 8.484 19.484 -3.08 1 93.5 206 PRO B O 1
ATOM 3500 N N . ARG B 1 207 ? 7.211 21.25 -2.617 1 93.69 207 ARG B N 1
ATOM 3501 C CA . ARG B 1 207 ? 8.328 22.156 -2.418 1 93.69 207 ARG B CA 1
ATOM 3502 C C . ARG B 1 207 ? 8.578 22.406 -0.933 1 93.69 207 ARG B C 1
ATOM 3504 O O . ARG B 1 207 ? 9.234 23.391 -0.563 1 93.69 207 ARG B O 1
ATOM 3511 N N . MET B 1 208 ? 7.965 21.609 -0.135 1 94.94 208 MET B N 1
ATOM 3512 C CA . MET B 1 208 ? 8.289 21.719 1.285 1 94.94 208 MET B CA 1
ATOM 3513 C C . MET B 1 208 ? 9.781 21.516 1.515 1 94.94 208 MET B C 1
ATOM 3515 O O . MET B 1 208 ? 10.438 20.781 0.775 1 94.94 208 MET B O 1
ATOM 3519 N N . ASP B 1 209 ? 10.32 22.219 2.518 1 94.69 209 ASP B N 1
ATOM 3520 C CA . ASP B 1 209 ? 11.742 22.141 2.848 1 94.69 209 ASP B CA 1
ATOM 3521 C C . ASP B 1 209 ? 12.195 20.688 3.02 1 94.69 209 ASP B C 1
ATOM 3523 O O . ASP B 1 209 ? 11.68 19.969 3.875 1 94.69 209 ASP B O 1
ATOM 3527 N N . PRO B 1 210 ? 13.172 20.266 2.225 1 91.5 210 PRO B N 1
ATOM 3528 C CA . PRO B 1 210 ? 13.633 18.875 2.311 1 91.5 210 PRO B CA 1
ATOM 3529 C C . PRO B 1 210 ? 14.164 18.516 3.695 1 91.5 210 PRO B C 1
ATOM 3531 O O . PRO B 1 210 ? 14.062 17.375 4.121 1 91.5 210 PRO B O 1
ATOM 3534 N N . GLY B 1 211 ? 14.773 19.484 4.309 1 92.81 211 GLY B N 1
ATOM 3535 C CA . GLY B 1 211 ? 15.234 19.25 5.664 1 92.81 211 GLY B CA 1
ATOM 3536 C C . GLY B 1 211 ? 14.117 18.922 6.629 1 92.81 211 GLY B C 1
ATOM 3537 O O . GLY B 1 211 ? 14.258 18.031 7.473 1 92.81 211 GLY B O 1
ATOM 3538 N N . GLU B 1 212 ? 13.016 19.625 6.508 1 96.06 212 GLU B N 1
ATOM 3539 C CA . GLU B 1 212 ? 11.852 19.359 7.34 1 96.06 212 GLU B CA 1
ATOM 3540 C C . GLU B 1 212 ? 11.266 17.984 7.039 1 96.06 212 GLU B C 1
ATOM 3542 O O . GLU B 1 212 ? 10.93 17.219 7.957 1 96.06 212 GLU B O 1
ATOM 3547 N N . LEU B 1 213 ? 11.164 17.672 5.797 1 95.5 213 LEU B N 1
ATOM 3548 C CA . LEU B 1 213 ? 10.656 16.359 5.387 1 95.5 213 LEU B CA 1
ATOM 3549 C C . LEU B 1 213 ? 11.539 15.242 5.934 1 95.5 213 LEU B C 1
ATOM 3551 O O . LEU B 1 213 ? 11.023 14.227 6.406 1 95.5 213 LEU B O 1
ATOM 3555 N N . ARG B 1 214 ? 12.797 15.469 5.91 1 92.88 214 ARG B N 1
ATOM 3556 C CA . ARG B 1 214 ? 13.734 14.469 6.414 1 92.88 214 ARG B CA 1
ATOM 3557 C C . ARG B 1 214 ? 13.57 14.273 7.918 1 92.88 214 ARG B C 1
ATOM 3559 O O . ARG B 1 214 ? 13.578 13.141 8.406 1 92.88 214 ARG B O 1
ATOM 3566 N N . ARG B 1 215 ? 13.469 15.305 8.594 1 96 215 ARG B N 1
ATOM 3567 C CA . ARG B 1 215 ? 13.305 15.203 10.039 1 96 215 ARG B CA 1
ATOM 3568 C C . ARG B 1 215 ? 12.016 14.461 10.383 1 96 215 ARG B C 1
ATOM 3570 O O . ARG B 1 215 ? 11.992 13.648 11.312 1 96 215 ARG B O 1
ATOM 3577 N N . LEU B 1 216 ? 10.961 14.742 9.617 1 97.62 216 LEU B N 1
ATOM 3578 C CA . LEU B 1 216 ? 9.703 14.031 9.828 1 97.62 216 LEU B CA 1
ATOM 3579 C C . LEU B 1 216 ? 9.875 12.539 9.562 1 97.62 216 LEU B C 1
ATOM 3581 O O . LEU B 1 216 ? 9.508 11.703 10.398 1 97.62 216 LEU B O 1
ATOM 3585 N N . GLN B 1 217 ? 10.453 12.227 8.453 1 95.62 217 GLN B N 1
ATOM 3586 C CA . GLN B 1 217 ? 10.602 10.828 8.086 1 95.62 217 GLN B CA 1
ATOM 3587 C C . GLN B 1 217 ? 11.523 10.094 9.055 1 95.62 217 GLN B C 1
ATOM 3589 O O . GLN B 1 217 ? 11.25 8.953 9.445 1 95.62 217 GLN B O 1
ATOM 3594 N N . ASP B 1 218 ? 12.617 10.727 9.43 1 94.12 218 ASP B N 1
ATOM 3595 C CA . ASP B 1 218 ? 13.547 10.125 10.383 1 94.12 218 ASP B CA 1
ATOM 3596 C C . ASP B 1 218 ? 12.883 9.898 11.734 1 94.12 218 ASP B C 1
ATOM 3598 O O . ASP B 1 218 ? 13.102 8.867 12.375 1 94.12 218 ASP B O 1
ATOM 3602 N N . SER B 1 219 ? 12.133 10.852 12.141 1 97.88 219 SER B N 1
ATOM 3603 C CA . SER B 1 219 ? 11.414 10.719 13.406 1 97.88 219 SER B CA 1
ATOM 3604 C C . SER B 1 219 ? 10.414 9.57 13.359 1 97.88 219 SER B C 1
ATOM 3606 O O . SER B 1 219 ? 10.289 8.805 14.32 1 97.88 219 SER B O 1
ATOM 3608 N N . LEU B 1 220 ? 9.688 9.461 12.258 1 97.62 220 LEU B N 1
ATOM 3609 C CA . LEU B 1 220 ? 8.734 8.359 12.117 1 97.62 220 LEU B CA 1
ATOM 3610 C C . LEU B 1 220 ? 9.445 7.012 12.156 1 97.62 220 LEU B C 1
ATOM 3612 O O . LEU B 1 220 ? 8.984 6.082 12.82 1 97.62 220 LEU B O 1
ATOM 3616 N N . ARG B 1 221 ? 10.562 6.953 11.5 1 94.38 221 ARG B N 1
ATOM 3617 C CA . ARG B 1 221 ? 11.359 5.727 11.523 1 94.38 221 ARG B CA 1
ATOM 3618 C C . ARG B 1 221 ? 11.758 5.367 12.945 1 94.38 221 ARG B C 1
ATOM 3620 O O . ARG B 1 221 ? 11.695 4.199 13.344 1 94.38 221 ARG B O 1
ATOM 3627 N N . GLN B 1 222 ? 12.18 6.348 13.672 1 96.38 222 GLN B N 1
ATOM 3628 C CA . GLN B 1 222 ? 12.57 6.125 15.062 1 96.38 222 GLN B CA 1
ATOM 3629 C C . GLN B 1 222 ? 11.391 5.652 15.898 1 96.38 222 GLN B C 1
ATOM 3631 O O . GLN B 1 222 ? 11.539 4.781 16.75 1 96.38 222 GLN B O 1
ATOM 3636 N N . MET B 1 223 ? 10.266 6.207 15.625 1 98.25 223 MET B N 1
ATOM 3637 C CA . MET B 1 223 ? 9.055 5.812 16.344 1 98.25 223 MET B CA 1
ATOM 3638 C C . MET B 1 223 ? 8.711 4.355 16.062 1 98.25 223 MET B C 1
ATOM 3640 O O . MET B 1 223 ? 8.234 3.646 16.953 1 98.25 223 MET B O 1
ATOM 3644 N N . TYR B 1 224 ? 8.914 3.91 14.852 1 96.69 224 TYR B N 1
ATOM 3645 C CA . TYR B 1 224 ? 8.734 2.502 14.523 1 96.69 224 TYR B CA 1
ATOM 3646 C C . TYR B 1 224 ? 9.766 1.636 15.242 1 96.69 224 TYR B C 1
ATOM 3648 O O . TYR B 1 224 ? 9.422 0.611 15.836 1 96.69 224 TYR B O 1
ATOM 3656 N N . ARG B 1 225 ? 10.977 2.041 15.25 1 94.94 225 ARG B N 1
ATOM 3657 C CA . ARG B 1 225 ? 12.078 1.256 15.789 1 94.94 225 ARG B CA 1
ATOM 3658 C C . ARG B 1 225 ? 11.945 1.074 17.297 1 94.94 225 ARG B C 1
ATOM 3660 O O . ARG B 1 225 ? 12.266 0.012 17.828 1 94.94 225 ARG B O 1
ATOM 3667 N N . GLU B 1 226 ? 11.414 2.062 17.922 1 96.94 226 GLU B N 1
ATOM 3668 C CA . GLU B 1 226 ? 11.305 2.037 19.391 1 96.94 226 GLU B CA 1
ATOM 3669 C C . GLU B 1 226 ? 10.023 1.33 19.828 1 96.94 226 GLU B C 1
ATOM 3671 O O . GLU B 1 226 ? 9.797 1.145 21.031 1 96.94 226 GLU B O 1
ATOM 3676 N N . GLY B 1 227 ? 9.211 0.97 18.891 1 96.69 227 GLY B N 1
ATOM 3677 C CA . GLY B 1 227 ? 7.973 0.285 19.234 1 96.69 227 GLY B CA 1
ATOM 3678 C C . GLY B 1 227 ? 6.852 1.232 19.609 1 96.69 227 GLY B C 1
ATOM 3679 O O . GLY B 1 227 ? 5.797 0.798 20.078 1 96.69 227 GLY B O 1
ATOM 3680 N N . TRP B 1 228 ? 7.125 2.492 19.469 1 98.12 228 TRP B N 1
ATOM 3681 C CA . TRP B 1 228 ? 6.121 3.49 19.812 1 98.12 228 TRP B CA 1
ATOM 3682 C C . TRP B 1 228 ? 4.867 3.328 18.969 1 98.12 228 TRP B C 1
ATOM 3684 O O . TRP B 1 228 ? 3.748 3.357 19.484 1 98.12 228 TRP B O 1
ATOM 3694 N N . VAL B 1 229 ? 4.992 3.162 17.641 1 97.56 229 VAL B N 1
ATOM 3695 C CA . VAL B 1 229 ? 3.865 3.027 16.719 1 97.56 229 VAL B CA 1
ATOM 3696 C C . VAL B 1 229 ? 3.066 1.771 17.062 1 97.56 229 VAL B C 1
ATOM 3698 O O . VAL B 1 229 ? 1.834 1.797 17.078 1 97.56 229 VAL B O 1
ATOM 3701 N N . GLN B 1 230 ? 3.738 0.685 17.359 1 95.62 230 GLN B N 1
ATOM 3702 C CA . GLN B 1 230 ? 3.082 -0.561 17.734 1 95.62 230 GLN B CA 1
ATOM 3703 C C . GLN B 1 230 ? 2.262 -0.38 19.016 1 95.62 230 GLN B C 1
ATOM 3705 O O . GLN B 1 230 ? 1.118 -0.834 19.094 1 95.62 230 GLN B O 1
ATOM 3710 N N . ALA B 1 231 ? 2.891 0.257 20.016 1 97.44 231 ALA B N 1
ATOM 3711 C CA . ALA B 1 231 ? 2.197 0.501 21.266 1 97.44 231 ALA B CA 1
ATOM 3712 C C . ALA B 1 231 ? 0.954 1.359 21.062 1 97.44 231 ALA B C 1
ATOM 3714 O O . ALA B 1 231 ? -0.086 1.12 21.672 1 97.44 231 ALA B O 1
ATOM 3715 N N . LEU B 1 232 ? 1.068 2.326 20.203 1 97.5 232 LEU B N 1
ATOM 3716 C CA . LEU B 1 232 ? -0.066 3.193 19.906 1 97.5 232 LEU B CA 1
ATOM 3717 C C . LEU B 1 232 ? -1.193 2.408 19.234 1 97.5 232 LEU B C 1
ATOM 3719 O O . LEU B 1 232 ? -2.367 2.605 19.562 1 97.5 232 LEU B O 1
ATOM 3723 N N . HIS B 1 233 ? -0.845 1.547 18.25 1 94.69 233 HIS B N 1
ATOM 3724 C CA . HIS B 1 233 ? -1.849 0.701 17.609 1 94.69 233 HIS B CA 1
ATOM 3725 C C . HIS B 1 233 ? -2.588 -0.146 18.641 1 94.69 233 HIS B C 1
ATOM 3727 O O . HIS B 1 233 ? -3.82 -0.208 18.625 1 94.69 233 HIS B O 1
ATOM 3733 N N . ARG B 1 234 ? -1.874 -0.713 19.562 1 94.06 234 ARG B N 1
ATOM 3734 C CA . ARG B 1 234 ? -2.467 -1.546 20.594 1 94.06 234 ARG B CA 1
ATOM 3735 C C . ARG B 1 234 ? -3.398 -0.73 21.484 1 94.06 234 ARG B C 1
ATOM 3737 O O . ARG B 1 234 ? -4.488 -1.188 21.844 1 94.06 234 ARG B O 1
ATOM 3744 N N . LYS B 1 235 ? -2.891 0.44 21.859 1 95.69 235 LYS B N 1
ATOM 3745 C CA . LYS B 1 235 ? -3.701 1.342 22.672 1 95.69 235 LYS B CA 1
ATOM 3746 C C . LYS B 1 235 ? -5.062 1.591 22.031 1 95.69 235 LYS B C 1
ATOM 3748 O O . LYS B 1 235 ? -6.066 1.751 22.734 1 95.69 235 LYS B O 1
ATOM 3753 N N . HIS B 1 236 ? -5.133 1.596 20.719 1 93.94 236 HIS B N 1
ATOM 3754 C CA . HIS B 1 236 ? -6.363 1.896 20 1 93.94 236 HIS B CA 1
ATOM 3755 C C . HIS B 1 236 ? -7.031 0.622 19.5 1 93.94 236 HIS B C 1
ATOM 3757 O O . HIS B 1 236 ? -7.922 0.677 18.641 1 93.94 236 HIS B O 1
ATOM 3763 N N . GLY B 1 237 ? -6.582 -0.531 19.922 1 89 237 GLY B N 1
ATOM 3764 C CA . GLY B 1 237 ? -7.203 -1.808 19.609 1 89 237 GLY B CA 1
ATOM 3765 C C . GLY B 1 237 ? -6.883 -2.291 18.203 1 89 237 GLY B C 1
ATOM 3766 O O . GLY B 1 237 ? -7.68 -3.008 17.594 1 89 237 GLY B O 1
ATOM 3767 N N . LEU B 1 238 ? -5.746 -1.785 17.656 1 87.12 238 LEU B N 1
ATOM 3768 C CA . LEU B 1 238 ? -5.324 -2.17 16.312 1 87.12 238 LEU B CA 1
ATOM 3769 C C . LEU B 1 238 ? -3.996 -2.914 16.359 1 87.12 238 LEU B C 1
ATOM 3771 O O . LEU B 1 238 ? -3.381 -3.043 17.422 1 87.12 238 LEU B O 1
ATOM 3775 N N . GLU B 1 239 ? -3.678 -3.559 15.219 1 83.56 239 GLU B N 1
ATOM 3776 C CA . GLU B 1 239 ? -2.383 -4.203 15.023 1 83.56 239 GLU B CA 1
ATOM 3777 C C . GLU B 1 239 ? -1.682 -3.672 13.773 1 83.56 239 GLU B C 1
ATOM 3779 O O . GLU B 1 239 ? -2.336 -3.23 12.828 1 83.56 239 GLU B O 1
ATOM 3784 N N . LEU B 1 240 ? -0.364 -3.746 13.891 1 84 240 LEU B N 1
ATOM 3785 C CA . LEU B 1 240 ? 0.396 -3.361 12.703 1 84 240 LEU B CA 1
ATOM 3786 C C . LEU B 1 240 ? 0.182 -4.359 11.578 1 84 240 LEU B C 1
ATOM 3788 O O . LEU B 1 240 ? 0.087 -5.566 11.82 1 84 240 LEU B O 1
ATOM 3792 N N . ARG B 1 241 ? 0.12 -3.775 10.438 1 79.5 241 ARG B N 1
ATOM 3793 C CA . ARG B 1 241 ? -0.095 -4.613 9.258 1 79.5 241 ARG B CA 1
ATOM 3794 C C . ARG B 1 241 ? 1.133 -4.609 8.352 1 79.5 241 ARG B C 1
ATOM 3796 O O . ARG B 1 241 ? 1.861 -3.617 8.289 1 79.5 241 ARG B O 1
#